Protein AF-0000000080636831 (afdb_homodimer)

Radius of gyration: 26.64 Å; Cα contacts (8 Å, |Δi|>4): 811; chains: 2; bounding box: 65×97×83 Å

Foldseek 3Di:
DPPPPPDPDDPDPDPCDPVVVVVCVVVVVVVVVCVVVVCVVLVVLVVLLQFFDDFPDTDGRNGCVLVVVQVPDPLNVLQVVLLVVLLVLCVVQQLVLLLVLLLVLVPDDPCSVVSLCVQCVLLVDDPVCLLQVLLQQLDFDCPRVVQVVCVVVPHHTDNQCQDLVRVSNSLSVSVSSNCSSVVSVVLNVQCVVDDCVVVVVCVVVVHDSVRCCVPPSCVSCVVVSLVVSLVSSLVSLQDADNCCRNPNCDDVNSNNHLNSVLVCCCPVVSGSSSSSSSVSVSVVVSVVSVVVSCVVVVVVVVVVD/DPPPPDDPDDPDPDPCPPVVVVVCVVVVVVVVVCVVVVCVVLVVLVVLLQFFDDFPHTDGRNGCVLVVVQVPDPLNVLQVVLLVVLLVLCVVQQLVLLLVLLLVLVPDDPCSVVSLCVQCVLQVDDPVCLLQVLLQQLDFDCPRVVQVVCVVVPHHTDNQCQDLVRVSNSLSVSVSSNCSSVSSVVLNVQCVVDDCVVVVVCVVVVHDSVRCCVPPSCVSCVVVSLVVSLVSSLVSLQDADNCCRNPNCDDVNSNNHLNSVLVCCCPVVSGSSSSSSSVSVSVVVSVVSVVVSVVVVVVVVVVVD

Structure (mmCIF, N/CA/C/O backbone):
data_AF-0000000080636831-model_v1
#
loop_
_entity.id
_entity.type
_entity.pdbx_description
1 polymer 'ABC-type transporter, integral membrane subunit'
#
loop_
_atom_site.group_PDB
_atom_site.id
_atom_site.type_symbol
_atom_site.label_atom_id
_atom_site.label_alt_id
_atom_site.label_comp_id
_atom_site.label_asym_id
_atom_site.label_entity_id
_atom_site.label_seq_id
_atom_site.pdbx_PDB_ins_code
_atom_site.Cartn_x
_atom_site.Cartn_y
_atom_site.Cartn_z
_atom_site.occupancy
_atom_site.B_iso_or_equiv
_atom_site.auth_seq_id
_atom_site.auth_comp_id
_atom_site.auth_asym_id
_atom_site.auth_atom_id
_atom_site.pdbx_PDB_model_num
ATOM 1 N N . MET A 1 1 ? -0.06 65.562 3.924 1 26.05 1 MET A N 1
ATOM 2 C CA . MET A 1 1 ? -0.896 64.562 3.242 1 26.05 1 MET A CA 1
ATOM 3 C C . MET A 1 1 ? -0.121 63.906 2.127 1 26.05 1 MET A C 1
ATOM 5 O O . MET A 1 1 ? -0.449 62.781 1.743 1 26.05 1 MET A O 1
ATOM 9 N N . GLY A 1 2 ? 0.697 64.562 1.221 1 28.42 2 GLY A N 1
ATOM 10 C CA . GLY A 1 2 ? 1.354 64.312 -0.049 1 28.42 2 GLY A CA 1
ATOM 11 C C . GLY A 1 2 ? 2.484 63.312 0.065 1 28.42 2 GLY A C 1
ATOM 12 O O . GLY A 1 2 ? 2.861 62.688 -0.924 1 28.42 2 GLY A O 1
ATOM 13 N N . MET A 1 3 ? 3.451 63.344 1.009 1 29.62 3 MET A N 1
ATOM 14 C CA . MET A 1 3 ? 4.836 62.875 0.973 1 29.62 3 MET A CA 1
ATOM 15 C C . MET A 1 3 ? 4.902 61.375 1.133 1 29.62 3 MET A C 1
ATOM 17 O O . MET A 1 3 ? 5.98 60.781 1.044 1 29.62 3 MET A O 1
ATOM 21 N N . LEU A 1 4 ? 3.986 60.75 1.946 1 30.16 4 LEU A N 1
ATOM 22 C CA . LEU A 1 4 ? 4.238 59.375 2.426 1 30.16 4 LEU A CA 1
ATOM 23 C C . LEU A 1 4 ? 4.133 58.375 1.288 1 30.16 4 LEU A C 1
ATOM 25 O O . LEU A 1 4 ? 4.105 57.156 1.525 1 30.16 4 LEU A O 1
ATOM 29 N N . GLN A 1 5 ? 3.727 58.781 0.052 1 30.77 5 GLN A N 1
ATOM 30 C CA . GLN A 1 5 ? 3.402 57.875 -1.061 1 30.77 5 GLN A CA 1
ATOM 31 C C . GLN A 1 5 ? 4.641 57.156 -1.546 1 30.77 5 GLN A C 1
ATOM 33 O O . GLN A 1 5 ? 4.562 56.344 -2.475 1 30.77 5 GLN A O 1
ATOM 38 N N . ARG A 1 6 ? 5.906 57.656 -1.349 1 32.12 6 ARG A N 1
ATOM 39 C CA . ARG A 1 6 ? 6.957 57.375 -2.324 1 32.12 6 ARG A CA 1
ATOM 40 C C . ARG A 1 6 ? 7.355 55.906 -2.287 1 32.12 6 ARG A C 1
ATOM 42 O O . ARG A 1 6 ? 7.566 55.281 -3.334 1 32.12 6 ARG A O 1
ATOM 49 N N . GLY A 1 7 ? 8.062 55.438 -1.193 1 30.59 7 GLY A N 1
ATOM 50 C CA . GLY A 1 7 ? 9.234 54.562 -1.264 1 30.59 7 GLY A CA 1
ATOM 51 C C . GLY A 1 7 ? 8.875 53.094 -1.433 1 30.59 7 GLY A C 1
ATOM 52 O O . GLY A 1 7 ? 9.656 52.219 -1.061 1 30.59 7 GLY A O 1
ATOM 53 N N . ILE A 1 8 ? 7.613 52.688 -1.499 1 34.88 8 ILE A N 1
ATOM 54 C CA . ILE A 1 8 ? 7.332 51.25 -1.516 1 34.88 8 ILE A CA 1
ATOM 55 C C . ILE A 1 8 ? 7.879 50.625 -2.799 1 34.88 8 ILE A C 1
ATOM 57 O O . ILE A 1 8 ? 7.129 50.375 -3.738 1 34.88 8 ILE A O 1
ATOM 61 N N . SER A 1 9 ? 8.875 51.312 -3.533 1 31.25 9 SER A N 1
ATOM 62 C CA . SER A 1 9 ? 9.266 51 -4.898 1 31.25 9 SER A CA 1
ATOM 63 C C . SER A 1 9 ? 9.492 49.5 -5.062 1 31.25 9 SER A C 1
ATOM 65 O O . SER A 1 9 ? 9.461 48.75 -4.082 1 31.25 9 SER A O 1
ATOM 67 N N . GLY A 1 10 ? 10.539 49.094 -6 1 32.16 10 GLY A N 1
ATOM 68 C CA . GLY A 1 10 ? 10.875 48 -6.906 1 32.16 10 GLY A CA 1
ATOM 69 C C . GLY A 1 10 ? 11.367 46.75 -6.191 1 32.16 10 GLY A C 1
ATOM 70 O O . GLY A 1 10 ? 12.539 46.688 -5.82 1 32.16 10 GLY A O 1
ATOM 71 N N . ILE A 1 11 ? 10.758 46.25 -5.23 1 34.91 11 ILE A N 1
ATOM 72 C CA . ILE A 1 11 ? 11.195 44.969 -4.656 1 34.91 11 ILE A CA 1
ATOM 73 C C . ILE A 1 11 ? 11.711 44.062 -5.762 1 34.91 11 ILE A C 1
ATOM 75 O O . ILE A 1 11 ? 10.945 43.625 -6.625 1 34.91 11 ILE A O 1
ATOM 79 N N . GLY A 1 12 ? 12.914 44.375 -6.43 1 34.16 12 GLY A N 1
ATOM 80 C CA . GLY A 1 12 ? 13.656 43.75 -7.512 1 34.16 12 GLY A CA 1
ATOM 81 C C . GLY A 1 12 ? 13.602 42.219 -7.477 1 34.16 12 GLY A C 1
ATOM 82 O O . GLY A 1 12 ? 13.297 41.625 -6.438 1 34.16 12 GLY A O 1
ATOM 83 N N . LYS A 1 13 ? 13.32 41.562 -8.609 1 40.03 13 LYS A N 1
ATOM 84 C CA . LYS A 1 13 ? 13.422 40.156 -9.031 1 40.03 13 LYS A CA 1
ATOM 85 C C . LYS A 1 13 ? 14.664 39.5 -8.445 1 40.03 13 LYS A C 1
ATOM 87 O O . LYS A 1 13 ? 15.781 39.688 -8.93 1 40.03 13 LYS A O 1
ATOM 92 N N . GLY A 1 14 ? 14.945 39.656 -7.215 1 37.97 14 GLY A N 1
ATOM 93 C CA . GLY A 1 14 ? 16.141 39.188 -6.52 1 37.97 14 GLY A CA 1
ATOM 94 C C . GLY A 1 14 ? 16.719 37.906 -7.121 1 37.97 14 GLY A C 1
ATOM 95 O O . GLY A 1 14 ? 16 37.156 -7.777 1 37.97 14 GLY A O 1
ATOM 96 N N . ARG A 1 15 ? 18.031 37.969 -7.469 1 38.22 15 ARG A N 1
ATOM 97 C CA . ARG A 1 15 ? 19.031 37 -7.898 1 38.22 15 ARG A CA 1
ATOM 98 C C . ARG A 1 15 ? 18.781 35.625 -7.27 1 38.22 15 ARG A C 1
ATOM 100 O O . ARG A 1 15 ? 18.656 35.5 -6.047 1 38.22 15 ARG A O 1
ATOM 107 N N . ALA A 1 16 ? 18.109 34.812 -7.93 1 45.19 16 ALA A N 1
ATOM 108 C CA . ALA A 1 16 ? 18.25 33.406 -7.629 1 45.19 16 ALA A CA 1
ATOM 109 C C . ALA A 1 16 ? 19.609 33.094 -7 1 45.19 16 ALA A C 1
ATOM 111 O O . ALA A 1 16 ? 20.641 33.125 -7.684 1 45.19 16 ALA A O 1
ATOM 112 N N . SER A 1 17 ? 20.016 33.594 -5.871 1 45.31 17 SER A N 1
ATOM 113 C CA . SER A 1 17 ? 21.312 33.531 -5.203 1 45.31 17 SER A CA 1
ATOM 114 C C . SER A 1 17 ? 21.969 32.188 -5.391 1 45.31 17 SER A C 1
ATOM 116 O O . SER A 1 17 ? 21.297 31.188 -5.684 1 45.31 17 SER A O 1
ATOM 118 N N . ALA A 1 18 ? 23.344 32 -5.52 1 49.25 18 ALA A N 1
ATOM 119 C CA . ALA A 1 18 ? 24.266 30.875 -5.52 1 49.25 18 ALA A CA 1
ATOM 120 C C . ALA A 1 18 ? 23.734 29.719 -4.668 1 49.25 18 ALA A C 1
ATOM 122 O O . ALA A 1 18 ? 24.016 28.547 -4.945 1 49.25 18 ALA A O 1
ATOM 123 N N . ARG A 1 19 ? 23.125 30.094 -3.641 1 48.22 19 ARG A N 1
ATOM 124 C CA . ARG A 1 19 ? 22.641 29.156 -2.627 1 48.22 19 ARG A CA 1
ATOM 125 C C . ARG A 1 19 ? 21.484 28.328 -3.164 1 48.22 19 ARG A C 1
ATOM 127 O O . ARG A 1 19 ? 21.359 27.141 -2.836 1 48.22 19 ARG A O 1
ATOM 134 N N . ASP A 1 20 ? 20.656 28.938 -3.988 1 51.69 20 ASP A N 1
ATOM 135 C CA . ASP A 1 20 ? 19.562 28.203 -4.605 1 51.69 20 ASP A CA 1
ATOM 136 C C . ASP A 1 20 ? 20.094 27.156 -5.578 1 51.69 20 ASP A C 1
ATOM 138 O O . ASP A 1 20 ? 19.547 26.047 -5.68 1 51.69 20 ASP A O 1
ATOM 142 N N . VAL A 1 21 ? 21.203 27.531 -6.168 1 53.44 21 VAL A N 1
ATOM 143 C CA . VAL A 1 21 ? 21.766 26.641 -7.172 1 53.44 21 VAL A CA 1
ATOM 144 C C . VAL A 1 21 ? 22.312 25.375 -6.496 1 53.44 21 VAL A C 1
ATOM 146 O O . VAL A 1 21 ? 22.188 24.281 -7.039 1 53.44 21 VAL A O 1
ATOM 149 N N . ALA A 1 22 ? 22.969 25.578 -5.355 1 50.41 22 ALA A N 1
ATOM 150 C CA . ALA A 1 22 ? 23.531 24.406 -4.684 1 50.41 22 ALA A CA 1
ATOM 151 C C . ALA A 1 22 ? 22.422 23.438 -4.258 1 50.41 22 ALA A C 1
ATOM 153 O O . ALA A 1 22 ? 22.594 22.219 -4.359 1 50.41 22 ALA A O 1
ATOM 154 N N . GLY A 1 23 ? 21.422 23.984 -3.688 1 51.41 23 GLY A N 1
ATOM 155 C CA . GLY A 1 23 ? 20.312 23.125 -3.346 1 51.41 23 GLY A CA 1
ATOM 156 C C . GLY A 1 23 ? 19.719 22.406 -4.547 1 51.41 23 GLY A C 1
ATOM 157 O O . GLY A 1 23 ? 19.422 21.203 -4.473 1 51.41 23 GLY A O 1
ATOM 158 N N . TRP A 1 24 ? 19.797 23.109 -5.637 1 54.5 24 TRP A N 1
ATOM 159 C CA . TRP A 1 24 ? 19.328 22.531 -6.891 1 54.5 24 TRP A CA 1
ATOM 160 C C . TRP A 1 24 ? 20.281 21.422 -7.363 1 54.5 24 TRP A C 1
ATOM 162 O O . TRP A 1 24 ? 19.828 20.391 -7.867 1 54.5 24 TRP A O 1
ATOM 172 N N . LEU A 1 25 ? 21.531 21.719 -7.289 1 54.53 25 LEU A N 1
ATOM 173 C CA . LEU A 1 25 ? 22.5 20.766 -7.812 1 54.53 25 LEU A CA 1
ATOM 174 C C . LEU A 1 25 ? 22.453 19.453 -7.027 1 54.53 25 LEU A C 1
ATOM 176 O O . LEU A 1 25 ? 22.641 18.375 -7.598 1 54.53 25 LEU A O 1
ATOM 180 N N . LEU A 1 26 ? 22.422 19.594 -5.801 1 51.12 26 LEU A N 1
ATOM 181 C CA . LEU A 1 26 ? 22.406 18.375 -5.012 1 51.12 26 LEU A CA 1
ATOM 182 C C . LEU A 1 26 ? 21.141 17.562 -5.293 1 51.12 26 LEU A C 1
ATOM 184 O O . LEU A 1 26 ? 21.172 16.328 -5.355 1 51.12 26 LEU A O 1
ATOM 188 N N . MET A 1 27 ? 20.094 18.281 -5.441 1 53.47 27 MET A N 1
ATOM 189 C CA . MET A 1 27 ? 18.797 17.578 -5.422 1 53.47 27 MET A CA 1
ATOM 190 C C . MET A 1 27 ? 18.406 17.141 -6.828 1 53.47 27 MET A C 1
ATOM 192 O O . MET A 1 27 ? 17.672 16.172 -6.992 1 53.47 27 MET A O 1
ATOM 196 N N . PHE A 1 28 ? 19 17.844 -7.855 1 56.62 28 PHE A N 1
ATOM 197 C CA . PHE A 1 28 ? 18.578 17.625 -9.234 1 56.62 28 PHE A CA 1
ATOM 198 C C . PHE A 1 28 ? 18.984 16.25 -9.719 1 56.62 28 PHE A C 1
ATOM 200 O O . PHE A 1 28 ? 18.188 15.531 -10.32 1 56.62 28 PHE A O 1
ATOM 207 N N . PRO A 1 29 ? 20.203 15.977 -9.422 1 54.97 29 PRO A N 1
ATOM 208 C CA . PRO A 1 29 ? 20.562 14.664 -9.969 1 54.97 29 PRO A CA 1
ATOM 209 C C . PRO A 1 29 ? 19.703 13.539 -9.398 1 54.97 29 PRO A C 1
ATOM 211 O O . PRO A 1 29 ? 19.344 12.602 -10.125 1 54.97 29 PRO A O 1
ATOM 214 N N . THR A 1 30 ? 19.453 13.695 -8.18 1 54.41 30 THR A N 1
ATOM 215 C CA . THR A 1 30 ? 18.734 12.602 -7.531 1 54.41 30 THR A CA 1
ATOM 216 C C . THR A 1 30 ? 17.312 12.492 -8.078 1 54.41 30 THR A C 1
ATOM 218 O O . THR A 1 30 ? 16.844 11.398 -8.383 1 54.41 30 THR A O 1
ATOM 221 N N . VAL A 1 31 ? 16.844 13.719 -8.227 1 56.16 31 VAL A N 1
ATOM 222 C CA . VAL A 1 31 ? 15.461 13.719 -8.711 1 56.16 31 VAL A CA 1
ATOM 223 C C . VAL A 1 31 ? 15.422 13.312 -10.18 1 56.16 31 VAL A C 1
ATOM 225 O O . VAL A 1 31 ? 14.539 12.562 -10.602 1 56.16 31 VAL A O 1
ATOM 228 N N . LEU A 1 32 ? 16.422 13.805 -10.914 1 54.88 32 LEU A N 1
ATOM 229 C CA . LEU A 1 32 ? 16.469 13.492 -12.344 1 54.88 32 LEU A CA 1
ATOM 230 C C . LEU A 1 32 ? 16.734 12 -12.555 1 54.88 32 LEU A C 1
ATOM 232 O O . LEU A 1 32 ? 16.125 11.383 -13.43 1 54.88 32 LEU A O 1
ATOM 236 N N . LEU A 1 33 ? 17.672 11.594 -11.789 1 54.34 33 LEU A N 1
ATOM 237 C CA . LEU A 1 33 ? 17.984 10.172 -11.945 1 54.34 33 LEU A CA 1
ATOM 238 C C . LEU A 1 33 ? 16.781 9.305 -11.625 1 54.34 33 LEU A C 1
ATOM 240 O O . LEU A 1 33 ? 16.5 8.336 -12.336 1 54.34 33 LEU A O 1
ATOM 244 N N . PHE A 1 34 ? 16.219 9.727 -10.656 1 55.12 34 PHE A N 1
ATOM 245 C CA . PHE A 1 34 ? 15.023 8.969 -10.281 1 55.12 34 PHE A CA 1
ATOM 246 C C . PHE A 1 34 ? 13.953 9.078 -11.367 1 55.12 34 PHE A C 1
ATOM 248 O O . PHE A 1 34 ? 13.328 8.078 -11.734 1 55.12 34 PHE A O 1
ATOM 255 N N . ALA A 1 35 ? 13.859 10.367 -11.82 1 53.47 35 ALA A N 1
ATOM 256 C CA . ALA A 1 35 ? 12.828 10.609 -12.828 1 53.47 35 ALA A CA 1
ATOM 257 C C . ALA A 1 35 ? 13.156 9.891 -14.125 1 53.47 35 ALA A C 1
ATOM 259 O O . ALA A 1 35 ? 12.266 9.328 -14.773 1 53.47 35 ALA A O 1
ATOM 260 N N . PHE A 1 36 ? 14.398 10 -14.578 1 51.59 36 PHE A N 1
ATOM 261 C CA . PHE A 1 36 ? 14.789 9.477 -15.883 1 51.59 36 PHE A CA 1
ATOM 262 C C . PHE A 1 36 ? 14.781 7.953 -15.883 1 51.59 36 PHE A C 1
ATOM 264 O O . PHE A 1 36 ? 14.289 7.328 -16.828 1 51.59 36 PHE A O 1
ATOM 271 N N . PHE A 1 37 ? 15.414 7.375 -14.977 1 54.34 37 PHE A N 1
ATOM 272 C CA . PHE A 1 37 ? 15.477 5.918 -14.953 1 54.34 37 PHE A CA 1
ATOM 273 C C . PHE A 1 37 ? 14.102 5.32 -14.688 1 54.34 37 PHE A C 1
ATOM 275 O O . PHE A 1 37 ? 13.898 4.113 -14.852 1 54.34 37 PHE A O 1
ATOM 282 N N . VAL A 1 38 ? 13.227 6.262 -14.352 1 53.25 38 VAL A N 1
ATOM 283 C CA . VAL A 1 38 ? 11.859 5.945 -13.938 1 53.25 38 VAL A CA 1
ATOM 284 C C . VAL A 1 38 ? 11.047 5.477 -15.141 1 53.25 38 VAL A C 1
ATOM 286 O O . VAL A 1 38 ? 10.203 4.582 -15.016 1 53.25 38 VAL A O 1
ATOM 289 N N . TRP A 1 39 ? 11.484 5.98 -16.344 1 59.12 39 TRP A N 1
ATOM 290 C CA . TRP A 1 39 ? 10.562 5.809 -17.469 1 59.12 39 TRP A CA 1
ATOM 291 C C . TRP A 1 39 ? 10.883 4.543 -18.25 1 59.12 39 TRP A C 1
ATOM 293 O O . TRP A 1 39 ? 10.086 4.094 -19.062 1 59.12 39 TRP A O 1
ATOM 303 N N . GLU A 1 40 ? 11.914 3.996 -17.906 1 63.72 40 GLU A N 1
ATOM 304 C CA . GLU A 1 40 ? 12.352 2.867 -18.734 1 63.72 40 GLU A CA 1
ATOM 305 C C . GLU A 1 40 ? 11.383 1.695 -18.609 1 63.72 40 GLU A C 1
ATOM 307 O O . GLU A 1 40 ? 10.984 1.103 -19.609 1 63.72 40 GLU A O 1
ATOM 312 N N . PRO A 1 41 ? 10.953 1.452 -17.375 1 62.78 41 PRO A N 1
ATOM 313 C CA . PRO A 1 41 ? 10.023 0.324 -17.297 1 62.78 41 PRO A CA 1
ATOM 314 C C . PRO A 1 41 ? 8.727 0.566 -18.062 1 62.78 41 PRO A C 1
ATOM 316 O O . PRO A 1 41 ? 8.195 -0.356 -18.688 1 62.78 41 PRO A O 1
ATOM 319 N N . LEU A 1 42 ? 8.328 1.739 -18 1 69.25 42 LEU A N 1
ATOM 320 C CA . LEU A 1 42 ? 7.117 2.078 -18.734 1 69.25 42 LEU A CA 1
ATOM 321 C C . LEU A 1 42 ? 7.344 1.969 -20.234 1 69.25 42 LEU A C 1
ATOM 323 O O . LEU A 1 42 ? 6.496 1.441 -20.953 1 69.25 42 LEU A O 1
ATOM 327 N N . LEU A 1 43 ? 8.484 2.438 -20.656 1 74.69 43 LEU A N 1
ATOM 328 C CA . LEU A 1 43 ? 8.805 2.4 -22.078 1 74.69 43 LEU A CA 1
ATOM 329 C C . LEU A 1 43 ? 8.945 0.962 -22.562 1 74.69 43 LEU A C 1
ATOM 331 O O . LEU A 1 43 ? 8.547 0.638 -23.688 1 74.69 43 LEU A O 1
ATOM 335 N N . GLU A 1 44 ? 9.461 0.155 -21.766 1 73.62 44 GLU A N 1
ATOM 336 C CA . GLU A 1 44 ? 9.602 -1.253 -22.125 1 73.62 44 GLU A CA 1
ATOM 337 C C . GLU A 1 44 ? 8.234 -1.936 -22.219 1 73.62 44 GLU A C 1
ATOM 339 O O . GLU A 1 44 ? 8.031 -2.812 -23.062 1 73.62 44 GLU A O 1
ATOM 344 N N . SER A 1 45 ? 7.352 -1.604 -21.297 1 76.06 45 SER A N 1
ATOM 345 C CA . SER A 1 45 ? 6 -2.143 -21.391 1 76.06 45 SER A CA 1
ATOM 346 C C . SER A 1 45 ? 5.328 -1.736 -22.703 1 76.06 45 SER A C 1
ATOM 348 O O . SER A 1 45 ? 4.605 -2.529 -23.297 1 76.06 45 SER A O 1
ATOM 350 N N . ILE A 1 46 ? 5.574 -0.53 -23.062 1 83.5 46 ILE A N 1
ATOM 351 C CA . ILE A 1 46 ? 5.027 -0.034 -24.312 1 83.5 46 ILE A CA 1
ATOM 352 C C . ILE A 1 46 ? 5.625 -0.817 -25.484 1 83.5 46 ILE A C 1
ATOM 354 O O . ILE A 1 46 ? 4.902 -1.248 -26.391 1 83.5 46 ILE A O 1
ATOM 358 N N . ARG A 1 47 ? 6.891 -0.992 -25.422 1 83.56 47 ARG A N 1
ATOM 359 C CA . ARG A 1 47 ? 7.562 -1.753 -26.469 1 83.56 47 ARG A CA 1
ATOM 360 C C . ARG A 1 47 ? 7.02 -3.176 -26.547 1 83.56 47 ARG A C 1
ATOM 362 O O . ARG A 1 47 ? 6.688 -3.658 -27.641 1 83.56 47 ARG A O 1
ATOM 369 N N . LEU A 1 48 ? 6.918 -3.852 -25.453 1 83 48 LEU A N 1
ATOM 370 C CA . LEU A 1 48 ? 6.445 -5.23 -25.391 1 83 48 LEU A CA 1
ATOM 371 C C . LEU A 1 48 ? 5.023 -5.336 -25.938 1 83 48 LEU A C 1
ATOM 373 O O . LEU A 1 48 ? 4.668 -6.332 -26.562 1 83 48 LEU A O 1
ATOM 377 N N . SER A 1 49 ? 4.254 -4.367 -25.641 1 89.31 49 SER A N 1
ATOM 378 C CA . SER A 1 49 ? 2.846 -4.391 -26.031 1 89.31 49 SER A CA 1
ATOM 379 C C . SER A 1 49 ? 2.684 -4.316 -27.547 1 89.31 49 SER A C 1
ATOM 381 O O . SER A 1 49 ? 1.613 -4.621 -28.078 1 89.31 49 SER A O 1
ATOM 383 N N . LEU A 1 50 ? 3.738 -3.906 -28.25 1 92.88 50 LEU A N 1
ATOM 384 C CA . LEU A 1 50 ? 3.664 -3.721 -29.703 1 92.88 50 LEU A CA 1
ATOM 385 C C . LEU A 1 50 ? 4.199 -4.945 -30.438 1 92.88 50 LEU A C 1
ATOM 387 O O . LEU A 1 50 ? 4.219 -4.977 -31.656 1 92.88 50 LEU A O 1
ATOM 391 N N . TYR A 1 51 ? 4.598 -5.957 -29.656 1 91.5 51 TYR A N 1
ATOM 392 C CA . TYR A 1 51 ? 5.18 -7.152 -30.25 1 91.5 51 TYR A CA 1
ATOM 393 C C . TYR A 1 51 ? 4.344 -8.383 -29.938 1 91.5 51 TYR A C 1
ATOM 395 O O . TYR A 1 51 ? 3.492 -8.352 -29.047 1 91.5 51 TYR A O 1
ATOM 403 N N . SER A 1 52 ? 4.531 -9.43 -30.781 1 89.56 52 SER A N 1
ATOM 404 C CA . SER A 1 52 ? 4.055 -10.766 -30.422 1 89.56 52 SER A CA 1
ATOM 405 C C . SER A 1 52 ? 5.145 -11.57 -29.734 1 89.56 52 SER A C 1
ATOM 407 O O . SER A 1 52 ? 6.328 -11.266 -29.859 1 89.56 52 SER A O 1
ATOM 409 N N . ALA A 1 53 ? 4.672 -12.391 -28.828 1 84.31 53 ALA A N 1
ATOM 410 C CA . ALA A 1 53 ? 5.676 -13.172 -28.125 1 84.31 53 ALA A CA 1
ATOM 411 C C . ALA A 1 53 ? 5.25 -14.633 -28 1 84.31 53 ALA A C 1
ATOM 413 O O . ALA A 1 53 ? 4.055 -14.945 -28.031 1 84.31 53 ALA A O 1
ATOM 414 N N . LYS A 1 54 ? 6.281 -15.5 -28.094 1 80 54 LYS A N 1
ATOM 415 C CA . LYS A 1 54 ? 6.129 -16.891 -27.688 1 80 54 LYS A CA 1
ATOM 416 C C . LYS A 1 54 ? 6.836 -17.156 -26.359 1 80 54 LYS A C 1
ATOM 418 O O . LYS A 1 54 ? 8.062 -17.281 -26.312 1 80 54 LYS A O 1
ATOM 423 N N . GLY A 1 55 ? 6.07 -17.172 -25.375 1 69.69 55 GLY A N 1
ATOM 424 C CA . GLY A 1 55 ? 6.684 -17.234 -24.047 1 69.69 55 GLY A CA 1
ATOM 425 C C . GLY A 1 55 ? 7.383 -15.938 -23.672 1 69.69 55 GLY A C 1
ATOM 426 O O . GLY A 1 55 ? 6.785 -14.859 -23.719 1 69.69 55 GLY A O 1
ATOM 427 N N . VAL A 1 56 ? 8.719 -16.031 -23.391 1 67.5 56 VAL A N 1
ATOM 428 C CA . VAL A 1 56 ? 9.492 -14.883 -22.938 1 67.5 56 VAL A CA 1
ATOM 429 C C . VAL A 1 56 ? 10.227 -14.266 -24.141 1 67.5 56 VAL A C 1
ATOM 431 O O . VAL A 1 56 ? 10.789 -13.172 -24.031 1 67.5 56 VAL A O 1
ATOM 434 N N . ARG A 1 57 ? 10.047 -14.844 -25.328 1 75.69 57 ARG A N 1
ATOM 435 C CA . ARG A 1 57 ? 10.781 -14.367 -26.484 1 75.69 57 ARG A CA 1
ATOM 436 C C . ARG A 1 57 ? 9.883 -13.523 -27.391 1 75.69 57 ARG A C 1
ATOM 438 O O . ARG A 1 57 ? 8.812 -13.969 -27.797 1 75.69 57 ARG A O 1
ATOM 445 N N . LEU A 1 58 ? 10.43 -12.352 -27.625 1 81.62 58 LEU A N 1
ATOM 446 C CA . LEU A 1 58 ? 9.703 -11.477 -28.531 1 81.62 58 LEU A CA 1
ATOM 447 C C . LEU A 1 58 ? 9.852 -11.938 -29.984 1 81.62 58 LEU A C 1
ATOM 449 O O . LEU A 1 58 ? 10.93 -12.375 -30.391 1 81.62 58 LEU A O 1
ATOM 453 N N . GLN A 1 59 ? 8.789 -11.914 -30.719 1 87.19 59 GLN A N 1
ATOM 454 C CA . GLN A 1 59 ? 8.812 -12.359 -32.125 1 87.19 59 GLN A CA 1
ATOM 455 C C . GLN A 1 59 ? 8.695 -11.18 -33.062 1 87.19 59 GLN A C 1
ATOM 457 O O . GLN A 1 59 ? 9.625 -10.375 -33.188 1 87.19 59 GLN A O 1
ATOM 462 N N . GLU A 1 60 ? 7.375 -10.906 -33.562 1 89.69 60 GLU A N 1
ATOM 463 C CA . GLU A 1 60 ? 7.168 -9.922 -34.625 1 89.69 60 GLU A CA 1
ATOM 464 C C . GLU A 1 60 ? 6.469 -8.672 -34.062 1 89.69 60 GLU A C 1
ATOM 466 O O . GLU A 1 60 ? 5.734 -8.742 -33.094 1 89.69 60 GLU A O 1
ATOM 471 N N . PHE A 1 61 ? 6.84 -7.566 -34.75 1 92.56 61 PHE A N 1
ATOM 472 C CA . PHE A 1 61 ? 6.125 -6.32 -34.5 1 92.56 61 PHE A CA 1
ATOM 473 C C . PHE A 1 61 ? 4.695 -6.395 -35.031 1 92.56 61 PHE A C 1
ATOM 475 O O . PHE A 1 61 ? 4.48 -6.586 -36.219 1 92.56 61 PHE A O 1
ATOM 482 N N . VAL A 1 62 ? 3.711 -6.316 -34.156 1 93.88 62 VAL A N 1
ATOM 483 C CA . VAL A 1 62 ? 2.318 -6.492 -34.531 1 93.88 62 VAL A CA 1
ATOM 484 C C . VAL A 1 62 ? 1.556 -5.184 -34.344 1 93.88 62 VAL A C 1
ATOM 486 O O . VAL A 1 62 ? 0.33 -5.145 -34.469 1 93.88 62 VAL A O 1
ATOM 489 N N . GLY A 1 63 ? 2.283 -4.137 -33.969 1 93.19 63 GLY A N 1
ATOM 490 C CA . GLY A 1 63 ? 1.653 -2.838 -33.812 1 93.19 63 GLY A CA 1
ATOM 491 C C . GLY A 1 63 ? 0.616 -2.832 -32.688 1 93.19 63 GLY A C 1
ATOM 492 O O . GLY A 1 63 ? 0.896 -3.25 -31.562 1 93.19 63 GLY A O 1
ATOM 493 N N . PHE A 1 64 ? -0.629 -2.482 -33.156 1 94.44 64 PHE A N 1
ATOM 494 C CA . PHE A 1 64 ? -1.655 -2.289 -32.156 1 94.44 64 PHE A CA 1
ATOM 495 C C . PHE A 1 64 ? -2.555 -3.516 -32.031 1 94.44 64 PHE A C 1
ATOM 497 O O . PHE A 1 64 ? -3.623 -3.459 -31.438 1 94.44 64 PHE A O 1
ATOM 504 N N . LYS A 1 65 ? -2.17 -4.648 -32.531 1 94.75 65 LYS A N 1
ATOM 505 C CA . LYS A 1 65 ? -2.98 -5.863 -32.562 1 94.75 65 LYS A CA 1
ATOM 506 C C . LYS A 1 65 ? -3.293 -6.324 -31.125 1 94.75 65 LYS A C 1
ATOM 508 O O . LYS A 1 65 ? -4.418 -6.734 -30.828 1 94.75 65 LYS A O 1
ATOM 513 N N . ASN A 1 66 ? -2.271 -6.254 -30.297 1 94.81 66 ASN A N 1
ATOM 514 C CA . ASN A 1 66 ? -2.48 -6.668 -28.906 1 94.81 66 ASN A CA 1
ATOM 515 C C . ASN A 1 66 ? -3.521 -5.797 -28.219 1 94.81 66 ASN A C 1
ATOM 517 O O . ASN A 1 66 ? -4.309 -6.289 -27.406 1 94.81 66 ASN A O 1
ATOM 521 N N . TYR A 1 67 ? -3.502 -4.559 -28.578 1 95.38 67 TYR A N 1
ATOM 522 C CA . TYR A 1 67 ? -4.48 -3.637 -28.016 1 95.38 67 TYR A CA 1
ATOM 523 C C . TYR A 1 67 ? -5.887 -3.969 -28.484 1 95.38 67 TYR A C 1
ATOM 525 O O . TYR A 1 67 ? -6.832 -3.992 -27.688 1 95.38 67 TYR A O 1
ATOM 533 N N . VAL A 1 68 ? -5.992 -4.23 -29.734 1 95.19 68 VAL A N 1
ATOM 534 C CA . VAL A 1 68 ? -7.289 -4.559 -30.312 1 95.19 68 VAL A CA 1
ATOM 535 C C . VAL A 1 68 ? -7.809 -5.867 -29.734 1 95.19 68 VAL A C 1
ATOM 537 O O . VAL A 1 68 ? -8.984 -5.973 -29.391 1 95.19 68 VAL A O 1
ATOM 540 N N . ASP A 1 69 ? -6.949 -6.816 -29.562 1 94.75 69 ASP A N 1
ATOM 541 C CA . ASP A 1 69 ? -7.328 -8.117 -29.016 1 94.75 69 ASP A CA 1
ATOM 542 C C . ASP A 1 69 ? -7.809 -7.988 -27.578 1 94.75 69 ASP A C 1
ATOM 544 O O . ASP A 1 69 ? -8.789 -8.625 -27.172 1 94.75 69 ASP A O 1
ATOM 548 N N . VAL A 1 70 ? -7.133 -7.184 -26.859 1 94.88 70 VAL A N 1
ATOM 549 C CA . VAL A 1 70 ? -7.449 -7.023 -25.438 1 94.88 70 VAL A CA 1
ATOM 550 C C . VAL A 1 70 ? -8.781 -6.293 -25.297 1 94.88 70 VAL A C 1
ATOM 552 O O . VAL A 1 70 ? -9.633 -6.703 -24.5 1 94.88 70 VAL A O 1
ATOM 555 N N . VAL A 1 71 ? -9.031 -5.234 -26.094 1 95 71 VAL A N 1
ATOM 556 C CA . VAL A 1 71 ? -10.219 -4.398 -25.969 1 95 71 VAL A CA 1
ATOM 557 C C . VAL A 1 71 ? -11.445 -5.16 -26.469 1 95 71 VAL A C 1
ATOM 559 O O . VAL A 1 71 ? -12.555 -4.969 -25.953 1 95 71 VAL A O 1
ATOM 562 N N . ARG A 1 72 ? -11.211 -6.039 -27.359 1 94 72 ARG A N 1
ATOM 563 C CA . ARG A 1 72 ? -12.328 -6.777 -27.938 1 94 72 ARG A CA 1
ATOM 564 C C . ARG A 1 72 ? -12.734 -7.949 -27.062 1 94 72 ARG A C 1
ATOM 566 O O . ARG A 1 72 ? -13.82 -8.508 -27.203 1 94 72 ARG A O 1
ATOM 573 N N . HIS A 1 73 ? -11.875 -8.305 -26.141 1 92.44 73 HIS A N 1
ATOM 574 C CA . HIS A 1 73 ? -12.195 -9.406 -25.234 1 92.44 73 HIS A CA 1
ATOM 575 C C . HIS A 1 73 ? -13.172 -8.961 -24.156 1 92.44 73 HIS A C 1
ATOM 577 O O . HIS A 1 73 ? -13.008 -7.895 -23.562 1 92.44 73 HIS A O 1
ATOM 583 N N . PRO A 1 74 ? -14.172 -9.719 -23.891 1 89.81 74 PRO A N 1
ATOM 584 C CA . PRO A 1 74 ? -15.203 -9.352 -22.922 1 89.81 74 PRO A CA 1
ATOM 585 C C . PRO A 1 74 ? -14.648 -9.133 -21.516 1 89.81 74 PRO A C 1
ATOM 587 O O . PRO A 1 74 ? -15.188 -8.328 -20.75 1 89.81 74 PRO A O 1
ATOM 590 N N . ASP A 1 75 ? -13.586 -9.734 -21.234 1 92.44 75 ASP A N 1
ATOM 591 C CA . ASP A 1 75 ? -13 -9.609 -19.906 1 92.44 75 ASP A CA 1
ATOM 592 C C . ASP A 1 75 ? -12.477 -8.195 -19.672 1 92.44 75 ASP A C 1
ATOM 594 O O . ASP A 1 75 ? -12.445 -7.719 -18.531 1 92.44 75 ASP A O 1
ATOM 598 N N . PHE A 1 76 ? -12.148 -7.582 -20.797 1 95.38 76 PHE A N 1
ATOM 599 C CA . PHE A 1 76 ? -11.516 -6.277 -20.656 1 95.38 76 PHE A CA 1
ATOM 600 C C . PHE A 1 76 ? -12.508 -5.238 -20.156 1 95.38 76 PHE A C 1
ATOM 602 O O . PHE A 1 76 ? -12.227 -4.523 -19.188 1 95.38 76 PHE A O 1
ATOM 609 N N . TRP A 1 77 ? -13.641 -5.141 -20.688 1 95.06 77 TRP A N 1
ATOM 610 C CA . TRP A 1 77 ? -14.609 -4.125 -20.312 1 95.06 77 TRP A CA 1
ATOM 611 C C . TRP A 1 77 ? -15.188 -4.418 -18.922 1 95.06 77 TRP A C 1
ATOM 613 O O . TRP A 1 77 ? -15.516 -3.494 -18.172 1 95.06 77 TRP A O 1
ATOM 623 N N . ALA A 1 78 ? -15.336 -5.738 -18.672 1 95.38 78 ALA A N 1
ATOM 624 C CA . ALA A 1 78 ? -15.727 -6.098 -17.312 1 95.38 78 ALA A CA 1
ATOM 625 C C . ALA A 1 78 ? -14.695 -5.621 -16.297 1 95.38 78 ALA A C 1
ATOM 627 O O . ALA A 1 78 ? -15.047 -5.074 -15.25 1 95.38 78 ALA A O 1
ATOM 628 N N . ALA A 1 79 ? -13.422 -5.777 -16.641 1 96.81 79 ALA A N 1
ATOM 629 C CA . ALA A 1 79 ? -12.336 -5.367 -15.766 1 96.81 79 ALA A CA 1
ATOM 630 C C . ALA A 1 79 ? -12.297 -3.852 -15.602 1 96.81 79 ALA A C 1
ATOM 632 O O . ALA A 1 79 ? -12.047 -3.344 -14.508 1 96.81 79 ALA A O 1
ATOM 633 N N . VAL A 1 80 ? -12.602 -3.166 -16.688 1 96.19 80 VAL A N 1
ATOM 634 C CA . VAL A 1 80 ? -12.617 -1.708 -16.641 1 96.19 80 VAL A CA 1
ATOM 635 C C . VAL A 1 80 ? -13.742 -1.231 -15.727 1 96.19 80 VAL A C 1
ATOM 637 O O . VAL A 1 80 ? -13.508 -0.418 -14.828 1 96.19 80 VAL A O 1
ATOM 640 N N . ARG A 1 81 ? -14.852 -1.725 -15.938 1 95.81 81 ARG A N 1
ATOM 641 C CA . ARG A 1 81 ? -16 -1.349 -15.133 1 95.81 81 ARG A CA 1
ATOM 642 C C . ARG A 1 81 ? -15.773 -1.675 -13.656 1 95.81 81 ARG A C 1
ATOM 644 O O . ARG A 1 81 ? -16.016 -0.84 -12.781 1 95.81 81 ARG A O 1
ATOM 651 N N . ASN A 1 82 ? -15.32 -2.891 -13.453 1 97.12 82 ASN A N 1
ATOM 652 C CA . ASN A 1 82 ? -15.07 -3.318 -12.078 1 97.12 82 ASN A CA 1
ATOM 653 C C . ASN A 1 82 ? -14.023 -2.439 -11.398 1 97.12 82 ASN A C 1
ATOM 655 O O . ASN A 1 82 ? -14.156 -2.107 -10.219 1 97.12 82 ASN A O 1
ATOM 659 N N . THR A 1 83 ? -12.961 -2.084 -12.109 1 97 83 THR A N 1
ATOM 660 C CA . THR A 1 83 ? -11.898 -1.268 -11.539 1 97 83 THR A CA 1
ATOM 661 C C . THR A 1 83 ? -12.422 0.11 -11.148 1 97 83 THR A C 1
ATOM 663 O O . THR A 1 83 ? -12.062 0.642 -10.094 1 97 83 THR A O 1
ATOM 666 N N . PHE A 1 84 ? -13.281 0.625 -11.922 1 96.44 84 PHE A N 1
ATOM 667 C CA . PHE A 1 84 ? -13.898 1.896 -11.57 1 96.44 84 PHE A CA 1
ATOM 668 C C . PHE A 1 84 ? -14.844 1.728 -10.391 1 96.44 84 PHE A C 1
ATOM 670 O O . PHE A 1 84 ? -14.969 2.625 -9.555 1 96.44 84 PHE A O 1
ATOM 677 N N . LEU A 1 85 ? -15.516 0.6 -10.352 1 96.62 85 LEU A N 1
ATOM 678 C CA . LEU A 1 85 ? -16.375 0.328 -9.211 1 96.62 85 LEU A CA 1
ATOM 679 C C . LEU A 1 85 ? -15.562 0.176 -7.934 1 96.62 85 LEU A C 1
ATOM 681 O O . LEU A 1 85 ? -15.961 0.661 -6.871 1 96.62 85 LEU A O 1
ATOM 685 N N . TYR A 1 86 ? -14.414 -0.523 -8.047 1 97.25 86 TYR A N 1
ATOM 686 C CA . TYR A 1 86 ? -13.5 -0.6 -6.918 1 97.25 86 TYR A CA 1
ATOM 687 C C . TYR A 1 86 ? -13.117 0.792 -6.426 1 97.25 86 TYR A C 1
ATOM 689 O O . TYR A 1 86 ? -13.141 1.059 -5.223 1 97.25 86 TYR A O 1
ATOM 697 N N . THR A 1 87 ? -12.805 1.58 -7.375 1 95.62 87 THR A N 1
ATOM 698 C CA . THR A 1 87 ? -12.367 2.934 -7.047 1 95.62 87 THR A CA 1
ATOM 699 C C . THR A 1 87 ? -13.508 3.727 -6.41 1 95.62 87 THR A C 1
ATOM 701 O O . THR A 1 87 ? -13.305 4.426 -5.414 1 95.62 87 THR A O 1
ATOM 704 N N . PHE A 1 88 ? -14.672 3.592 -6.961 1 95.56 88 PHE A N 1
ATOM 705 C CA . PHE A 1 88 ? -15.836 4.297 -6.441 1 95.56 88 PHE A CA 1
ATOM 706 C C . PHE A 1 88 ? -16.109 3.893 -4.996 1 95.56 88 PHE A C 1
ATOM 708 O O . PHE A 1 88 ? -16.234 4.75 -4.117 1 95.56 88 PHE A O 1
ATOM 715 N N . TRP A 1 89 ? -16.172 2.613 -4.742 1 94.88 89 TRP A N 1
ATOM 716 C CA . TRP A 1 89 ? -16.484 2.135 -3.396 1 94.88 89 TRP A CA 1
ATOM 717 C C . TRP A 1 89 ? -15.344 2.455 -2.432 1 94.88 89 TRP A C 1
ATOM 719 O O . TRP A 1 89 ? -15.578 2.688 -1.244 1 94.88 89 TRP A O 1
ATOM 729 N N . SER A 1 90 ? -14.148 2.422 -2.957 1 95.75 90 SER A N 1
ATOM 730 C CA . SER A 1 90 ? -13.008 2.783 -2.115 1 95.75 90 SER A CA 1
ATOM 731 C C . SER A 1 90 ? -13.094 4.242 -1.673 1 95.75 90 SER A C 1
ATOM 733 O O . SER A 1 90 ? -12.617 4.594 -0.589 1 95.75 90 SER A O 1
ATOM 735 N N . LEU A 1 91 ? -13.648 5.098 -2.498 1 93.81 91 LEU A N 1
ATOM 736 C CA . LEU A 1 91 ? -13.82 6.5 -2.141 1 93.81 91 LEU A CA 1
ATOM 737 C C . LEU A 1 91 ? -14.953 6.672 -1.135 1 93.81 91 LEU A C 1
ATOM 739 O O . LEU A 1 91 ? -14.836 7.465 -0.195 1 93.81 91 LEU A O 1
ATOM 743 N N . VAL A 1 92 ? -15.938 5.898 -1.31 1 92.38 92 VAL A N 1
ATOM 744 C CA . VAL A 1 92 ? -17.109 6 -0.44 1 92.38 92 VAL A CA 1
ATOM 745 C C . VAL A 1 92 ? -16.781 5.418 0.933 1 92.38 92 VAL A C 1
ATOM 747 O O . VAL A 1 92 ? -17.141 6 1.961 1 92.38 92 VAL A O 1
ATOM 750 N N . ILE A 1 93 ? -16.062 4.348 0.918 1 90.44 93 ILE A N 1
ATOM 751 C CA . ILE A 1 93 ? -15.805 3.654 2.176 1 90.44 93 ILE A CA 1
ATOM 752 C C . ILE A 1 93 ? -14.367 3.92 2.633 1 90.44 93 ILE A C 1
ATOM 754 O O . ILE A 1 93 ? -14.148 4.531 3.682 1 90.44 93 ILE A O 1
ATOM 758 N N . GLY A 1 94 ? -13.445 3.656 1.778 1 90.5 94 GLY A N 1
ATOM 759 C CA . GLY A 1 94 ? -12.031 3.648 2.125 1 90.5 94 GLY A CA 1
ATOM 760 C C . GLY A 1 94 ? -11.484 5.031 2.416 1 90.5 94 GLY A C 1
ATOM 761 O O . GLY A 1 94 ? -10.57 5.184 3.23 1 90.5 94 GLY A O 1
ATOM 762 N N . PHE A 1 95 ? -12.008 5.992 1.749 1 93.25 95 PHE A N 1
ATOM 763 C CA . PHE A 1 95 ? -11.492 7.344 1.903 1 93.25 95 PHE A CA 1
ATOM 764 C C . PHE A 1 95 ? -12.164 8.055 3.072 1 93.25 95 PHE A C 1
ATOM 766 O O . PHE A 1 95 ? -11.516 8.789 3.814 1 93.25 95 PHE A O 1
ATOM 773 N N . MET A 1 96 ? -13.398 7.809 3.328 1 91.31 96 MET A N 1
ATOM 774 C CA . MET A 1 96 ? -14.188 8.531 4.32 1 91.31 96 MET A CA 1
ATOM 775 C C . MET A 1 96 ? -13.961 7.965 5.719 1 91.31 96 MET A C 1
ATOM 777 O O . MET A 1 96 ? -13.906 8.711 6.695 1 91.31 96 MET A O 1
ATOM 781 N N . VAL A 1 97 ? -13.758 6.75 5.805 1 89.44 97 VAL A N 1
ATOM 782 C CA . VAL A 1 97 ? -13.688 6.074 7.098 1 89.44 97 VAL A CA 1
ATOM 783 C C . VAL A 1 97 ? -12.492 6.602 7.887 1 89.44 97 VAL A C 1
ATOM 785 O O . VAL A 1 97 ? -12.633 6.988 9.047 1 89.44 97 VAL A O 1
ATOM 788 N N . PRO A 1 98 ? -11.32 6.688 7.301 1 92.12 98 PRO A N 1
ATOM 789 C CA . PRO A 1 98 ? -10.18 7.184 8.078 1 92.12 98 PRO A CA 1
ATOM 790 C C . PRO A 1 98 ? -10.359 8.633 8.531 1 92.12 98 PRO A C 1
ATOM 792 O O . PRO A 1 98 ? -9.875 9.016 9.602 1 92.12 98 PRO A O 1
ATOM 795 N N . ILE A 1 99 ? -11.047 9.438 7.734 1 90.69 99 ILE A N 1
ATOM 796 C CA . ILE A 1 99 ? -11.297 10.82 8.109 1 90.69 99 ILE A CA 1
ATOM 797 C C . ILE A 1 99 ? -12.219 10.867 9.328 1 90.69 99 ILE A C 1
ATOM 799 O O . ILE A 1 99 ? -11.93 11.57 10.305 1 90.69 99 ILE A O 1
ATOM 803 N N . VAL A 1 100 ? -13.242 10.109 9.242 1 88.31 100 VAL A N 1
ATOM 804 C CA . VAL A 1 100 ? -14.203 10.055 10.344 1 88.31 100 VAL A CA 1
ATOM 805 C C . VAL A 1 100 ? -13.508 9.562 11.609 1 88.31 100 VAL A C 1
ATOM 807 O O . VAL A 1 100 ? -13.711 10.117 12.695 1 88.31 100 VAL A O 1
ATOM 810 N N . MET A 1 101 ? -12.695 8.578 11.469 1 87.06 101 MET A N 1
ATOM 811 C CA . MET A 1 101 ? -11.977 8.031 12.617 1 87.06 101 MET A CA 1
ATOM 812 C C . MET A 1 101 ? -11 9.055 13.188 1 87.06 101 MET A C 1
ATOM 814 O O . MET A 1 101 ? -10.914 9.227 14.406 1 87.06 101 MET A O 1
ATOM 818 N N . ALA A 1 102 ? -10.273 9.703 12.344 1 88.75 102 ALA A N 1
ATOM 819 C CA . ALA A 1 102 ? -9.281 10.68 12.789 1 88.75 102 ALA A CA 1
ATOM 820 C C . ALA A 1 102 ? -9.945 11.844 13.516 1 88.75 102 ALA A C 1
ATOM 822 O O . ALA A 1 102 ? -9.484 12.258 14.586 1 88.75 102 ALA A O 1
ATOM 823 N N . VAL A 1 103 ? -11 12.367 12.953 1 84.81 103 VAL A N 1
ATOM 824 C CA . VAL A 1 103 ? -11.711 13.5 13.539 1 84.81 103 VAL A CA 1
ATOM 825 C C . VAL A 1 103 ? -12.328 13.086 14.867 1 84.81 103 VAL A C 1
ATOM 827 O O . VAL A 1 103 ? -12.312 13.852 15.836 1 84.81 103 VAL A O 1
ATOM 830 N N . SER A 1 104 ? -12.852 11.867 14.914 1 83.56 104 SER A N 1
ATOM 831 C CA . SER A 1 104 ? -13.445 11.359 16.141 1 83.56 104 SER A CA 1
ATOM 832 C C . SER A 1 104 ? -12.398 11.219 17.25 1 83.56 104 SER A C 1
ATOM 834 O O . SER A 1 104 ? -12.641 11.625 18.391 1 83.56 104 SER A O 1
ATOM 836 N N . ILE A 1 105 ? -11.312 10.711 16.922 1 82.25 105 ILE A N 1
ATOM 837 C CA . ILE A 1 105 ? -10.258 10.5 17.906 1 82.25 105 ILE A CA 1
ATOM 838 C C . ILE A 1 105 ? -9.688 11.844 18.344 1 82.25 105 ILE A C 1
ATOM 840 O O . ILE A 1 105 ? -9.352 12.023 19.531 1 82.25 105 ILE A O 1
ATOM 844 N N . ASN A 1 106 ? -9.617 12.727 17.359 1 79.38 106 ASN A N 1
ATOM 845 C CA . ASN A 1 106 ? -9.094 14.055 17.656 1 79.38 106 ASN A CA 1
ATOM 846 C C . ASN A 1 106 ? -9.984 14.797 18.656 1 79.38 106 ASN A C 1
ATOM 848 O O . ASN A 1 106 ? -9.508 15.633 19.422 1 79.38 106 ASN A O 1
ATOM 852 N N . GLU A 1 107 ? -11.234 14.531 18.594 1 75.44 107 GLU A N 1
ATOM 853 C CA . GLU A 1 107 ? -12.195 15.211 19.453 1 75.44 107 GLU A CA 1
ATOM 854 C C . GLU A 1 107 ? -12.32 14.508 20.812 1 75.44 107 GLU A C 1
ATOM 856 O O . GLU A 1 107 ? -12.938 15.031 21.734 1 75.44 107 GLU A O 1
ATOM 861 N N . MET A 1 108 ? -11.656 13.375 20.922 1 73.94 108 MET A N 1
ATOM 862 C CA . MET A 1 108 ? -11.758 12.625 22.156 1 73.94 108 MET A CA 1
ATOM 863 C C . MET A 1 108 ? -10.82 13.195 23.219 1 73.94 108 MET A C 1
ATOM 865 O O . MET A 1 108 ? -9.703 13.609 22.906 1 73.94 108 MET A O 1
ATOM 869 N N . PHE A 1 109 ? -11.398 13.258 24.359 1 65.56 109 PHE A N 1
ATOM 870 C CA . PHE A 1 109 ? -10.633 13.836 25.453 1 65.56 109 PHE A CA 1
ATOM 871 C C . PHE A 1 109 ? -9.867 12.758 26.219 1 65.56 109 PHE A C 1
ATOM 873 O O . PHE A 1 109 ? -8.82 13.023 26.797 1 65.56 109 PHE A O 1
ATOM 880 N N . ALA A 1 110 ? -10.5 11.531 26.234 1 68.31 110 ALA A N 1
ATOM 881 C CA . ALA A 1 110 ? -9.875 10.469 27.016 1 68.31 110 ALA A CA 1
ATOM 882 C C . ALA A 1 110 ? -9.68 9.211 26.172 1 68.31 110 ALA A C 1
ATOM 884 O O . ALA A 1 110 ? -10.336 9.047 25.141 1 68.31 110 ALA A O 1
ATOM 885 N N . LEU A 1 111 ? -8.742 8.359 26.484 1 74.19 111 LEU A N 1
ATOM 886 C CA . LEU A 1 111 ? -8.477 7.043 25.906 1 74.19 111 LEU A CA 1
ATOM 887 C C . LEU A 1 111 ? -8.062 7.16 24.453 1 74.19 111 LEU A C 1
ATOM 889 O O . LEU A 1 111 ? -8.352 6.27 23.641 1 74.19 111 LEU A O 1
ATOM 893 N N . ARG A 1 112 ? -7.492 8.281 24.109 1 76.81 112 ARG A N 1
ATOM 894 C CA . ARG A 1 112 ? -7.07 8.516 22.734 1 76.81 112 ARG A CA 1
ATOM 895 C C . ARG A 1 112 ? -6.066 7.461 22.281 1 76.81 112 ARG A C 1
ATOM 897 O O . ARG A 1 112 ? -6.18 6.922 21.172 1 76.81 112 ARG A O 1
ATOM 904 N N . SER A 1 113 ? -5.215 7.16 23.156 1 76.06 113 SER A N 1
ATOM 905 C CA . SER A 1 113 ? -4.168 6.199 22.828 1 76.06 113 SER A CA 1
ATOM 906 C C . SER A 1 113 ? -4.75 4.812 22.578 1 76.06 113 SER A C 1
ATOM 908 O O . SER A 1 113 ? -4.309 4.102 21.672 1 76.06 113 SER A O 1
ATOM 910 N N . PHE A 1 114 ? -5.711 4.539 23.375 1 75.81 114 PHE A N 1
ATOM 911 C CA . PHE A 1 114 ? -6.363 3.244 23.219 1 75.81 114 PHE A CA 1
ATOM 912 C C . PHE A 1 114 ? -7.059 3.137 21.875 1 75.81 114 PHE A C 1
ATOM 914 O O . PHE A 1 114 ? -6.973 2.104 21.203 1 75.81 114 PHE A O 1
ATOM 921 N N . TYR A 1 115 ? -7.664 4.16 21.484 1 78.19 115 TYR A N 1
ATOM 922 C CA . TYR A 1 115 ? -8.375 4.145 20.203 1 78.19 115 TYR A CA 1
ATOM 923 C C . TYR A 1 115 ? -7.395 4.152 19.031 1 78.19 115 TYR A C 1
ATOM 925 O O . TYR A 1 115 ? -7.641 3.51 18.016 1 78.19 115 TYR A O 1
ATOM 933 N N . LYS A 1 116 ? -6.324 4.828 19.188 1 80.75 116 LYS A N 1
ATOM 934 C CA . LYS A 1 116 ? -5.297 4.84 18.156 1 80.75 116 LYS A CA 1
ATOM 935 C C . LYS A 1 116 ? -4.73 3.441 17.922 1 80.75 116 LYS A C 1
ATOM 937 O O . LYS A 1 116 ? -4.562 3.012 16.781 1 80.75 116 LYS A O 1
ATOM 942 N N . ILE A 1 117 ? -4.617 2.789 19 1 77 117 ILE A N 1
ATOM 943 C CA . ILE A 1 117 ? -4.09 1.432 18.906 1 77 117 ILE A CA 1
ATOM 944 C C . ILE A 1 117 ? -5.137 0.51 18.297 1 77 117 ILE A C 1
ATOM 946 O O . ILE A 1 117 ? -4.816 -0.327 17.438 1 77 117 ILE A O 1
ATOM 950 N N . GLY A 1 118 ? -6.285 0.671 18.734 1 78.38 118 GLY A N 1
ATOM 951 C CA . GLY A 1 118 ? -7.371 -0.151 18.234 1 78.38 118 GLY A CA 1
ATOM 952 C C . GLY A 1 118 ? -7.566 -0.029 16.734 1 78.38 118 GLY A C 1
ATOM 953 O O . GLY A 1 118 ? -7.715 -1.036 16.031 1 78.38 118 GLY A O 1
ATOM 954 N N . VAL A 1 119 ? -7.508 1.179 16.297 1 80.69 119 VAL A N 1
ATOM 955 C CA . VAL A 1 119 ? -7.766 1.4 14.883 1 80.69 119 VAL A CA 1
ATOM 956 C C . VAL A 1 119 ? -6.57 0.931 14.062 1 80.69 119 VAL A C 1
ATOM 958 O O . VAL A 1 119 ? -6.719 0.546 12.898 1 80.69 119 VAL A O 1
ATOM 961 N N . TYR A 1 120 ? -5.461 0.875 14.625 1 82.38 120 TYR A N 1
ATOM 962 C CA . TYR A 1 120 ? -4.238 0.542 13.906 1 82.38 120 TYR A CA 1
ATOM 963 C C . TYR A 1 120 ? -4.008 -0.964 13.891 1 82.38 120 TYR A C 1
ATOM 965 O O . TYR A 1 120 ? -3.256 -1.475 13.055 1 82.38 120 TYR A O 1
ATOM 973 N N . LEU A 1 121 ? -4.609 -1.729 14.68 1 79.44 121 LEU A N 1
ATOM 974 C CA . LEU A 1 121 ? -4.367 -3.154 14.883 1 79.44 121 LEU A CA 1
ATOM 975 C C . LEU A 1 121 ? -4.574 -3.928 13.586 1 79.44 121 LEU A C 1
ATOM 977 O O . LEU A 1 121 ? -3.795 -4.828 13.266 1 79.44 121 LEU A O 1
ATOM 981 N N . PRO A 1 122 ? -5.605 -3.621 12.797 1 82.38 122 PRO A N 1
ATOM 982 C CA . PRO A 1 122 ? -5.781 -4.355 11.539 1 82.38 122 PRO A CA 1
ATOM 983 C C . PRO A 1 122 ? -4.582 -4.227 10.609 1 82.38 122 PRO A C 1
ATOM 985 O O . PRO A 1 122 ? -4.293 -5.145 9.836 1 82.38 122 PRO A O 1
ATOM 988 N N . ASN A 1 123 ? -3.973 -3.135 10.719 1 83.88 123 ASN A N 1
ATOM 989 C CA . ASN A 1 123 ? -2.807 -2.91 9.867 1 83.88 123 ASN A CA 1
ATOM 990 C C . ASN A 1 123 ? -1.671 -3.869 10.211 1 83.88 123 ASN A C 1
ATOM 992 O O . ASN A 1 123 ? -0.805 -4.137 9.375 1 83.88 123 ASN A O 1
ATOM 996 N N . VAL A 1 124 ? -1.734 -4.348 11.375 1 80.31 124 VAL A N 1
ATOM 997 C CA . VAL A 1 124 ? -0.64 -5.184 11.859 1 80.31 124 VAL A CA 1
ATOM 998 C C . VAL A 1 124 ? -0.872 -6.633 11.438 1 80.31 124 VAL A C 1
ATOM 1000 O O . VAL A 1 124 ? 0.058 -7.445 11.438 1 80.31 124 VAL A O 1
ATOM 1003 N N . VAL A 1 125 ? -2.055 -6.969 11.047 1 81.38 125 VAL A N 1
ATOM 1004 C CA . VAL A 1 125 ? -2.377 -8.312 10.578 1 81.38 125 VAL A CA 1
ATOM 1005 C C . VAL A 1 125 ? -1.78 -8.531 9.188 1 81.38 125 VAL A C 1
ATOM 1007 O O . VAL A 1 125 ? -1.937 -7.688 8.297 1 81.38 125 VAL A O 1
ATOM 1010 N N . PRO A 1 126 ? -1.086 -9.625 9.047 1 80.12 126 PRO A N 1
ATOM 1011 C CA . PRO A 1 126 ? -0.504 -9.891 7.727 1 80.12 126 PRO A CA 1
ATOM 1012 C C . PRO A 1 126 ? -1.544 -9.867 6.609 1 80.12 126 PRO A C 1
ATOM 1014 O O . PRO A 1 126 ? -2.66 -10.367 6.789 1 80.12 126 PRO A O 1
ATOM 1017 N N . GLY A 1 127 ? -1.119 -9.242 5.508 1 79 127 GLY A N 1
ATOM 1018 C CA . GLY A 1 127 ? -2.031 -9.047 4.395 1 79 127 GLY A CA 1
ATOM 1019 C C . GLY A 1 127 ? -2.623 -10.344 3.873 1 79 127 GLY A C 1
ATOM 1020 O O . GLY A 1 127 ? -3.834 -10.445 3.66 1 79 127 GLY A O 1
ATOM 1021 N N . MET A 1 128 ? -1.795 -11.258 3.674 1 76.88 128 MET A N 1
ATOM 1022 C CA . MET A 1 128 ? -2.258 -12.531 3.143 1 76.88 128 MET A CA 1
ATOM 1023 C C . MET A 1 128 ? -3.236 -13.203 4.105 1 76.88 128 MET A C 1
ATOM 1025 O O . MET A 1 128 ? -4.262 -13.734 3.68 1 76.88 128 MET A O 1
ATOM 1029 N N . ALA A 1 129 ? -2.869 -13.172 5.355 1 77.38 129 ALA A N 1
ATOM 1030 C CA . ALA A 1 129 ? -3.758 -13.75 6.359 1 77.38 129 ALA A CA 1
ATOM 1031 C C . ALA A 1 129 ? -5.109 -13.047 6.367 1 77.38 129 ALA A C 1
ATOM 1033 O O . ALA A 1 129 ? -6.152 -13.688 6.527 1 77.38 129 ALA A O 1
ATOM 1034 N N . THR A 1 130 ? -5.027 -11.766 6.148 1 81.5 130 THR A N 1
ATOM 1035 C CA . THR A 1 130 ? -6.25 -10.969 6.141 1 81.5 130 THR A CA 1
ATOM 1036 C C . THR A 1 130 ? -7.164 -11.398 4.996 1 81.5 130 THR A C 1
ATOM 1038 O O . THR A 1 130 ? -8.344 -11.664 5.203 1 81.5 130 THR A O 1
ATOM 1041 N N . VAL A 1 131 ? -6.605 -11.492 3.854 1 82.38 131 VAL A N 1
ATOM 1042 C CA . VAL A 1 131 ? -7.41 -11.781 2.672 1 82.38 131 VAL A CA 1
ATOM 1043 C C . VAL A 1 131 ? -7.949 -13.211 2.75 1 82.38 131 VAL A C 1
ATOM 1045 O O . VAL A 1 131 ? -9.094 -13.469 2.381 1 82.38 131 VAL A O 1
ATOM 1048 N N . LEU A 1 132 ? -7.172 -14.125 3.205 1 78 132 LEU A N 1
ATOM 1049 C CA . LEU A 1 132 ? -7.605 -15.508 3.352 1 78 132 LEU A CA 1
ATOM 1050 C C . LEU A 1 132 ? -8.703 -15.625 4.402 1 78 132 LEU A C 1
ATOM 1052 O O . LEU A 1 132 ? -9.688 -16.344 4.199 1 78 132 LEU A O 1
ATOM 1056 N N . LEU A 1 133 ? -8.508 -14.922 5.391 1 76.38 133 LEU A N 1
ATOM 1057 C CA . LEU A 1 133 ? -9.469 -14.984 6.48 1 76.38 133 LEU A CA 1
ATOM 1058 C C . LEU A 1 133 ? -10.82 -14.414 6.051 1 76.38 133 LEU A C 1
ATOM 1060 O O . LEU A 1 133 ? -11.867 -15 6.332 1 76.38 133 LEU A O 1
ATOM 1064 N N . TRP A 1 134 ? -10.742 -13.266 5.484 1 82.31 134 TRP A N 1
ATOM 1065 C CA . TRP A 1 134 ? -11.992 -12.656 5.055 1 82.31 134 TRP A CA 1
ATOM 1066 C C . TRP A 1 134 ? -12.664 -13.484 3.965 1 82.31 134 TRP A C 1
ATOM 1068 O O . TRP A 1 134 ? -13.891 -13.547 3.885 1 82.31 134 TRP A O 1
ATOM 1078 N N . ALA A 1 135 ? -11.875 -14.141 3.148 1 81.69 135 ALA A N 1
ATOM 1079 C CA . ALA A 1 135 ? -12.43 -15.07 2.17 1 81.69 135 ALA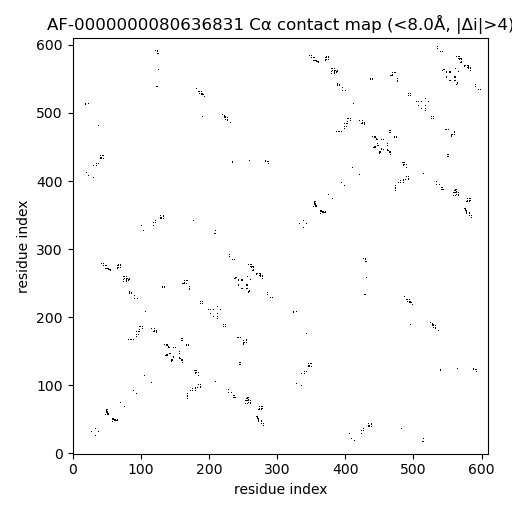 A CA 1
ATOM 1080 C C . ALA A 1 135 ? -13.164 -16.219 2.857 1 81.69 135 ALA A C 1
ATOM 1082 O O . ALA A 1 135 ? -14.219 -16.656 2.385 1 81.69 135 ALA A O 1
ATOM 1083 N N . PHE A 1 136 ? -12.648 -16.625 3.932 1 75.62 136 PHE A N 1
ATOM 1084 C CA . PHE A 1 136 ? -13.266 -17.703 4.703 1 75.62 136 PHE A CA 1
ATOM 1085 C C . PHE A 1 136 ? -14.531 -17.219 5.395 1 75.62 136 PHE A C 1
ATOM 1087 O O . PHE A 1 136 ? -15.531 -17.938 5.441 1 75.62 136 PHE A O 1
ATOM 1094 N N . LEU A 1 137 ? -14.484 -16.031 5.887 1 78.69 137 LEU A N 1
ATOM 1095 C CA . LEU A 1 137 ? -15.625 -15.469 6.594 1 78.69 137 LEU A CA 1
ATOM 1096 C C . LEU A 1 137 ? -16.797 -15.25 5.645 1 78.69 137 LEU A C 1
ATOM 1098 O O . LEU A 1 137 ? -17.953 -15.391 6.039 1 78.69 137 LEU A O 1
ATOM 1102 N N . PHE A 1 138 ? -16.453 -14.977 4.414 1 83.62 138 PHE A N 1
ATOM 1103 C CA . PHE A 1 138 ? -17.484 -14.656 3.436 1 83.62 138 PHE A CA 1
ATOM 1104 C C . PHE A 1 138 ? -17.938 -15.914 2.703 1 83.62 138 PHE A C 1
ATOM 1106 O O . PHE A 1 138 ? -18.625 -15.828 1.683 1 83.62 138 PHE A O 1
ATOM 1113 N N . ARG A 1 139 ? -17.5 -17 3.143 1 80.75 139 ARG A N 1
ATOM 1114 C CA . ARG A 1 139 ? -17.969 -18.234 2.533 1 80.75 139 ARG A CA 1
ATOM 1115 C C . ARG A 1 139 ? -19.484 -18.312 2.557 1 80.75 139 ARG A C 1
ATOM 1117 O O . ARG A 1 139 ? -20.109 -18.016 3.578 1 80.75 139 ARG A O 1
ATOM 1124 N N . PRO A 1 140 ? -19.922 -18.656 1.389 1 80.75 140 PRO A N 1
ATOM 1125 C CA . PRO A 1 140 ? -21.391 -18.766 1.339 1 80.75 140 PRO A CA 1
ATOM 1126 C C . PRO A 1 140 ? -21.922 -19.984 2.074 1 80.75 140 PRO A C 1
ATOM 1128 O O . PRO A 1 140 ? -21.141 -20.891 2.414 1 80.75 140 PRO A O 1
ATOM 1131 N N . GLY A 1 141 ? -23.141 -19.906 2.338 1 76.62 141 GLY A N 1
ATOM 1132 C CA . GLY A 1 141 ? -23.781 -21.062 2.957 1 76.62 141 GLY A CA 1
ATOM 1133 C C . GLY A 1 141 ? -23.875 -20.938 4.469 1 76.62 141 GLY A C 1
ATOM 1134 O O . GLY A 1 141 ? -23.453 -19.953 5.051 1 76.62 141 GLY A O 1
ATOM 1135 N N . GLU A 1 142 ? -24.359 -21.906 5.113 1 75.19 142 GLU A N 1
ATOM 1136 C CA . GLU A 1 142 ? -24.641 -21.891 6.543 1 75.19 142 GLU A CA 1
ATOM 1137 C C . GLU A 1 142 ? -23.391 -22.156 7.367 1 75.19 142 GLU A C 1
ATOM 1139 O O . GLU A 1 142 ? -23.344 -21.859 8.562 1 75.19 142 GLU A O 1
ATOM 1144 N N . THR A 1 143 ? -22.406 -22.531 6.66 1 68.88 143 THR A N 1
ATOM 1145 C CA . THR A 1 143 ? -21.219 -22.906 7.402 1 68.88 143 THR A CA 1
ATOM 1146 C C . THR A 1 143 ? -20.203 -21.766 7.426 1 68.88 143 THR A C 1
ATOM 1148 O O . THR A 1 143 ? -19.172 -21.859 8.109 1 68.88 143 THR A O 1
ATOM 1151 N N . GLY A 1 144 ? -20.594 -20.703 6.734 1 74.81 144 GLY A N 1
ATOM 1152 C CA . GLY A 1 144 ? -19.703 -19.547 6.805 1 74.81 144 GLY A CA 1
ATOM 1153 C C . GLY A 1 144 ? -19.766 -18.844 8.141 1 74.81 144 GLY A C 1
ATOM 1154 O O . GLY A 1 144 ? -20.828 -18.719 8.742 1 74.81 144 GLY A O 1
ATOM 1155 N N . ALA A 1 145 ? -18.641 -18.469 8.664 1 73 145 ALA A N 1
ATOM 1156 C CA . ALA A 1 145 ? -18.547 -17.891 10 1 73 145 ALA A CA 1
ATOM 1157 C C . ALA A 1 145 ? -19.469 -16.688 10.148 1 73 145 ALA A C 1
ATOM 1159 O O . ALA A 1 145 ? -20.156 -16.531 11.164 1 73 145 ALA A O 1
ATOM 1160 N N . LEU A 1 146 ? -19.531 -15.867 9.164 1 76.88 146 LEU A N 1
ATOM 1161 C CA . LEU A 1 146 ? -20.391 -14.688 9.242 1 76.88 146 LEU A CA 1
ATOM 1162 C C . LEU A 1 146 ? -21.859 -15.078 9.172 1 76.88 146 LEU A C 1
ATOM 1164 O O . LEU A 1 146 ? -22.703 -14.438 9.797 1 76.88 146 LEU A O 1
ATOM 1168 N N . ASN A 1 147 ? -22.047 -16.047 8.398 1 81.5 147 ASN A N 1
ATOM 1169 C CA . ASN A 1 147 ? -23.422 -16.516 8.281 1 81.5 147 ASN A CA 1
ATOM 1170 C C . ASN A 1 147 ? -23.891 -17.188 9.57 1 81.5 147 ASN A C 1
ATOM 1172 O O . ASN A 1 147 ? -25.078 -17.125 9.914 1 81.5 147 ASN A O 1
ATOM 1176 N N . ILE A 1 148 ? -22.984 -17.781 10.266 1 77.81 148 ILE A N 1
ATOM 1177 C CA . ILE A 1 148 ? -23.328 -18.359 11.555 1 77.81 148 ILE A CA 1
ATOM 1178 C C . ILE A 1 148 ? -23.75 -17.266 12.531 1 77.81 148 ILE A C 1
ATOM 1180 O O . ILE A 1 148 ? -24.75 -17.391 13.234 1 77.81 148 ILE A O 1
ATOM 1184 N N . LEU A 1 149 ? -23.016 -16.25 12.469 1 75.69 149 LEU A N 1
ATOM 1185 C CA . LEU A 1 149 ? -23.328 -15.117 13.336 1 75.69 149 LEU A CA 1
ATOM 1186 C C . LEU A 1 149 ? -24.672 -14.492 12.953 1 75.69 149 LEU A C 1
ATOM 1188 O O . LEU A 1 149 ? -25.469 -14.125 13.82 1 75.69 149 LEU A O 1
ATOM 1192 N N . LEU A 1 150 ? -24.828 -14.328 11.695 1 80.75 150 LEU A N 1
ATOM 1193 C CA . LEU A 1 150 ? -26.109 -13.797 11.211 1 80.75 150 LEU A CA 1
ATOM 1194 C C . LEU A 1 150 ? -27.266 -14.711 11.609 1 80.75 150 LEU A C 1
ATOM 1196 O O . LEU A 1 150 ? -28.328 -14.227 11.977 1 80.75 150 LEU A O 1
ATOM 1200 N N . GLY A 1 151 ? -26.984 -15.961 11.445 1 81.56 151 GLY A N 1
ATOM 1201 C CA . GLY A 1 151 ? -27.984 -16.922 11.859 1 81.56 151 GLY A CA 1
ATOM 1202 C C . GLY A 1 151 ? -28.375 -16.797 13.32 1 81.56 151 GLY A C 1
ATOM 1203 O O . GLY A 1 151 ? -29.547 -16.875 13.672 1 81.56 151 GLY A O 1
ATOM 1204 N N . LYS A 1 152 ? -27.406 -16.547 14.141 1 84.19 152 LYS A N 1
ATOM 1205 C CA . LYS A 1 152 ? -27.672 -16.375 15.562 1 84.19 152 LYS A CA 1
ATOM 1206 C C . LYS A 1 152 ? -28.5 -15.117 15.828 1 84.19 152 LYS A C 1
ATOM 1208 O O . LYS A 1 152 ? -29.219 -15.055 16.812 1 84.19 152 LYS A O 1
ATOM 1213 N N . LEU A 1 153 ? -28.391 -14.211 14.969 1 85.62 153 LEU A N 1
ATOM 1214 C CA . LEU A 1 153 ? -29.141 -12.969 15.102 1 85.62 153 LEU A CA 1
ATOM 1215 C C . LEU A 1 153 ? -30.484 -13.062 14.383 1 85.62 153 LEU A C 1
ATOM 1217 O O . LEU A 1 153 ? -31.281 -12.125 14.422 1 85.62 153 LEU A O 1
ATOM 1221 N N . GLY A 1 154 ? -30.688 -14.156 13.703 1 85.69 154 GLY A N 1
ATOM 1222 C CA . GLY A 1 154 ? -31.984 -14.398 13.078 1 85.69 154 GLY A CA 1
ATOM 1223 C C . GLY A 1 154 ? -32.031 -14.008 11.617 1 85.69 154 GLY A C 1
ATOM 1224 O O . GLY A 1 154 ? -33.094 -13.883 11.031 1 85.69 154 GLY A O 1
ATOM 1225 N N . TYR A 1 155 ? -30.969 -13.75 11.078 1 87.69 155 TYR A N 1
ATOM 1226 C CA . TYR A 1 155 ? -30.922 -13.352 9.672 1 87.69 155 TYR A CA 1
ATOM 1227 C C . TYR A 1 155 ? -30.547 -14.531 8.789 1 87.69 155 TYR A C 1
ATOM 1229 O O . TYR A 1 155 ? -29.828 -15.438 9.227 1 87.69 155 TYR A O 1
ATOM 1237 N N . PRO A 1 156 ? -31.094 -14.555 7.602 1 87 156 PRO A N 1
ATOM 1238 C CA . PRO A 1 156 ? -30.75 -15.641 6.68 1 87 156 PRO A CA 1
ATOM 1239 C C . PRO A 1 156 ? -29.297 -15.547 6.188 1 87 156 PRO A C 1
ATOM 1241 O O . PRO A 1 156 ? -28.703 -14.469 6.215 1 87 156 PRO A O 1
ATOM 1244 N N . ALA A 1 157 ? -28.875 -16.75 5.789 1 87.19 157 ALA A N 1
ATOM 1245 C CA . ALA A 1 157 ? -27.531 -16.828 5.238 1 87.19 157 ALA A CA 1
ATOM 1246 C C . ALA A 1 157 ? -27.406 -15.984 3.967 1 87.19 157 ALA A C 1
ATOM 1248 O O . ALA A 1 157 ? -28.328 -15.953 3.152 1 87.19 157 ALA A O 1
ATOM 1249 N N . GLN A 1 158 ? -26.344 -15.305 3.904 1 85.88 158 GLN A N 1
ATOM 1250 C CA . GLN A 1 158 ? -26.078 -14.461 2.744 1 85.88 158 GLN A CA 1
ATOM 1251 C C . GLN A 1 158 ? -25.031 -15.094 1.823 1 85.88 158 GLN A C 1
ATOM 1253 O O . GLN A 1 158 ? -24.156 -15.82 2.285 1 85.88 158 GLN A O 1
ATOM 1258 N N . PRO A 1 159 ? -25.141 -14.875 0.56 1 87.94 159 PRO A N 1
ATOM 1259 C CA . PRO A 1 159 ? -24.156 -15.422 -0.383 1 87.94 159 PRO A CA 1
ATOM 1260 C C . PRO A 1 159 ? -22.812 -14.68 -0.335 1 87.94 159 PRO A C 1
ATOM 1262 O O . PRO A 1 159 ? -21.797 -15.203 -0.802 1 87.94 159 PRO A O 1
ATOM 1265 N N . TRP A 1 160 ? -22.75 -13.516 0.131 1 89.25 160 TRP A N 1
ATOM 1266 C CA . TRP A 1 160 ? -21.547 -12.703 0.318 1 89.25 160 TRP A CA 1
ATOM 1267 C C . TRP A 1 160 ? -20.766 -12.578 -0.985 1 89.25 160 TRP A C 1
ATOM 1269 O O . TRP A 1 160 ? -21.25 -11.969 -1.946 1 89.25 160 TRP A O 1
ATOM 1279 N N . LEU A 1 161 ? -19.672 -13.312 -1.14 1 86.88 161 LEU A N 1
ATOM 1280 C CA . LEU A 1 161 ? -18.781 -13.164 -2.287 1 86.88 161 LEU A CA 1
ATOM 1281 C C . LEU A 1 161 ? -19.359 -13.867 -3.512 1 86.88 161 LEU A C 1
ATOM 1283 O O . LEU A 1 161 ? -18.875 -13.672 -4.629 1 86.88 161 LEU A O 1
ATOM 1287 N N . SER A 1 162 ? -20.359 -14.609 -3.273 1 86.75 162 SER A N 1
ATOM 1288 C CA . SER A 1 162 ? -20.984 -15.305 -4.395 1 86.75 162 SER A CA 1
ATOM 1289 C C . SER A 1 162 ? -22 -14.414 -5.098 1 86.75 162 SER A C 1
ATOM 1291 O O . SER A 1 162 ? -22.453 -14.727 -6.203 1 86.75 162 SER A O 1
ATOM 1293 N N . ASN A 1 163 ? -22.328 -13.359 -4.465 1 89.12 163 ASN A N 1
ATOM 1294 C CA . ASN A 1 163 ? -23.203 -12.352 -5.07 1 89.12 163 ASN A CA 1
ATOM 1295 C C . ASN A 1 163 ? -22.391 -11.32 -5.848 1 89.12 163 ASN A C 1
ATOM 1297 O O . ASN A 1 163 ? -21.641 -10.547 -5.262 1 89.12 163 ASN A O 1
ATOM 1301 N N . PRO A 1 164 ? -22.609 -11.266 -7.137 1 90.75 164 PRO A N 1
ATOM 1302 C CA . PRO A 1 164 ? -21.812 -10.375 -7.98 1 90.75 164 PRO A CA 1
ATOM 1303 C C . PRO A 1 164 ? -21.953 -8.906 -7.57 1 90.75 164 PRO A C 1
ATOM 1305 O O . PRO A 1 164 ? -21 -8.133 -7.711 1 90.75 164 PRO A O 1
ATOM 1308 N N . GLN A 1 165 ? -23.031 -8.531 -7.012 1 89.88 165 GLN A N 1
ATOM 1309 C CA . GLN A 1 165 ? -23.266 -7.133 -6.684 1 89.88 165 GLN A CA 1
ATOM 1310 C C . GLN A 1 165 ? -22.531 -6.73 -5.41 1 89.88 165 GLN A C 1
ATOM 1312 O O . GLN A 1 165 ? -22.141 -5.574 -5.254 1 89.88 165 GLN A O 1
ATOM 1317 N N . TRP A 1 166 ? -22.25 -7.703 -4.59 1 91.56 166 TRP A N 1
ATOM 1318 C CA . TRP A 1 166 ? -21.688 -7.363 -3.281 1 91.56 166 TRP A CA 1
ATOM 1319 C C . TRP A 1 166 ? -20.203 -7.699 -3.211 1 91.56 166 TRP A C 1
ATOM 1321 O O . TRP A 1 166 ? -19.516 -7.289 -2.277 1 91.56 166 TRP A O 1
ATOM 1331 N N . THR A 1 167 ? -19.75 -8.383 -4.223 1 94.12 167 THR A N 1
ATOM 1332 C CA . THR A 1 167 ? -18.375 -8.883 -4.184 1 94.12 167 THR A CA 1
ATOM 1333 C C . THR A 1 167 ? -17.391 -7.73 -4.07 1 94.12 167 THR A C 1
ATOM 1335 O O . THR A 1 167 ? -16.547 -7.715 -3.168 1 94.12 167 THR A O 1
ATOM 1338 N N . ILE A 1 168 ? -17.578 -6.684 -4.891 1 95.75 168 ILE A N 1
ATOM 1339 C CA . ILE A 1 168 ? -16.609 -5.586 -4.926 1 95.75 168 ILE A CA 1
ATOM 1340 C C . ILE A 1 168 ? -16.719 -4.766 -3.645 1 95.75 168 ILE A C 1
ATOM 1342 O O . ILE A 1 168 ? -15.711 -4.504 -2.98 1 95.75 168 ILE A O 1
ATOM 1346 N N . PRO A 1 169 ? -17.938 -4.438 -3.172 1 94.31 169 PRO A N 1
ATOM 1347 C CA . PRO A 1 169 ? -18.031 -3.709 -1.906 1 94.31 169 PRO A CA 1
ATOM 1348 C C . PRO A 1 169 ? -17.438 -4.48 -0.731 1 94.31 169 PRO A C 1
ATOM 1350 O O . PRO A 1 169 ? -16.828 -3.881 0.156 1 94.31 169 PRO A O 1
ATOM 1353 N N . LEU A 1 170 ? -17.562 -5.73 -0.76 1 91.81 170 LEU A N 1
ATOM 1354 C CA . LEU A 1 170 ? -17.047 -6.547 0.331 1 91.81 170 LEU A CA 1
ATOM 1355 C C . LEU A 1 170 ? -15.523 -6.594 0.292 1 91.81 170 LEU A C 1
ATOM 1357 O O . LEU A 1 170 ? -14.867 -6.562 1.338 1 91.81 170 LEU A O 1
ATOM 1361 N N . ILE A 1 171 ? -14.969 -6.688 -0.901 1 93.5 171 ILE A N 1
ATOM 1362 C CA . ILE A 1 171 ? -13.523 -6.66 -1.051 1 93.5 171 ILE A CA 1
ATOM 1363 C C . ILE A 1 171 ? -12.984 -5.309 -0.58 1 93.5 171 ILE A C 1
ATOM 1365 O O . ILE A 1 171 ? -11.992 -5.254 0.158 1 93.5 171 ILE A O 1
ATOM 1369 N N . VAL A 1 172 ? -13.695 -4.254 -0.949 1 94.44 172 VAL A N 1
ATOM 1370 C CA . VAL A 1 172 ? -13.273 -2.908 -0.574 1 94.44 172 VAL A CA 1
ATOM 1371 C C . VAL A 1 172 ? -13.375 -2.736 0.939 1 94.44 172 VAL A C 1
ATOM 1373 O O . VAL A 1 172 ? -12.516 -2.109 1.56 1 94.44 172 VAL A O 1
ATOM 1376 N N . ALA A 1 173 ? -14.406 -3.305 1.473 1 89.75 173 ALA A N 1
ATOM 1377 C CA . ALA A 1 173 ? -14.562 -3.24 2.924 1 89.75 173 ALA A CA 1
ATOM 1378 C C . ALA A 1 173 ? -13.406 -3.939 3.631 1 89.75 173 ALA A C 1
ATOM 1380 O O . ALA A 1 173 ? -12.922 -3.467 4.664 1 89.75 173 ALA A O 1
ATOM 1381 N N . THR A 1 174 ? -12.984 -5.062 3.104 1 87.06 174 THR A N 1
ATOM 1382 C CA . THR A 1 174 ? -11.852 -5.805 3.652 1 87.06 174 THR A CA 1
ATOM 1383 C C . THR A 1 174 ? -10.57 -4.977 3.564 1 87.06 174 THR A C 1
ATOM 1385 O O . THR A 1 174 ? -9.812 -4.887 4.535 1 87.06 174 THR A O 1
ATOM 1388 N N . LEU A 1 175 ? -10.383 -4.391 2.436 1 90.56 175 LEU A N 1
ATOM 1389 C CA . LEU A 1 175 ? -9.219 -3.543 2.217 1 90.56 175 LEU A CA 1
ATOM 1390 C C . LEU A 1 175 ? -9.227 -2.352 3.168 1 90.56 175 LEU A C 1
ATOM 1392 O O . LEU A 1 175 ? -8.18 -1.964 3.695 1 90.56 175 LEU A O 1
ATOM 1396 N N . THR A 1 176 ? -10.375 -1.767 3.307 1 90.12 176 THR A N 1
ATOM 1397 C CA . THR A 1 176 ? -10.516 -0.618 4.191 1 90.12 176 THR A CA 1
ATOM 1398 C C . THR A 1 176 ? -10.234 -1.011 5.641 1 90.12 176 THR A C 1
ATOM 1400 O O . THR A 1 176 ? -9.547 -0.287 6.363 1 90.12 176 THR A O 1
ATOM 1403 N N . TRP A 1 177 ? -10.758 -2.088 5.945 1 85.62 177 TRP A N 1
ATOM 1404 C CA . TRP A 1 177 ? -10.508 -2.588 7.297 1 85.62 177 TRP A CA 1
ATOM 1405 C C . TRP A 1 177 ? -9.016 -2.732 7.559 1 85.62 177 TRP A C 1
ATOM 1407 O O . TRP A 1 177 ? -8.523 -2.354 8.625 1 85.62 177 TRP A O 1
ATOM 1417 N N . LYS A 1 178 ? -8.352 -3.195 6.672 1 86.19 178 LYS A N 1
ATOM 1418 C CA . LYS A 1 178 ? -6.922 -3.484 6.797 1 86.19 178 LYS A CA 1
ATOM 1419 C C . LYS A 1 178 ? -6.102 -2.197 6.812 1 86.19 178 LYS A C 1
ATOM 1421 O O . LYS A 1 178 ? -5.09 -2.111 7.508 1 86.19 178 LYS A O 1
ATOM 1426 N N . SER A 1 179 ? -6.555 -1.177 6.168 1 89 179 SER A N 1
ATOM 1427 C CA . SER A 1 179 ? -5.633 -0.082 5.891 1 89 179 SER A CA 1
ATOM 1428 C C . SER A 1 179 ? -6.113 1.22 6.52 1 89 179 SER A C 1
ATOM 1430 O O . SER A 1 179 ? -5.355 2.189 6.609 1 89 179 SER A O 1
ATOM 1432 N N . ALA A 1 180 ? -7.316 1.29 7.004 1 89.19 180 ALA A N 1
ATOM 1433 C CA . ALA A 1 180 ? -7.906 2.545 7.461 1 89.19 180 ALA A CA 1
ATOM 1434 C C . ALA A 1 180 ? -7.141 3.107 8.656 1 89.19 180 ALA A C 1
ATOM 1436 O O . ALA A 1 180 ? -7 4.324 8.789 1 89.19 180 ALA A O 1
ATOM 1437 N N . GLY A 1 181 ? -6.688 2.248 9.453 1 88.75 181 GLY A N 1
ATOM 1438 C CA . GLY A 1 181 ? -5.988 2.695 10.648 1 88.75 181 GLY A CA 1
ATOM 1439 C C . GLY A 1 181 ? -4.73 3.488 10.336 1 88.75 181 GLY A C 1
ATOM 1440 O O . GLY A 1 181 ? -4.469 4.516 10.969 1 88.75 181 GLY A O 1
ATOM 1441 N N . ALA A 1 182 ? -3.984 3.025 9.43 1 89.81 182 ALA A N 1
ATOM 1442 C CA . ALA A 1 182 ? -2.764 3.729 9.039 1 89.81 182 ALA A CA 1
ATOM 1443 C C . ALA A 1 182 ? -3.078 5.129 8.523 1 89.81 182 ALA A C 1
ATOM 1445 O O . ALA A 1 182 ? -2.428 6.102 8.914 1 89.81 182 ALA A O 1
ATOM 1446 N N . THR A 1 183 ? -4.066 5.199 7.68 1 93 183 THR A N 1
ATOM 1447 C CA . THR A 1 183 ? -4.449 6.492 7.125 1 93 183 THR A CA 1
ATOM 1448 C C . THR A 1 183 ? -5 7.41 8.211 1 93 183 THR A C 1
ATOM 1450 O O . THR A 1 183 ? -4.777 8.625 8.188 1 93 183 THR A O 1
ATOM 1453 N N . THR A 1 184 ? -5.676 6.84 9.148 1 91.06 184 THR A N 1
ATOM 1454 C CA . THR A 1 184 ? -6.18 7.59 10.289 1 91.06 184 THR A CA 1
ATOM 1455 C C . THR A 1 184 ? -5.031 8.242 11.055 1 91.06 184 THR A C 1
ATOM 1457 O O . THR A 1 184 ? -5.098 9.422 11.406 1 91.06 184 THR A O 1
ATOM 1460 N N . LEU A 1 185 ? -4.051 7.492 11.234 1 88.81 185 LEU A N 1
ATOM 1461 C CA . LEU A 1 185 ? -2.906 8.008 11.969 1 88.81 185 LEU A CA 1
ATOM 1462 C C . LEU A 1 185 ? -2.232 9.141 11.203 1 88.81 185 LEU A C 1
ATOM 1464 O O . LEU A 1 185 ? -1.713 10.086 11.812 1 88.81 185 LEU A O 1
ATOM 1468 N N . ILE A 1 186 ? -2.24 9.062 9.93 1 90.75 186 ILE A N 1
ATOM 1469 C CA . ILE A 1 186 ? -1.677 10.125 9.109 1 90.75 186 ILE A CA 1
ATOM 1470 C C . ILE A 1 186 ? -2.479 11.414 9.305 1 90.75 186 ILE A C 1
ATOM 1472 O O . ILE A 1 186 ? -1.904 12.484 9.5 1 90.75 186 ILE A O 1
ATOM 1476 N N . TYR A 1 187 ? -3.756 11.258 9.328 1 90.56 187 TYR A N 1
ATOM 1477 C CA . TYR A 1 187 ? -4.609 12.422 9.555 1 90.56 187 TYR A CA 1
ATOM 1478 C C . TYR A 1 187 ? -4.391 13 10.953 1 90.56 187 TYR A C 1
ATOM 1480 O O . TYR A 1 187 ? -4.328 14.219 11.117 1 90.56 187 TYR A O 1
ATOM 1488 N N . ILE A 1 188 ? -4.297 12.148 11.898 1 86.81 188 ILE A N 1
ATOM 1489 C CA . ILE A 1 188 ? -4.102 12.602 13.273 1 86.81 188 ILE A CA 1
ATOM 1490 C C . ILE A 1 188 ? -2.779 13.352 13.383 1 86.81 188 ILE A C 1
ATOM 1492 O O . ILE A 1 188 ? -2.711 14.406 14.023 1 86.81 188 ILE A O 1
ATOM 1496 N N . ALA A 1 189 ? -1.795 12.812 12.766 1 83.31 189 ALA A N 1
ATOM 1497 C CA . ALA A 1 189 ? -0.498 13.484 12.766 1 83.31 189 ALA A CA 1
ATOM 1498 C C . ALA A 1 189 ? -0.593 14.867 12.117 1 83.31 189 ALA A C 1
ATOM 1500 O O . ALA A 1 189 ? 0.065 15.812 12.555 1 83.31 189 ALA A O 1
ATOM 1501 N N . GLY A 1 190 ? -1.37 14.953 11.094 1 80.94 190 GLY A N 1
ATOM 1502 C CA . GLY A 1 190 ? -1.595 16.234 10.438 1 80.94 190 GLY A CA 1
ATOM 1503 C C . GLY A 1 190 ? -2.355 17.219 11.305 1 80.94 190 GLY A C 1
ATOM 1504 O O . GLY A 1 190 ? -2.15 18.422 11.203 1 80.94 190 GLY A O 1
ATOM 1505 N N . LEU A 1 191 ? -3.176 16.719 12.172 1 79.75 191 LEU A N 1
ATOM 1506 C CA . LEU A 1 191 ? -3.992 17.562 13.047 1 79.75 191 LEU A CA 1
ATOM 1507 C C . LEU A 1 191 ? -3.184 18.047 14.234 1 79.75 191 LEU A C 1
ATOM 1509 O O . LEU A 1 191 ? -3.52 19.078 14.836 1 79.75 191 LEU A O 1
ATOM 1513 N N . GLN A 1 192 ? -2.236 17.281 14.562 1 74.81 192 GLN A N 1
ATOM 1514 C CA . GLN A 1 192 ? -1.433 17.641 15.727 1 74.81 192 GLN A CA 1
ATOM 1515 C C . GLN A 1 192 ? -0.629 18.906 15.477 1 74.81 192 GLN A C 1
ATOM 1517 O O . GLN A 1 192 ? -0.173 19.562 16.422 1 74.81 192 GLN A O 1
ATOM 1522 N N . GLY A 1 193 ? -0.584 19.328 14.289 1 65.75 193 GLY A N 1
ATOM 1523 C CA . GLY A 1 193 ? 0.083 20.578 13.977 1 65.75 193 GLY A CA 1
ATOM 1524 C C . GLY A 1 193 ? -0.798 21.797 14.188 1 65.75 193 GLY A C 1
ATOM 1525 O O . GLY A 1 193 ? -0.311 22.922 14.188 1 65.75 193 GLY A O 1
ATOM 1526 N N . ILE A 1 194 ? -2.047 21.516 14.594 1 66.56 194 ILE A N 1
ATOM 1527 C CA . ILE A 1 194 ? -2.996 22.594 14.781 1 66.56 194 ILE A CA 1
ATOM 1528 C C . ILE A 1 194 ? -2.914 23.125 16.219 1 66.56 194 ILE A C 1
ATOM 1530 O O . ILE A 1 194 ? -3.008 22.344 17.172 1 66.56 194 ILE A O 1
ATOM 1534 N N . PRO A 1 195 ? -2.734 24.406 16.266 1 67.75 195 PRO A N 1
ATOM 1535 C CA . PRO A 1 195 ? -2.678 24.969 17.609 1 67.75 195 PRO A CA 1
ATOM 1536 C C . PRO A 1 195 ? -3.945 24.703 18.422 1 67.75 195 PRO A C 1
ATOM 1538 O O . PRO A 1 195 ? -5.055 24.875 17.906 1 67.75 195 PRO A O 1
ATOM 1541 N N . SER A 1 196 ? -3.703 24.234 19.516 1 71.44 196 SER A N 1
ATOM 1542 C CA . SER A 1 196 ? -4.809 23.953 20.422 1 71.44 196 SER A CA 1
ATOM 1543 C C . SER A 1 196 ? -5.645 25.188 20.703 1 71.44 196 SER A C 1
ATOM 1545 O O . SER A 1 196 ? -6.836 25.094 21.016 1 71.44 196 SER A O 1
ATOM 1547 N N . GLU A 1 197 ? -5.039 26.297 20.5 1 74.88 197 GLU A N 1
ATOM 1548 C CA . GLU A 1 197 ? -5.699 27.578 20.75 1 74.88 197 GLU A CA 1
ATOM 1549 C C . GLU A 1 197 ? -6.918 27.75 19.844 1 74.88 197 GLU A C 1
ATOM 1551 O O . GLU A 1 197 ? -7.914 28.359 20.25 1 74.88 197 GLU A O 1
ATOM 1556 N N . LEU A 1 198 ? -6.777 27.219 18.75 1 75.19 198 LEU A N 1
ATOM 1557 C CA . LEU A 1 198 ? -7.898 27.328 17.812 1 75.19 198 LEU A CA 1
ATOM 1558 C C . LEU A 1 198 ? -9.102 26.547 18.328 1 75.19 198 LEU A C 1
ATOM 1560 O O . LEU A 1 198 ? -10.242 27.016 18.219 1 75.19 198 LEU A O 1
ATOM 1564 N N . TYR A 1 199 ? -8.82 25.5 18.906 1 72.12 199 TYR A N 1
ATOM 1565 C CA . TYR A 1 199 ? -9.898 24.672 19.438 1 72.12 199 TYR A CA 1
ATOM 1566 C C . TYR A 1 199 ? -10.477 25.281 20.703 1 72.12 199 TYR A C 1
ATOM 1568 O O . TYR A 1 199 ? -11.695 25.312 20.891 1 72.12 199 TYR A O 1
ATOM 1576 N N . GLU A 1 200 ? -9.625 25.75 21.469 1 75.44 200 GLU A N 1
ATOM 1577 C CA . GLU A 1 200 ? -10.047 26.406 22.703 1 75.44 200 GLU A CA 1
ATOM 1578 C C . GLU A 1 200 ? -10.906 27.641 22.406 1 75.44 200 GLU A C 1
ATOM 1580 O O . GLU A 1 200 ? -11.938 27.844 23.047 1 75.44 200 GLU A O 1
ATOM 1585 N N . ALA A 1 201 ? -10.461 28.375 21.5 1 79.44 201 ALA A N 1
ATOM 1586 C CA . ALA A 1 201 ? -11.195 29.562 21.109 1 79.44 201 ALA A CA 1
ATOM 1587 C C . ALA A 1 201 ? -12.586 29.203 20.578 1 79.44 201 ALA A C 1
ATOM 1589 O O . ALA A 1 201 ? -13.562 29.906 20.859 1 79.44 201 ALA A O 1
ATOM 1590 N N . SER A 1 202 ? -12.609 28.141 19.922 1 78.88 202 SER A N 1
ATOM 1591 C CA . SER A 1 202 ? -13.891 27.719 19.359 1 78.88 202 SER A CA 1
ATOM 1592 C C . SER A 1 202 ? -14.844 27.25 20.453 1 78.88 202 SER A C 1
ATOM 1594 O O . SER A 1 202 ? -16.062 27.453 20.359 1 78.88 202 SER A O 1
ATOM 1596 N N . ILE A 1 203 ? -14.297 26.656 21.438 1 75.38 203 ILE A N 1
ATOM 1597 C CA . ILE A 1 203 ? -15.094 26.188 22.562 1 75.38 203 ILE A CA 1
ATOM 1598 C C . ILE A 1 203 ? -15.625 27.375 23.359 1 75.38 203 ILE A C 1
ATOM 1600 O O . ILE A 1 203 ? -16.781 27.391 23.781 1 75.38 203 ILE A O 1
ATOM 1604 N N . ILE A 1 204 ? -14.836 28.344 23.438 1 80.44 204 ILE A N 1
ATOM 1605 C CA . ILE A 1 204 ? -15.219 29.562 24.141 1 80.44 204 ILE A CA 1
ATOM 1606 C C . ILE A 1 204 ? -16.328 30.266 23.359 1 80.44 204 ILE A C 1
ATOM 1608 O O . ILE A 1 204 ? -17.266 30.812 23.969 1 80.44 204 ILE A O 1
ATOM 1612 N N . ASP A 1 205 ? -16.328 30.156 22.094 1 84.5 205 ASP A N 1
ATOM 1613 C CA . ASP A 1 205 ? -17.328 30.766 21.234 1 84.5 205 ASP A CA 1
ATOM 1614 C C . ASP A 1 205 ? -18.609 29.922 21.188 1 84.5 205 ASP A C 1
ATOM 1616 O O . ASP A 1 205 ? -19.594 30.312 20.562 1 84.5 205 ASP A O 1
ATOM 1620 N N . GLY A 1 206 ? -18.594 28.859 21.891 1 77.75 206 GLY A N 1
ATOM 1621 C CA . GLY A 1 206 ? -19.766 28.016 21.984 1 77.75 206 GLY A CA 1
ATOM 1622 C C . GLY A 1 206 ? -19.953 27.109 20.781 1 77.75 206 GLY A C 1
ATOM 1623 O O . GLY A 1 206 ? -21.062 26.656 20.516 1 77.75 206 GLY A O 1
ATOM 1624 N N . ALA A 1 207 ? -18.938 26.984 20.016 1 80.12 207 ALA A N 1
ATOM 1625 C CA . ALA A 1 207 ? -19.047 26.172 18.812 1 80.12 207 ALA A CA 1
ATOM 1626 C C . ALA A 1 207 ? -19.188 24.688 19.172 1 80.12 207 ALA A C 1
ATOM 1628 O O . ALA A 1 207 ? -18.453 24.172 20.016 1 80.12 207 ALA A O 1
ATOM 1629 N N . GLY A 1 208 ? -20.219 24.031 18.578 1 79.62 208 GLY A N 1
ATOM 1630 C CA . GLY A 1 208 ? -20.406 22.609 18.75 1 79.62 208 GLY A CA 1
ATOM 1631 C C . GLY A 1 208 ? -19.375 21.781 18 1 79.62 208 GLY A C 1
ATOM 1632 O O . GLY A 1 208 ? -18.531 22.328 17.281 1 79.62 208 GLY A O 1
ATOM 1633 N N . ILE A 1 209 ? -19.391 20.547 18.219 1 78.44 209 ILE A N 1
ATOM 1634 C CA . ILE A 1 209 ? -18.422 19.625 17.625 1 78.44 209 ILE A CA 1
ATOM 1635 C C . ILE A 1 209 ? -18.531 19.688 16.109 1 78.44 209 ILE A C 1
ATOM 1637 O O . ILE A 1 209 ? -17.516 19.719 15.406 1 78.44 209 ILE A O 1
ATOM 1641 N N . TRP A 1 210 ? -19.734 19.719 15.633 1 82.25 210 TRP A N 1
ATOM 1642 C CA . TRP A 1 210 ? -19.922 19.703 14.188 1 82.25 210 TRP A CA 1
ATOM 1643 C C . TRP A 1 210 ? -19.422 21 13.562 1 82.25 210 TRP A C 1
ATOM 1645 O O . TRP A 1 210 ? -18.875 20.984 12.453 1 82.25 210 TRP A O 1
ATOM 1655 N N . ALA A 1 211 ? -19.609 22.016 14.305 1 83.25 211 ALA A N 1
ATOM 1656 C CA . ALA A 1 211 ? -19.094 23.312 13.836 1 83.25 211 ALA A CA 1
ATOM 1657 C C . ALA A 1 211 ? -17.562 23.312 13.82 1 83.25 211 ALA A C 1
ATOM 1659 O O . ALA A 1 211 ? -16.953 23.812 12.875 1 83.25 211 ALA A O 1
ATOM 1660 N N . ARG A 1 212 ? -17.016 22.75 14.844 1 83.5 212 ARG A N 1
ATOM 1661 C CA . ARG A 1 212 ? -15.555 22.688 14.922 1 83.5 212 ARG A CA 1
ATOM 1662 C C . ARG A 1 212 ? -14.984 21.797 13.82 1 83.5 212 ARG A C 1
ATOM 1664 O O . ARG A 1 212 ? -13.977 22.141 13.195 1 83.5 212 ARG A O 1
ATOM 1671 N N . VAL A 1 213 ? -15.664 20.656 13.633 1 84.06 213 VAL A N 1
ATOM 1672 C CA . VAL A 1 213 ? -15.219 19.719 12.609 1 84.06 213 VAL A CA 1
ATOM 1673 C C . VAL A 1 213 ? -15.281 20.375 11.234 1 84.06 213 VAL A C 1
ATOM 1675 O O . VAL A 1 213 ? -14.328 20.312 10.461 1 84.06 213 VAL A O 1
ATOM 1678 N N . ARG A 1 214 ? -16.297 21.047 11 1 85.5 214 ARG A N 1
ATOM 1679 C CA . ARG A 1 214 ? -16.547 21.625 9.68 1 85.5 214 ARG A CA 1
ATOM 1680 C C . ARG A 1 214 ? -15.688 22.859 9.445 1 85.5 214 ARG A C 1
ATOM 1682 O O . ARG A 1 214 ? -15.18 23.078 8.344 1 85.5 214 ARG A O 1
ATOM 1689 N N . HIS A 1 215 ? -15.422 23.672 10.508 1 85.62 215 HIS A N 1
ATOM 1690 C CA . HIS A 1 215 ? -14.82 24.969 10.289 1 85.62 215 HIS A CA 1
ATOM 1691 C C . HIS A 1 215 ? -13.359 24.984 10.727 1 85.62 215 HIS A C 1
ATOM 1693 O O . HIS A 1 215 ? -12.602 25.891 10.352 1 85.62 215 HIS A O 1
ATOM 1699 N N . ILE A 1 216 ? -12.992 24.016 11.453 1 82.06 216 ILE A N 1
ATOM 1700 C CA . ILE A 1 216 ? -11.617 24.047 11.953 1 82.06 216 ILE A CA 1
ATOM 1701 C C . ILE A 1 216 ? -10.883 22.797 11.477 1 82.06 216 ILE A C 1
ATOM 1703 O O . ILE A 1 216 ? -9.898 22.891 10.734 1 82.06 216 ILE A O 1
ATOM 1707 N N . THR A 1 217 ? -11.406 21.641 11.789 1 82.25 217 THR A N 1
ATOM 1708 C CA . THR A 1 217 ? -10.688 20.375 11.586 1 82.25 217 THR A CA 1
ATOM 1709 C C . THR A 1 217 ? -10.578 20.062 10.102 1 82.25 217 THR A C 1
ATOM 1711 O O . THR A 1 217 ? -9.477 19.844 9.586 1 82.25 217 THR A O 1
ATOM 1714 N N . ILE A 1 218 ? -11.688 20.172 9.383 1 84.88 218 ILE A N 1
ATOM 1715 C CA . ILE A 1 218 ? -11.727 19.734 7.988 1 84.88 218 ILE A CA 1
ATOM 1716 C C . ILE A 1 218 ? -10.891 20.688 7.129 1 84.88 218 ILE A C 1
ATOM 1718 O O . ILE A 1 218 ? -10.086 20.234 6.309 1 84.88 218 ILE A O 1
ATOM 1722 N N . PRO A 1 219 ? -11.008 21.953 7.375 1 83.44 219 PRO A N 1
ATOM 1723 C CA . PRO A 1 219 ? -10.172 22.875 6.586 1 83.44 219 PRO A CA 1
ATOM 1724 C C . PRO A 1 219 ? -8.68 22.656 6.816 1 83.44 219 PRO A C 1
ATOM 1726 O O . PRO A 1 219 ? -7.875 22.875 5.906 1 83.44 219 PRO A O 1
ATOM 1729 N N . GLN A 1 220 ? -8.367 22.281 7.957 1 79.69 220 GLN A N 1
ATOM 1730 C CA . GLN A 1 220 ? -6.953 22.141 8.289 1 79.69 220 GLN A CA 1
ATOM 1731 C C . GLN A 1 220 ? -6.363 20.891 7.648 1 79.69 220 GLN A C 1
ATOM 1733 O O . GLN A 1 220 ? -5.168 20.844 7.34 1 79.69 220 GLN A O 1
ATOM 1738 N N . ILE A 1 221 ? -7.211 19.891 7.441 1 85.94 221 ILE A N 1
ATOM 1739 C CA . ILE A 1 221 ? -6.664 18.656 6.867 1 85.94 221 ILE A CA 1
ATOM 1740 C C . ILE A 1 221 ? -7.035 18.578 5.387 1 85.94 221 ILE A C 1
ATOM 1742 O O . ILE A 1 221 ? -6.797 17.547 4.742 1 85.94 221 ILE A O 1
ATOM 1746 N N . PHE A 1 222 ? -7.566 19.594 4.867 1 86.62 222 PHE A N 1
ATOM 1747 C CA . PHE A 1 222 ? -8.094 19.578 3.508 1 86.62 222 PHE A CA 1
ATOM 1748 C C . PHE A 1 222 ? -6.992 19.25 2.508 1 86.62 222 PHE A C 1
ATOM 1750 O O . PHE A 1 222 ? -7.18 18.406 1.63 1 86.62 222 PHE A O 1
ATOM 1757 N N . ASN A 1 223 ? -5.84 19.875 2.604 1 83.69 223 ASN A N 1
ATOM 1758 C CA . ASN A 1 223 ? -4.738 19.609 1.679 1 83.69 223 ASN A CA 1
ATOM 1759 C C . ASN A 1 223 ? -4.227 18.188 1.8 1 83.69 223 ASN A C 1
ATOM 1761 O O . ASN A 1 223 ? -3.943 17.531 0.792 1 83.69 223 ASN A O 1
ATOM 1765 N N . LEU A 1 224 ? -4.117 17.797 3.008 1 87.38 224 LEU A N 1
ATOM 1766 C CA . LEU A 1 224 ? -3.707 16.406 3.238 1 87.38 224 LEU A CA 1
ATOM 1767 C C . LEU A 1 224 ? -4.734 15.438 2.678 1 87.38 224 LEU A C 1
ATOM 1769 O O . LEU A 1 224 ? -4.375 14.461 2.018 1 87.38 224 LEU A O 1
ATOM 1773 N N . ALA A 1 225 ? -5.996 15.742 2.941 1 91.38 225 ALA A N 1
ATOM 1774 C CA . ALA A 1 225 ? -7.078 14.883 2.459 1 91.38 225 ALA A CA 1
ATOM 1775 C C . ALA A 1 225 ? -7.102 14.836 0.933 1 91.38 225 ALA A C 1
ATOM 1777 O O . ALA A 1 225 ? -7.332 13.781 0.342 1 91.38 225 ALA A O 1
ATOM 1778 N N . ARG A 1 226 ? -6.875 15.945 0.333 1 89.5 226 ARG A N 1
ATOM 1779 C CA . ARG A 1 226 ? -6.844 16 -1.124 1 89.5 226 ARG A CA 1
ATOM 1780 C C . ARG A 1 226 ? -5.723 15.133 -1.683 1 89.5 226 ARG A C 1
ATOM 1782 O O . ARG A 1 226 ? -5.918 14.414 -2.666 1 89.5 226 ARG A O 1
ATOM 1789 N N . THR A 1 227 ? -4.59 15.297 -1.091 1 88.31 227 THR A N 1
ATOM 1790 C CA . THR A 1 227 ? -3.455 14.484 -1.516 1 88.31 227 THR A CA 1
ATOM 1791 C C . THR A 1 227 ? -3.744 13 -1.312 1 88.31 227 THR A C 1
ATOM 1793 O O . THR A 1 227 ? -3.488 12.188 -2.201 1 88.31 227 THR A O 1
ATOM 1796 N N . LEU A 1 228 ? -4.301 12.625 -0.162 1 92.12 228 LEU A N 1
ATOM 1797 C CA . LEU A 1 228 ? -4.594 11.234 0.141 1 92.12 228 LEU A CA 1
ATOM 1798 C C . LEU A 1 228 ? -5.688 10.695 -0.776 1 92.12 228 LEU A C 1
ATOM 1800 O O . LEU A 1 228 ? -5.758 9.484 -1.023 1 92.12 228 LEU A O 1
ATOM 1804 N N . LEU A 1 229 ? -6.512 11.602 -1.252 1 91.88 229 LEU A N 1
ATOM 1805 C CA . LEU A 1 229 ? -7.566 11.203 -2.182 1 91.88 229 LEU A CA 1
ATOM 1806 C C . LEU A 1 229 ? -6.969 10.664 -3.479 1 91.88 229 LEU A C 1
ATOM 1808 O O . LEU A 1 229 ? -7.352 9.586 -3.943 1 91.88 229 LEU A O 1
ATOM 1812 N N . ILE A 1 230 ? -6.086 11.398 -4.043 1 88.62 230 ILE A N 1
ATOM 1813 C CA . ILE A 1 230 ? -5.496 10.969 -5.305 1 88.62 230 ILE A CA 1
ATOM 1814 C C . ILE A 1 230 ? -4.664 9.711 -5.086 1 88.62 230 ILE A C 1
ATOM 1816 O O . ILE A 1 230 ? -4.609 8.836 -5.953 1 88.62 230 ILE A O 1
ATOM 1820 N N . LEU A 1 231 ? -3.99 9.664 -4.02 1 89.44 231 LEU A N 1
ATOM 1821 C CA . LEU A 1 231 ? -3.209 8.477 -3.709 1 89.44 231 LEU A CA 1
ATOM 1822 C C . LEU A 1 231 ? -4.109 7.254 -3.578 1 89.44 231 LEU A C 1
ATOM 1824 O O . LEU A 1 231 ? -3.748 6.16 -4.016 1 89.44 231 LEU A O 1
ATOM 1828 N N . GLN A 1 232 ? -5.23 7.43 -2.967 1 92.31 232 GLN A N 1
ATOM 1829 C CA . GLN A 1 232 ? -6.203 6.348 -2.832 1 92.31 232 GLN A CA 1
ATOM 1830 C C . GLN A 1 232 ? -6.684 5.867 -4.199 1 92.31 232 GLN A C 1
ATOM 1832 O O . GLN A 1 232 ? -6.816 4.664 -4.426 1 92.31 232 GLN A O 1
ATOM 1837 N N . ILE A 1 233 ? -6.957 6.781 -5.035 1 91.31 233 ILE A N 1
ATOM 1838 C CA . ILE A 1 233 ? -7.426 6.445 -6.375 1 91.31 233 ILE A CA 1
ATOM 1839 C C . ILE A 1 233 ? -6.367 5.621 -7.102 1 91.31 233 ILE A C 1
ATOM 1841 O O . ILE A 1 233 ? -6.672 4.562 -7.66 1 91.31 233 ILE A O 1
ATOM 1845 N N . ILE A 1 234 ? -5.199 6.039 -7.031 1 89.31 234 ILE A N 1
ATOM 1846 C CA . ILE A 1 234 ? -4.117 5.371 -7.746 1 89.31 234 ILE A CA 1
ATOM 1847 C C . ILE A 1 234 ? -3.879 3.988 -7.145 1 89.31 234 ILE A C 1
ATOM 1849 O O . ILE A 1 234 ? -3.699 3.01 -7.875 1 89.31 234 ILE A O 1
ATOM 1853 N N . PHE A 1 235 ? -3.918 3.908 -5.883 1 89 235 PHE A N 1
ATOM 1854 C CA . PHE A 1 235 ? -3.682 2.646 -5.195 1 89 235 PHE A CA 1
ATOM 1855 C C . PHE A 1 235 ? -4.766 1.63 -5.539 1 89 235 PHE A C 1
ATOM 1857 O O . PHE A 1 235 ? -4.461 0.486 -5.883 1 89 235 PHE A O 1
ATOM 1864 N N . VAL A 1 236 ? -5.988 2.02 -5.48 1 93.25 236 VAL A N 1
ATOM 1865 C CA . VAL A 1 236 ? -7.098 1.087 -5.656 1 93.25 236 VAL A CA 1
ATOM 1866 C C . VAL A 1 236 ? -7.238 0.722 -7.133 1 93.25 236 VAL A C 1
ATOM 1868 O O . VAL A 1 236 ? -7.652 -0.391 -7.465 1 93.25 236 VAL A O 1
ATOM 1871 N N . PHE A 1 237 ? -6.879 1.629 -7.984 1 93.12 237 PHE A N 1
ATOM 1872 C CA . PHE A 1 237 ? -6.926 1.34 -9.414 1 93.12 237 PHE A CA 1
ATOM 1873 C C . PHE A 1 237 ? -6 0.181 -9.766 1 93.12 237 PHE A C 1
ATOM 1875 O O . PHE A 1 237 ? -6.148 -0.446 -10.812 1 93.12 237 PHE A O 1
ATOM 1882 N N . GLN A 1 238 ? -5.09 -0.064 -8.898 1 91.12 238 GLN A N 1
ATOM 1883 C CA . GLN A 1 238 ? -4.121 -1.126 -9.148 1 91.12 238 GLN A CA 1
ATOM 1884 C C . GLN A 1 238 ? -4.355 -2.314 -8.219 1 91.12 238 GLN A C 1
ATOM 1886 O O . GLN A 1 238 ? -3.428 -3.068 -7.922 1 91.12 238 GLN A O 1
ATOM 1891 N N . ILE A 1 239 ? -5.551 -2.455 -7.781 1 91.31 239 ILE A N 1
ATOM 1892 C CA . ILE A 1 239 ? -5.887 -3.537 -6.863 1 91.31 239 ILE A CA 1
ATOM 1893 C C . ILE A 1 239 ? -5.684 -4.883 -7.559 1 91.31 239 ILE A C 1
ATOM 1895 O O . ILE A 1 239 ? -6.062 -5.055 -8.719 1 91.31 239 ILE A O 1
ATOM 1899 N N . LEU A 1 240 ? -5.008 -5.812 -6.906 1 88.69 240 LEU A N 1
ATOM 1900 C CA . LEU A 1 240 ? -4.715 -7.113 -7.5 1 88.69 240 LEU A CA 1
ATOM 1901 C C . LEU A 1 240 ? -4.906 -8.227 -6.477 1 88.69 240 LEU A C 1
ATOM 1903 O O . LEU A 1 240 ? -5.684 -9.156 -6.703 1 88.69 240 LEU A O 1
ATOM 1907 N N . TYR A 1 241 ? -4.332 -8.062 -5.316 1 82.88 241 TYR A N 1
ATOM 1908 C CA . TYR A 1 241 ? -4.18 -9.156 -4.359 1 82.88 241 TYR A CA 1
ATOM 1909 C C . TYR A 1 241 ? -5.535 -9.602 -3.822 1 82.88 241 TYR A C 1
ATOM 1911 O O . TYR A 1 241 ? -5.84 -10.797 -3.803 1 82.88 241 TYR A O 1
ATOM 1919 N N . GLU A 1 242 ? -6.309 -8.672 -3.5 1 89.25 242 GLU A N 1
ATOM 1920 C CA . GLU A 1 242 ? -7.574 -8.984 -2.846 1 89.25 242 GLU A CA 1
ATOM 1921 C C . GLU A 1 242 ? -8.523 -9.695 -3.799 1 89.25 242 GLU A C 1
ATOM 1923 O O . GLU A 1 242 ? -9.023 -10.781 -3.49 1 89.25 242 GLU A O 1
ATOM 1928 N N . PRO A 1 243 ? -8.75 -9.156 -4.996 1 92.56 243 PRO A N 1
ATOM 1929 C CA . PRO A 1 243 ? -9.633 -9.883 -5.914 1 92.56 243 PRO A CA 1
ATOM 1930 C C . PRO A 1 243 ? -9.047 -11.219 -6.355 1 92.56 243 PRO A C 1
ATOM 1932 O O . PRO A 1 243 ? -9.789 -12.172 -6.609 1 92.56 243 PRO A O 1
ATOM 1935 N N . LEU A 1 244 ? -7.777 -11.352 -6.438 1 87.44 244 LEU A N 1
ATOM 1936 C CA . LEU A 1 244 ? -7.133 -12.594 -6.844 1 87.44 244 LEU A CA 1
ATOM 1937 C C . LEU A 1 244 ? -7.344 -13.68 -5.797 1 87.44 244 LEU A C 1
ATOM 1939 O O . LEU A 1 244 ? -7.805 -14.781 -6.121 1 87.44 244 LEU A O 1
ATOM 1943 N N . VAL A 1 245 ? -7.113 -13.352 -4.59 1 83.38 245 VAL A N 1
ATOM 1944 C CA . VAL A 1 245 ? -7.086 -14.352 -3.529 1 83.38 245 VAL A CA 1
ATOM 1945 C C . VAL A 1 245 ? -8.508 -14.625 -3.045 1 83.38 245 VAL A C 1
ATOM 1947 O O . VAL A 1 245 ? -8.859 -15.773 -2.766 1 83.38 245 VAL A O 1
ATOM 1950 N N . MET A 1 246 ? -9.32 -13.609 -3.037 1 87.56 246 MET A N 1
ATOM 1951 C CA . MET A 1 246 ? -10.633 -13.766 -2.422 1 87.56 246 MET A CA 1
ATOM 1952 C C . MET A 1 246 ? -11.625 -14.375 -3.404 1 87.56 246 MET A C 1
ATOM 1954 O O . MET A 1 246 ? -12.484 -15.172 -3.014 1 87.56 246 MET A O 1
ATOM 1958 N N . THR A 1 247 ? -11.5 -13.961 -4.688 1 90.19 247 THR A N 1
ATOM 1959 C CA . THR A 1 247 ? -12.555 -14.375 -5.605 1 90.19 247 THR A CA 1
ATOM 1960 C C . THR A 1 247 ? -11.969 -14.859 -6.926 1 90.19 247 THR A C 1
ATOM 1962 O O . THR A 1 247 ? -12.672 -15.461 -7.742 1 90.19 247 THR A O 1
ATOM 1965 N N . ASN A 1 248 ? -10.734 -14.633 -7.094 1 89.19 248 ASN A N 1
ATOM 1966 C CA . ASN A 1 248 ? -10.109 -14.867 -8.391 1 89.19 248 ASN A CA 1
ATOM 1967 C C . ASN A 1 248 ? -10.906 -14.227 -9.523 1 89.19 248 ASN A C 1
ATOM 1969 O O . ASN A 1 248 ? -11.117 -14.844 -10.562 1 89.19 248 ASN A O 1
ATOM 1973 N N . GLY A 1 249 ? -11.461 -13.062 -9.211 1 90.62 249 GLY A N 1
ATOM 1974 C CA . GLY A 1 249 ? -12.188 -12.273 -10.195 1 90.62 249 GLY A CA 1
ATOM 1975 C C . GLY A 1 249 ? -13.656 -12.633 -10.281 1 90.62 249 GLY A C 1
ATOM 1976 O O . GLY A 1 249 ? -14.422 -11.984 -10.992 1 90.62 249 GLY A O 1
ATOM 1977 N N . GLY A 1 250 ? -14.055 -13.625 -9.562 1 90.12 250 GLY A N 1
ATOM 1978 C CA . GLY A 1 250 ? -15.422 -14.102 -9.633 1 90.12 250 GLY A CA 1
ATOM 1979 C C . GLY A 1 250 ? -16.375 -13.32 -8.742 1 90.12 250 GLY A C 1
ATOM 1980 O O . GLY A 1 250 ? -15.977 -12.352 -8.094 1 90.12 250 GLY A O 1
ATOM 1981 N N . PRO A 1 251 ? -17.688 -13.727 -8.766 1 89.31 251 PRO A N 1
ATOM 1982 C CA . PRO A 1 251 ? -18.297 -14.688 -9.68 1 89.31 251 PRO A CA 1
ATOM 1983 C C . PRO A 1 251 ? -18.484 -14.125 -11.086 1 89.31 251 PRO A C 1
ATOM 1985 O O . PRO A 1 251 ? -18.797 -12.945 -11.242 1 89.31 251 PRO A O 1
ATOM 1988 N N . ASN A 1 252 ? -18.312 -14.914 -12.117 1 90.38 252 ASN A N 1
ATOM 1989 C CA . ASN A 1 252 ? -18.516 -14.508 -13.508 1 90.38 252 ASN A CA 1
ATOM 1990 C C . ASN A 1 252 ? -17.812 -13.195 -13.812 1 90.38 252 ASN A C 1
ATOM 1992 O O . ASN A 1 252 ? -18.438 -12.258 -14.328 1 90.38 252 ASN A O 1
ATOM 1996 N N . ASN A 1 253 ? -16.656 -13 -13.367 1 91.31 253 ASN A N 1
ATOM 1997 C CA . ASN A 1 253 ? -15.812 -11.844 -13.625 1 91.31 253 ASN A CA 1
ATOM 1998 C C . ASN A 1 253 ? -16.359 -10.578 -12.977 1 91.31 253 ASN A C 1
ATOM 2000 O O . ASN A 1 253 ? -16.031 -9.469 -13.391 1 91.31 253 ASN A O 1
ATOM 2004 N N . ALA A 1 254 ? -17.156 -10.82 -11.953 1 93.69 254 ALA A N 1
ATOM 2005 C CA . ALA A 1 254 ? -17.828 -9.695 -11.297 1 93.69 254 ALA A CA 1
ATOM 2006 C C . ALA A 1 254 ? -16.844 -8.875 -10.477 1 93.69 254 ALA A C 1
ATOM 2008 O O . ALA A 1 254 ? -17.141 -7.746 -10.078 1 93.69 254 ALA A O 1
ATOM 2009 N N . SER A 1 255 ? -15.633 -9.43 -10.312 1 95.44 255 SER A N 1
ATOM 2010 C CA . SER A 1 255 ? -14.68 -8.711 -9.477 1 95.44 255 SER A CA 1
ATOM 2011 C C . SER A 1 255 ? -13.297 -8.656 -10.125 1 95.44 255 SER A C 1
ATOM 2013 O O . SER A 1 255 ? -12.312 -8.344 -9.461 1 95.44 255 SER A O 1
ATOM 2015 N N . VAL A 1 256 ? -13.305 -8.938 -11.406 1 96.38 256 VAL A N 1
ATOM 2016 C CA . VAL A 1 256 ? -12.023 -8.906 -12.102 1 96.38 256 VAL A CA 1
ATOM 2017 C C . VAL A 1 256 ? -11.547 -7.457 -12.234 1 96.38 256 VAL A C 1
ATOM 2019 O O . VAL A 1 256 ? -12.297 -6.594 -12.703 1 96.38 256 VAL A O 1
ATOM 2022 N N . SER A 1 257 ? -10.359 -7.18 -11.734 1 96.25 257 SER A N 1
ATOM 2023 C CA . SER A 1 257 ? -9.75 -5.863 -11.898 1 96.25 257 SER A CA 1
ATOM 2024 C C . SER A 1 257 ? -8.812 -5.84 -13.102 1 96.25 257 SER A C 1
ATOM 2026 O O . SER A 1 257 ? -8.445 -6.891 -13.633 1 96.25 257 SER A O 1
ATOM 2028 N N . LEU A 1 258 ? -8.484 -4.652 -13.523 1 95.56 258 LEU A N 1
ATOM 2029 C CA . LEU A 1 258 ? -7.547 -4.512 -14.625 1 95.56 258 LEU A CA 1
ATOM 2030 C C . LEU A 1 258 ? -6.203 -5.145 -14.281 1 95.56 258 LEU A C 1
ATOM 2032 O O . LEU A 1 258 ? -5.594 -5.812 -15.125 1 95.56 258 LEU A O 1
ATOM 2036 N N . MET A 1 259 ? -5.777 -4.977 -13.086 1 92.75 259 MET A N 1
ATOM 2037 C CA . MET A 1 259 ? -4.504 -5.555 -12.672 1 92.75 259 MET A CA 1
ATOM 2038 C C . MET A 1 259 ? -4.59 -7.078 -12.617 1 92.75 259 MET A C 1
ATOM 2040 O O . MET A 1 259 ? -3.604 -7.77 -12.883 1 92.75 259 MET A O 1
ATOM 2044 N N . LEU A 1 260 ? -5.715 -7.57 -12.211 1 93.12 260 LEU A N 1
ATOM 2045 C CA . LEU A 1 260 ? -5.906 -9.016 -12.25 1 93.12 260 LEU A CA 1
ATOM 2046 C C . LEU A 1 260 ? -5.836 -9.539 -13.68 1 93.12 260 LEU A C 1
ATOM 2048 O O . LEU A 1 260 ? -5.305 -10.625 -13.922 1 93.12 260 LEU A O 1
ATOM 2052 N N . LEU A 1 261 ? -6.418 -8.781 -14.57 1 93.62 261 LEU A N 1
ATOM 2053 C CA . LEU A 1 261 ? -6.316 -9.148 -15.977 1 93.62 261 LEU A CA 1
ATOM 2054 C C . LEU A 1 261 ? -4.863 -9.18 -16.438 1 93.62 261 LEU A C 1
ATOM 2056 O O . LEU A 1 261 ? -4.457 -10.078 -17.172 1 93.62 261 LEU A O 1
ATOM 2060 N N . VAL A 1 262 ? -4.082 -8.203 -16.031 1 90.12 262 VAL A N 1
ATOM 2061 C CA . VAL A 1 262 ? -2.65 -8.195 -16.328 1 90.12 262 VAL A CA 1
ATOM 2062 C C . VAL A 1 262 ? -2.002 -9.461 -15.781 1 90.12 262 VAL A C 1
ATOM 2064 O O . VAL A 1 262 ? -1.202 -10.102 -16.469 1 90.12 262 VAL A O 1
ATOM 2067 N N . PHE A 1 263 ? -2.373 -9.781 -14.602 1 87.69 263 PHE A N 1
ATOM 2068 C CA . PHE A 1 263 ? -1.832 -10.961 -13.945 1 87.69 263 PHE A CA 1
ATOM 2069 C C . PHE A 1 263 ? -2.174 -12.227 -14.734 1 87.69 263 PHE A C 1
ATOM 2071 O O . PHE A 1 263 ? -1.323 -13.094 -14.922 1 87.69 263 PHE A O 1
ATOM 2078 N N . ARG A 1 264 ? -3.344 -12.383 -15.156 1 90.5 264 ARG A N 1
ATOM 2079 C CA . ARG A 1 264 ? -3.783 -13.555 -15.914 1 90.5 264 ARG A CA 1
ATOM 2080 C C . ARG A 1 264 ? -3.02 -13.672 -17.234 1 90.5 264 ARG A C 1
ATOM 2082 O O . ARG A 1 264 ? -2.547 -14.758 -17.578 1 90.5 264 ARG A O 1
ATOM 2089 N N . TYR A 1 265 ? -2.908 -12.562 -17.906 1 90 265 TYR A N 1
ATOM 2090 C CA . TYR A 1 265 ? -2.162 -12.586 -19.156 1 90 265 TYR A CA 1
ATOM 2091 C C . TYR A 1 265 ? -0.699 -12.938 -18.922 1 90 265 TYR A C 1
ATOM 2093 O O . TYR A 1 265 ? -0.114 -13.734 -19.656 1 90 265 TYR A O 1
ATOM 2101 N N . ALA A 1 266 ? -0.11 -12.406 -17.859 1 83.88 266 ALA A N 1
ATOM 2102 C CA . ALA A 1 266 ? 1.326 -12.539 -17.625 1 83.88 266 ALA A CA 1
ATOM 2103 C C . ALA A 1 266 ? 1.665 -13.906 -17.047 1 83.88 266 ALA A C 1
ATOM 2105 O O . ALA A 1 266 ? 2.666 -14.516 -17.422 1 83.88 266 ALA A O 1
ATOM 2106 N N . PHE A 1 267 ? 0.807 -14.43 -16.125 1 81.19 267 PHE A N 1
ATOM 2107 C CA . PHE A 1 267 ? 1.26 -15.555 -15.32 1 81.19 267 PHE A CA 1
ATOM 2108 C C . PHE A 1 267 ? 0.356 -16.766 -15.523 1 81.19 267 PHE A C 1
ATOM 2110 O O . PHE A 1 267 ? 0.7 -17.875 -15.125 1 81.19 267 PHE A O 1
ATOM 2117 N N . GLU A 1 268 ? -0.756 -16.594 -16.078 1 83.69 268 GLU A N 1
ATOM 2118 C CA . GLU A 1 268 ? -1.603 -17.75 -16.406 1 83.69 268 GLU A CA 1
ATOM 2119 C C . GLU A 1 268 ? -1.507 -18.094 -17.891 1 83.69 268 GLU A C 1
ATOM 2121 O O . GLU A 1 268 ? -1.283 -19.25 -18.234 1 83.69 268 GLU A O 1
ATOM 2126 N N . LYS A 1 269 ? -1.57 -17.062 -18.703 1 88.12 269 LYS A N 1
ATOM 2127 C CA . LYS A 1 269 ? -1.545 -17.281 -20.141 1 88.12 269 LYS A CA 1
ATOM 2128 C C . LYS A 1 269 ? -0.136 -17.109 -20.703 1 88.12 269 LYS A C 1
ATOM 2130 O O . LYS A 1 269 ? 0.14 -17.484 -21.844 1 88.12 269 LYS A O 1
ATOM 2135 N N . TYR A 1 270 ? 0.709 -16.469 -20 1 86.31 270 TYR A N 1
ATOM 2136 C CA . TYR A 1 270 ? 2.086 -16.203 -20.391 1 86.31 270 TYR A CA 1
ATOM 2137 C C . TYR A 1 270 ? 2.131 -15.391 -21.688 1 86.31 270 TYR A C 1
ATOM 2139 O O . TYR A 1 270 ? 2.932 -15.672 -22.578 1 86.31 270 TYR A O 1
ATOM 2147 N N . ASP A 1 271 ? 1.11 -14.641 -21.844 1 89.44 271 ASP A N 1
ATOM 2148 C CA . ASP A 1 271 ? 1.032 -13.695 -22.953 1 89.44 271 ASP A CA 1
ATOM 2149 C C . ASP A 1 271 ? 1.477 -12.297 -22.5 1 89.44 271 ASP A C 1
ATOM 2151 O O . ASP A 1 271 ? 0.649 -11.398 -22.344 1 89.44 271 ASP A O 1
ATOM 2155 N N . TYR A 1 272 ? 2.762 -12.055 -22.547 1 86 272 TYR A N 1
ATOM 2156 C CA . TYR A 1 272 ? 3.363 -10.859 -21.969 1 86 272 TYR A CA 1
ATOM 2157 C C . TYR A 1 272 ? 3.031 -9.633 -22.812 1 86 272 TYR A C 1
ATOM 2159 O O . TYR A 1 272 ? 2.812 -8.539 -22.266 1 86 272 TYR A O 1
ATOM 2167 N N . PRO A 1 273 ? 2.949 -9.812 -24.094 1 90 273 PRO A N 1
ATOM 2168 C CA . PRO A 1 273 ? 2.588 -8.641 -24.891 1 90 273 PRO A CA 1
ATOM 2169 C C . PRO A 1 273 ? 1.194 -8.109 -24.562 1 90 273 PRO A C 1
ATOM 2171 O O . PRO A 1 273 ? 1.003 -6.895 -24.438 1 90 273 PRO A O 1
ATOM 2174 N N . LYS A 1 274 ? 0.288 -9.023 -24.344 1 92 274 LYS A N 1
ATOM 2175 C CA . LYS A 1 274 ? -1.053 -8.57 -23.984 1 92 274 LYS A CA 1
ATOM 2176 C C . LYS A 1 274 ? -1.086 -8.023 -22.562 1 92 274 LYS A C 1
ATOM 2178 O O . LYS A 1 274 ? -1.834 -7.086 -22.281 1 92 274 LYS A O 1
ATOM 2183 N N . ALA A 1 275 ? -0.294 -8.625 -21.688 1 89.94 275 ALA A N 1
ATOM 2184 C CA . ALA A 1 275 ? -0.146 -8.062 -20.344 1 89.94 275 ALA A CA 1
ATOM 2185 C C . ALA A 1 275 ? 0.415 -6.645 -20.406 1 89.94 275 ALA A C 1
ATOM 2187 O O . ALA A 1 275 ? -0.032 -5.762 -19.672 1 89.94 275 ALA A O 1
ATOM 2188 N N . GLY A 1 276 ? 1.378 -6.512 -21.266 1 88.25 276 GLY A N 1
ATOM 2189 C CA . GLY A 1 276 ? 1.942 -5.188 -21.469 1 88.25 276 GLY A CA 1
ATOM 2190 C C . GLY A 1 276 ? 0.935 -4.188 -22.016 1 88.25 276 GLY A C 1
ATOM 2191 O O . GLY A 1 276 ? 0.899 -3.039 -21.578 1 88.25 276 GLY A O 1
ATOM 2192 N N . ALA A 1 277 ? 0.118 -4.641 -22.922 1 91.94 277 ALA A N 1
ATOM 2193 C CA . ALA A 1 277 ? -0.895 -3.768 -23.516 1 91.94 277 ALA A CA 1
ATOM 2194 C C . ALA A 1 277 ? -1.875 -3.271 -22.453 1 91.94 277 ALA A C 1
ATOM 2196 O O . ALA A 1 277 ? -2.184 -2.078 -22.391 1 91.94 277 ALA A O 1
ATOM 2197 N N . VAL A 1 278 ? -2.365 -4.172 -21.625 1 92.75 278 VAL A N 1
ATOM 2198 C CA . VAL A 1 278 ? -3.291 -3.783 -20.562 1 92.75 278 VAL A CA 1
ATOM 2199 C C . VAL A 1 278 ? -2.596 -2.834 -19.594 1 92.75 278 VAL A C 1
ATOM 2201 O O . VAL A 1 278 ? -3.197 -1.869 -19.125 1 92.75 278 VAL A O 1
ATOM 2204 N N . SER A 1 279 ? -1.356 -3.064 -19.297 1 89.69 279 SER A N 1
ATOM 2205 C CA . SER A 1 279 ? -0.586 -2.215 -18.391 1 89.69 279 SER A CA 1
ATOM 2206 C C . SER A 1 279 ? -0.457 -0.799 -18.953 1 89.69 279 SER A C 1
ATOM 2208 O O . SER A 1 279 ? -0.532 0.175 -18.188 1 89.69 279 SER A O 1
ATOM 2210 N N . VAL A 1 280 ? -0.231 -0.729 -20.188 1 88.81 280 VAL A N 1
ATOM 2211 C CA . VAL A 1 280 ? -0.111 0.581 -20.828 1 88.81 280 VAL A CA 1
ATOM 2212 C C . VAL A 1 280 ? -1.44 1.326 -20.719 1 88.81 280 VAL A C 1
ATOM 2214 O O . VAL A 1 280 ? -1.467 2.523 -20.438 1 88.81 280 VAL A O 1
ATOM 2217 N N . ILE A 1 281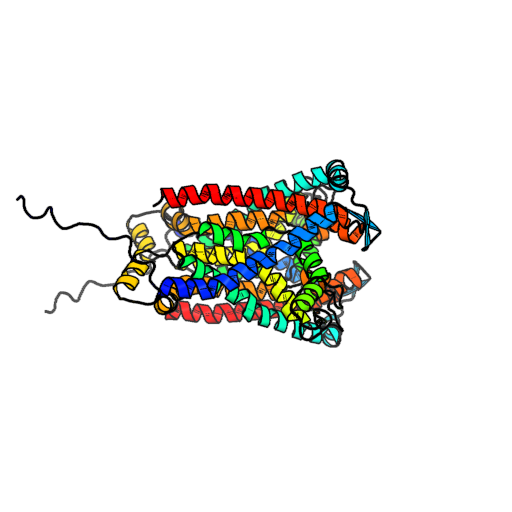 ? -2.482 0.629 -20.969 1 92.38 281 ILE A N 1
ATOM 2218 C CA . ILE A 1 281 ? -3.803 1.24 -20.875 1 92.38 281 ILE A CA 1
ATOM 2219 C C . ILE A 1 281 ? -4.031 1.751 -19.453 1 92.38 281 ILE A C 1
ATOM 2221 O O . ILE A 1 281 ? -4.5 2.875 -19.25 1 92.38 281 ILE A O 1
ATOM 2225 N N . ILE A 1 282 ? -3.719 0.907 -18.453 1 91.06 282 ILE A N 1
ATOM 2226 C CA . ILE A 1 282 ? -3.852 1.293 -17.047 1 91.06 282 ILE A CA 1
ATOM 2227 C C . ILE A 1 282 ? -3.035 2.555 -16.781 1 91.06 282 ILE A C 1
ATOM 2229 O O . ILE A 1 282 ? -3.529 3.506 -16.172 1 91.06 282 ILE A O 1
ATOM 2233 N N . SER A 1 283 ? -1.835 2.562 -17.281 1 86.38 283 SER A N 1
ATOM 2234 C CA . SER A 1 283 ? -0.945 3.699 -17.062 1 86.38 283 SER A CA 1
ATOM 2235 C C . SER A 1 283 ? -1.521 4.973 -17.672 1 86.38 283 SER A C 1
ATOM 2237 O O . SER A 1 283 ? -1.454 6.043 -17.062 1 86.38 283 SER A O 1
ATOM 2239 N N . LEU A 1 284 ? -2.041 4.855 -18.828 1 89.12 284 LEU A N 1
ATOM 2240 C CA . LEU A 1 284 ? -2.621 6.016 -19.5 1 89.12 284 LEU A CA 1
ATOM 2241 C C . LEU A 1 284 ? -3.799 6.57 -18.703 1 89.12 284 LEU A C 1
ATOM 2243 O O . LEU A 1 284 ? -3.943 7.785 -18.562 1 89.12 284 LEU A O 1
ATOM 2247 N N . ILE A 1 285 ? -4.609 5.684 -18.172 1 91.06 285 ILE A N 1
ATOM 2248 C CA . ILE A 1 285 ? -5.754 6.105 -17.375 1 91.06 285 ILE A CA 1
ATOM 2249 C C . ILE A 1 285 ? -5.27 6.797 -16.109 1 91.06 285 ILE A C 1
ATOM 2251 O O . ILE A 1 285 ? -5.77 7.863 -15.742 1 91.06 285 ILE A O 1
ATOM 2255 N N . LEU A 1 286 ? -4.277 6.246 -15.508 1 88 286 LEU A N 1
ATOM 2256 C CA . LEU A 1 286 ? -3.773 6.789 -14.25 1 88 286 LEU A CA 1
ATOM 2257 C C . LEU A 1 286 ? -3.07 8.125 -14.484 1 88 286 LEU A C 1
ATOM 2259 O O . LEU A 1 286 ? -3.17 9.031 -13.656 1 88 286 LEU A O 1
ATOM 2263 N N . VAL A 1 287 ? -2.344 8.234 -15.602 1 84.81 287 VAL A N 1
ATOM 2264 C CA . VAL A 1 287 ? -1.704 9.5 -15.945 1 84.81 287 VAL A CA 1
ATOM 2265 C C . VAL A 1 287 ? -2.768 10.57 -16.172 1 84.81 287 VAL A C 1
ATOM 2267 O O . VAL A 1 287 ? -2.613 11.711 -15.719 1 84.81 287 VAL A O 1
ATOM 2270 N N . PHE A 1 288 ? -3.785 10.18 -16.812 1 88.44 288 PHE A N 1
ATOM 2271 C CA . PHE A 1 288 ? -4.875 11.109 -17.078 1 88.44 288 PHE A CA 1
ATOM 2272 C C . PHE A 1 288 ? -5.535 11.555 -15.773 1 88.44 288 PHE A C 1
ATOM 2274 O O . PHE A 1 288 ? -5.777 12.75 -15.57 1 88.44 288 PHE A O 1
ATOM 2281 N N . LEU A 1 289 ? -5.789 10.609 -14.93 1 85.88 289 LEU A N 1
ATOM 2282 C CA . LEU A 1 289 ? -6.414 10.938 -13.656 1 85.88 289 LEU A CA 1
ATOM 2283 C C . LEU A 1 289 ? -5.496 11.812 -12.805 1 85.88 289 LEU A C 1
ATOM 2285 O O . LEU A 1 289 ? -5.961 12.727 -12.117 1 85.88 289 LEU A O 1
ATOM 2289 N N . THR A 1 290 ? -4.262 11.531 -12.852 1 81.62 290 THR A N 1
ATOM 2290 C CA . THR A 1 290 ? -3.283 12.32 -12.117 1 81.62 290 THR A CA 1
ATOM 2291 C C . THR A 1 290 ? -3.211 13.742 -12.68 1 81.62 290 THR A C 1
ATOM 2293 O O . THR A 1 290 ? -3.154 14.711 -11.914 1 81.62 290 THR A O 1
ATOM 2296 N N . TRP A 1 291 ? -3.199 13.828 -13.969 1 82.62 291 TRP A N 1
ATOM 2297 C CA . TRP A 1 291 ? -3.189 15.125 -14.625 1 82.62 291 TRP A CA 1
ATOM 2298 C C . TRP A 1 291 ? -4.422 15.938 -14.242 1 82.62 291 TRP A C 1
ATOM 2300 O O . TRP A 1 291 ? -4.32 17.141 -13.953 1 82.62 291 TRP A O 1
ATOM 2310 N N . LEU A 1 292 ? -5.516 15.305 -14.258 1 83.38 292 LEU A N 1
ATOM 2311 C CA . LEU A 1 292 ? -6.762 15.961 -13.867 1 83.38 292 LEU A CA 1
ATOM 2312 C C . LEU A 1 292 ? -6.688 16.453 -12.43 1 83.38 292 LEU A C 1
ATOM 2314 O O . LEU A 1 292 ? -7.152 17.547 -12.125 1 83.38 292 LEU A O 1
ATOM 2318 N N . TYR A 1 293 ? -6.121 15.664 -11.609 1 80.81 293 TYR A N 1
ATOM 2319 C CA . TYR A 1 293 ? -5.965 16.016 -10.203 1 80.81 293 TYR A CA 1
ATOM 2320 C C . TYR A 1 293 ? -5.09 17.25 -10.047 1 80.81 293 TYR A C 1
ATOM 2322 O O . TYR A 1 293 ? -5.453 18.188 -9.336 1 80.81 293 TYR A O 1
ATOM 2330 N N . PHE A 1 294 ? -4.008 17.391 -10.688 1 76.56 294 PHE A N 1
ATOM 2331 C CA . PHE A 1 294 ? -3.08 18.5 -10.539 1 76.56 294 PHE A CA 1
ATOM 2332 C C . PHE A 1 294 ? -3.648 19.766 -11.172 1 76.56 294 PHE A C 1
ATOM 2334 O O . PHE A 1 294 ? -3.395 20.875 -10.688 1 76.56 294 PHE A O 1
ATOM 2341 N N . LYS A 1 295 ? -4.363 19.578 -12.172 1 79.81 295 LYS A N 1
ATOM 2342 C CA . LYS A 1 295 ? -5.004 20.734 -12.797 1 79.81 295 LYS A CA 1
ATOM 2343 C C . LYS A 1 295 ? -6.047 21.359 -11.875 1 79.81 295 LYS A C 1
ATOM 2345 O O . LYS A 1 295 ? -6.148 22.578 -11.773 1 79.81 295 LYS A O 1
ATOM 2350 N N . LEU A 1 296 ? -6.691 20.484 -11.18 1 76.62 296 LEU A N 1
ATOM 2351 C CA . LEU A 1 296 ? -7.742 20.953 -10.281 1 76.62 296 LEU A CA 1
ATOM 2352 C C . LEU A 1 296 ? -7.141 21.578 -9.023 1 76.62 296 LEU A C 1
ATOM 2354 O O . LEU A 1 296 ? -7.688 22.547 -8.484 1 76.62 296 LEU A O 1
ATOM 2358 N N . VAL A 1 297 ? -6.074 21.047 -8.57 1 72.56 297 VAL A N 1
ATOM 2359 C CA . VAL A 1 297 ? -5.43 21.531 -7.355 1 72.56 297 VAL A CA 1
ATOM 2360 C C . VAL A 1 297 ? -4.711 22.859 -7.641 1 72.56 297 VAL A C 1
ATOM 2362 O O . VAL A 1 297 ? -4.738 23.781 -6.82 1 72.56 297 VAL A O 1
ATOM 2365 N N . LYS A 1 298 ? -3.854 22.906 -8.688 1 65.31 298 LYS A N 1
ATOM 2366 C CA . LYS A 1 298 ? -3.197 24.156 -9.062 1 65.31 298 LYS A CA 1
ATOM 2367 C C . LYS A 1 298 ? -4.191 25.312 -9.086 1 65.31 298 LYS A C 1
ATOM 2369 O O . LYS A 1 298 ? -3.881 26.422 -8.625 1 65.31 298 LYS A O 1
ATOM 2374 N N . GLU A 1 299 ? -5.203 25.031 -9.5 1 57.09 299 GLU A N 1
ATOM 2375 C CA . GLU A 1 299 ? -6.199 26.094 -9.586 1 57.09 299 GLU A CA 1
ATOM 2376 C C . GLU A 1 299 ? -6.609 26.578 -8.203 1 57.09 299 GLU A C 1
ATOM 2378 O O . GLU A 1 299 ? -6.836 27.781 -8 1 57.09 299 GLU A O 1
ATOM 2383 N N . GLN A 1 300 ? -6.52 25.703 -7.34 1 55.53 300 GLN A N 1
ATOM 2384 C CA . GLN A 1 300 ? -6.93 26.094 -5.996 1 55.53 300 GLN A CA 1
ATOM 2385 C C . GLN A 1 300 ? -5.797 26.781 -5.254 1 55.53 300 GLN A C 1
ATOM 2387 O O . GLN A 1 300 ? -6.035 27.656 -4.418 1 55.53 300 GLN A O 1
ATOM 2392 N N . ASP A 1 301 ? -4.566 26.25 -5.426 1 55.12 301 ASP A N 1
ATOM 2393 C CA . ASP A 1 301 ? -3.422 26.891 -4.797 1 55.12 301 ASP A CA 1
ATOM 2394 C C . ASP A 1 301 ? -3.24 28.312 -5.316 1 55.12 301 ASP A C 1
ATOM 2396 O O . ASP A 1 301 ? -2.781 29.203 -4.586 1 55.12 301 ASP A O 1
ATOM 2400 N N . THR A 1 302 ? -3.566 28.5 -6.598 1 47 302 THR A N 1
ATOM 2401 C CA . THR A 1 302 ? -3.516 29.828 -7.168 1 47 302 THR A CA 1
ATOM 2402 C C . THR A 1 302 ? -4.664 30.688 -6.645 1 47 302 THR A C 1
ATOM 2404 O O . THR A 1 302 ? -4.523 31.906 -6.5 1 47 302 THR A O 1
ATOM 2407 N N . GLN A 1 303 ? -5.762 30 -6.441 1 42.81 303 GLN A N 1
ATOM 2408 C CA . GLN A 1 303 ? -6.871 30.844 -5.984 1 42.81 303 GLN A CA 1
ATOM 2409 C C . GLN A 1 303 ? -6.719 31.188 -4.508 1 42.81 303 GLN A C 1
ATOM 2411 O O . GLN A 1 303 ? -7.184 32.25 -4.062 1 42.81 303 GLN A O 1
ATOM 2416 N N . GLY A 1 304 ? -6.254 30.297 -3.721 1 40.06 304 GLY A N 1
ATOM 2417 C CA . GLY A 1 304 ? -6.113 30.672 -2.324 1 40.06 304 GLY A CA 1
ATOM 2418 C C . GLY A 1 304 ? -4.887 31.531 -2.061 1 40.06 304 GLY A C 1
ATOM 2419 O O . GLY A 1 304 ? -4.625 31.906 -0.919 1 40.06 304 GLY A O 1
ATOM 2420 N N . ALA A 1 305 ? -3.932 31.672 -2.959 1 38.91 305 ALA A N 1
ATOM 2421 C CA . ALA A 1 305 ? -2.996 32.781 -2.885 1 38.91 305 ALA A CA 1
ATOM 2422 C C . ALA A 1 305 ? -3.633 34.094 -3.408 1 38.91 305 ALA A C 1
ATOM 2424 O O . ALA A 1 305 ? -4.434 34.031 -4.344 1 38.91 305 ALA A O 1
ATOM 2425 N N . MET B 1 1 ? -1.443 47.156 47.312 1 26.02 1 MET B N 1
ATOM 2426 C CA . MET B 1 1 ? -0.549 46.156 46.719 1 26.02 1 MET B CA 1
ATOM 2427 C C . MET B 1 1 ? -1.122 44.781 46.875 1 26.02 1 MET B C 1
ATOM 2429 O O . MET B 1 1 ? -0.642 43.812 46.281 1 26.02 1 MET B O 1
ATOM 2433 N N . GLY B 1 2 ? -1.85 44.312 48 1 29 2 GLY B N 1
ATOM 2434 C CA . GLY B 1 2 ? -2.434 43.125 48.594 1 29 2 GLY B CA 1
ATOM 2435 C C . GLY B 1 2 ? -3.51 42.5 47.75 1 29 2 GLY B C 1
ATOM 2436 O O . GLY B 1 2 ? -3.877 41.344 47.969 1 29 2 GLY B O 1
ATOM 2437 N N . MET B 1 3 ? -4.441 43.156 47.062 1 28.8 3 MET B N 1
ATOM 2438 C CA . MET B 1 3 ? -5.797 42.781 46.688 1 28.8 3 MET B CA 1
ATOM 2439 C C . MET B 1 3 ? -5.781 41.844 45.5 1 28.8 3 MET B C 1
ATOM 2441 O O . MET B 1 3 ? -6.812 41.25 45.156 1 28.8 3 MET B O 1
ATOM 2445 N N . LEU B 1 4 ? -4.879 42 44.469 1 29.78 4 LEU B N 1
ATOM 2446 C CA . LEU B 1 4 ? -5.098 41.406 43.156 1 29.78 4 LEU B CA 1
ATOM 2447 C C . LEU B 1 4 ? -4.906 39.906 43.219 1 29.78 4 LEU B C 1
ATOM 2449 O O . LEU B 1 4 ? -4.844 39.25 42.188 1 29.78 4 LEU B O 1
ATOM 2453 N N . GLN B 1 5 ? -4.465 39.25 44.312 1 30.61 5 GLN B N 1
ATOM 2454 C CA . GLN B 1 5 ? -4.07 37.844 44.406 1 30.61 5 GLN B CA 1
ATOM 2455 C C . GLN B 1 5 ? -5.262 36.938 44.188 1 30.61 5 GLN B C 1
ATOM 2457 O O . GLN B 1 5 ? -5.121 35.719 44.219 1 30.61 5 GLN B O 1
ATOM 2462 N N . ARG B 1 6 ? -6.547 37.344 44.406 1 32.06 6 ARG B N 1
ATOM 2463 C CA . ARG B 1 6 ? -7.559 36.406 44.844 1 32.06 6 ARG B CA 1
ATOM 2464 C C . ARG B 1 6 ? -7.891 35.406 43.75 1 32.06 6 ARG B C 1
ATOM 2466 O O . ARG B 1 6 ? -8.039 34.188 44.031 1 32.06 6 ARG B O 1
ATOM 2473 N N . GLY B 1 7 ? -8.633 35.812 42.656 1 30.19 7 GLY B N 1
ATOM 2474 C CA . GLY B 1 7 ? -9.766 35.125 42.062 1 30.19 7 GLY B CA 1
ATOM 2475 C C . GLY B 1 7 ? -9.359 34.031 41.094 1 30.19 7 GLY B C 1
ATOM 2476 O O . GLY B 1 7 ? -10.102 33.719 40.156 1 30.19 7 GLY B O 1
ATOM 2477 N N . ILE B 1 8 ? -8.094 33.688 40.844 1 34.44 8 ILE B N 1
ATOM 2478 C CA . ILE B 1 8 ? -7.75 32.719 39.812 1 34.44 8 ILE B CA 1
ATOM 2479 C C . ILE B 1 8 ? -8.305 31.359 40.188 1 34.44 8 ILE B C 1
ATOM 2481 O O . ILE B 1 8 ? -7.566 30.5 40.688 1 34.44 8 ILE B O 1
ATOM 2485 N N . SER B 1 9 ? -9.359 31.25 41.125 1 31.09 9 SER B N 1
ATOM 2486 C CA . SER B 1 9 ? -9.789 30.016 41.781 1 31.09 9 SER B CA 1
ATOM 2487 C C . SER B 1 9 ? -9.922 28.875 40.781 1 31.09 9 SER B C 1
ATOM 2489 O O . SER B 1 9 ? -9.805 29.094 39.562 1 31.09 9 SER B O 1
ATOM 2491 N N . GLY B 1 10 ? -10.859 27.812 41.094 1 31.81 10 GLY B N 1
ATOM 2492 C CA . GLY B 1 10 ? -11.117 26.391 40.875 1 31.81 10 GLY B CA 1
ATOM 2493 C C . GLY B 1 10 ? -11.594 26.094 39.469 1 31.81 10 GLY B C 1
ATOM 2494 O O . GLY B 1 10 ? -12.758 26.328 39.156 1 31.81 10 GLY B O 1
ATOM 2495 N N . ILE B 1 11 ? -10.977 26.469 38.469 1 34.94 11 ILE B N 1
ATOM 2496 C CA . ILE B 1 11 ? -11.375 26.078 37.094 1 34.94 11 ILE B CA 1
ATOM 2497 C C . ILE B 1 11 ? -11.883 24.641 37.125 1 34.94 11 ILE B C 1
ATOM 2499 O O . ILE B 1 11 ? -11.117 23.703 37.375 1 34.94 11 ILE B O 1
ATOM 2503 N N . GLY B 1 12 ? -13.078 24.328 37.781 1 34.25 12 GLY B N 1
ATOM 2504 C CA . GLY B 1 12 ? -13.812 23.094 38.031 1 34.25 12 GLY B CA 1
ATOM 2505 C C . GLY B 1 12 ? -13.727 22.125 36.875 1 34.25 12 GLY B C 1
ATOM 2506 O O . GLY B 1 12 ? -13.43 22.516 35.75 1 34.25 12 GLY B O 1
ATOM 2507 N N . LYS B 1 13 ? -13.438 20.844 37.094 1 40.31 13 LYS B N 1
ATOM 2508 C CA . LYS B 1 13 ? -13.508 19.609 36.344 1 40.31 13 LYS B CA 1
ATOM 2509 C C . LYS B 1 13 ? -14.719 19.594 35.406 1 40.31 13 LYS B C 1
ATOM 2511 O O . LYS B 1 13 ? -15.844 19.328 35.875 1 40.31 13 LYS B O 1
ATOM 2516 N N . GLY B 1 14 ? -14.992 20.609 34.688 1 37.62 14 GLY B N 1
ATOM 2517 C CA . GLY B 1 14 ? -16.156 20.797 33.844 1 37.62 14 GLY B CA 1
ATOM 2518 C C . GLY B 1 14 ? -16.703 19.5 33.281 1 37.62 14 GLY B C 1
ATOM 2519 O O . GLY B 1 14 ? -15.984 18.5 33.219 1 37.62 14 GLY B O 1
ATOM 2520 N N . ARG B 1 15 ? -18.047 19.266 33.5 1 37.75 15 ARG B N 1
ATOM 2521 C CA . ARG B 1 15 ? -19.016 18.266 33.062 1 37.75 15 ARG B CA 1
ATOM 2522 C C . ARG B 1 15 ? -18.688 17.797 31.641 1 37.75 15 ARG B C 1
ATOM 2524 O O . ARG B 1 15 ? -18.562 18.625 30.719 1 37.75 15 ARG B O 1
ATOM 2531 N N . ALA B 1 16 ? -17.969 16.797 31.516 1 45.16 16 ALA B N 1
ATOM 2532 C CA . ALA B 1 16 ? -18.047 16.047 30.266 1 45.16 16 ALA B CA 1
ATOM 2533 C C . ALA B 1 16 ? -19.391 16.266 29.578 1 45.16 16 ALA B C 1
ATOM 2535 O O . ALA B 1 16 ? -20.422 15.742 30.016 1 45.16 16 ALA B O 1
ATOM 2536 N N . SER B 1 17 ? -19.859 17.438 29.203 1 45 17 SER B N 1
ATOM 2537 C CA . SER B 1 17 ? -21.156 17.859 28.672 1 45 17 SER B CA 1
ATOM 2538 C C . SER B 1 17 ? -21.75 16.797 27.766 1 45 17 SER B C 1
ATOM 2540 O O . SER B 1 17 ? -21.031 15.945 27.25 1 45 17 SER B O 1
ATOM 2542 N N . ALA B 1 18 ? -23.094 16.516 27.703 1 48.94 18 ALA B N 1
ATOM 2543 C CA . ALA B 1 18 ? -23.984 15.734 26.844 1 48.94 18 ALA B CA 1
ATOM 2544 C C . ALA B 1 18 ? -23.438 15.617 25.438 1 48.94 18 ALA B C 1
ATOM 2546 O O . ALA B 1 18 ? -23.672 14.633 24.734 1 48.94 18 ALA B O 1
ATOM 2547 N N . ARG B 1 19 ? -22.859 16.641 25.016 1 47.62 19 ARG B N 1
ATOM 2548 C CA . ARG B 1 19 ? -22.359 16.812 23.656 1 47.62 19 ARG B CA 1
ATOM 2549 C C . ARG B 1 19 ? -21.172 15.891 23.391 1 47.62 19 ARG B C 1
ATOM 2551 O O . ARG B 1 19 ? -21.031 15.352 22.297 1 47.62 19 ARG B O 1
ATOM 2558 N N . ASP B 1 20 ? -20.359 15.719 24.406 1 51.31 20 ASP B N 1
ATOM 2559 C CA . ASP B 1 20 ? -19.234 14.797 24.25 1 51.31 20 ASP B CA 1
ATOM 2560 C C . ASP B 1 20 ? -19.719 13.352 24.109 1 51.31 20 ASP B C 1
ATOM 2562 O O . ASP B 1 20 ? -19.141 12.57 23.359 1 51.31 20 ASP B O 1
ATOM 2566 N N . VAL B 1 21 ? -20.812 13.125 24.797 1 52.97 21 VAL B N 1
ATOM 2567 C CA . VAL B 1 21 ? -21.344 11.766 24.781 1 52.97 21 VAL B CA 1
ATOM 2568 C C . VAL B 1 21 ? -21.875 11.43 23.391 1 52.97 21 VAL B C 1
ATOM 2570 O O . VAL B 1 21 ? -21.719 10.305 22.906 1 52.97 21 VAL B O 1
ATOM 2573 N N . ALA B 1 22 ? -22.547 12.398 22.766 1 49.97 22 ALA B N 1
ATOM 2574 C CA . ALA B 1 22 ? -23.094 12.117 21.453 1 49.97 22 ALA B CA 1
ATOM 2575 C C . ALA B 1 22 ? -21.984 11.82 20.453 1 49.97 22 ALA B C 1
ATOM 2577 O O . ALA B 1 22 ? -22.125 10.93 19.609 1 49.97 22 ALA B O 1
ATOM 2578 N N . GLY B 1 23 ? -21 12.633 20.469 1 51.22 23 GLY B N 1
ATOM 2579 C CA . GLY B 1 23 ? -19.859 12.336 19.609 1 51.22 23 GLY B CA 1
ATOM 2580 C C . GLY B 1 23 ? -19.266 10.969 19.859 1 51.22 23 GLY B C 1
ATOM 2581 O O . GLY B 1 23 ? -18.953 10.242 18.922 1 51.22 23 GLY B O 1
ATOM 2582 N N . TRP B 1 24 ? -19.328 10.617 21.125 1 54.09 24 TRP B N 1
ATOM 2583 C CA . TRP B 1 24 ? -18.844 9.289 21.5 1 54.09 24 TRP B CA 1
ATOM 2584 C C . TRP B 1 24 ? -19.781 8.203 20.984 1 54.09 24 TRP B C 1
ATOM 2586 O O . TRP B 1 24 ? -19.328 7.148 20.547 1 54.09 24 TRP B O 1
ATOM 2596 N N . LEU B 1 25 ? -21.047 8.43 21.156 1 54.25 25 LEU B N 1
ATOM 2597 C CA . LEU B 1 25 ? -22.016 7.402 20.766 1 54.25 25 LEU B CA 1
ATOM 2598 C C . LEU B 1 25 ? -21.953 7.141 19.266 1 54.25 25 LEU B C 1
ATOM 2600 O O . LEU B 1 25 ? -22.125 6.004 18.828 1 54.25 25 LEU B O 1
ATOM 2604 N N . LEU B 1 26 ? -21.906 8.172 18.562 1 51.12 26 LEU B N 1
ATOM 2605 C CA . LEU B 1 26 ? -21.875 7.961 17.109 1 51.12 26 LEU B CA 1
ATOM 2606 C C . LEU B 1 26 ? -20.609 7.23 16.703 1 51.12 26 LEU B C 1
ATOM 2608 O O . LEU B 1 26 ? -20.625 6.379 15.812 1 51.12 26 LEU B O 1
ATOM 2612 N N . MET B 1 27 ? -19.578 7.586 17.359 1 53.25 27 MET B N 1
ATOM 2613 C CA . MET B 1 27 ? -18.281 7.152 16.828 1 53.25 27 MET B CA 1
ATOM 2614 C C . MET B 1 27 ? -17.891 5.805 17.422 1 53.25 27 MET B C 1
ATOM 2616 O O . MET B 1 27 ? -17.156 5.039 16.797 1 53.25 27 MET B O 1
ATOM 2620 N N . PHE B 1 28 ? -18.469 5.5 18.625 1 56.53 28 PHE B N 1
ATOM 2621 C CA . PHE B 1 28 ? -18.031 4.32 19.375 1 56.53 28 PHE B CA 1
ATOM 2622 C C . PHE B 1 28 ? -18.438 3.045 18.641 1 56.53 28 PHE B C 1
ATOM 2624 O O . PHE B 1 28 ? -17.625 2.129 18.484 1 56.53 28 PHE B O 1
ATOM 2631 N N . PRO B 1 29 ? -19.656 3.074 18.25 1 54.84 29 PRO B N 1
ATOM 2632 C CA . PRO B 1 29 ? -20 1.799 17.609 1 54.84 29 PRO B CA 1
ATOM 2633 C C . PRO B 1 29 ? -19.156 1.504 16.375 1 54.84 29 PRO B C 1
ATOM 2635 O O . PRO B 1 29 ? -18.781 0.351 16.141 1 54.84 29 PRO B O 1
ATOM 2638 N N . THR B 1 30 ? -18.938 2.545 15.711 1 54.12 30 THR B N 1
ATOM 2639 C CA . THR B 1 30 ? -18.219 2.328 14.453 1 54.12 30 THR B CA 1
ATOM 2640 C C . THR B 1 30 ? -16.781 1.868 14.711 1 54.12 30 THR B C 1
ATOM 2642 O O . THR B 1 30 ? -16.312 0.929 14.078 1 54.12 30 THR B O 1
ATOM 2645 N N . VAL B 1 31 ? -16.312 2.561 15.727 1 56 31 VAL B N 1
ATOM 2646 C CA . VAL B 1 31 ? -14.922 2.217 16.031 1 56 31 VAL B CA 1
ATOM 2647 C C . VAL B 1 31 ? -14.859 0.836 16.672 1 56 31 VAL B C 1
ATOM 2649 O O . VAL B 1 31 ? -13.969 0.044 16.391 1 56 31 VAL B O 1
ATOM 2652 N N . LEU B 1 32 ? -15.828 0.602 17.562 1 54.62 32 LEU B N 1
ATOM 2653 C CA . LEU B 1 32 ? -15.867 -0.685 18.234 1 54.62 32 LEU B CA 1
ATOM 2654 C C . LEU B 1 32 ? -16.109 -1.821 17.25 1 54.62 32 LEU B C 1
ATOM 2656 O O . LEU B 1 32 ? -15.484 -2.877 17.344 1 54.62 32 LEU B O 1
ATOM 2660 N N . LEU B 1 33 ? -17.062 -1.542 16.453 1 54.31 33 LEU B N 1
ATOM 2661 C CA . LEU B 1 33 ? -17.375 -2.582 15.477 1 54.31 33 LEU B CA 1
ATOM 2662 C C . LEU B 1 33 ? -16.172 -2.885 14.602 1 54.31 33 LEU B C 1
ATOM 2664 O O . LEU B 1 33 ? -15.867 -4.051 14.32 1 54.31 33 LEU B O 1
ATOM 2668 N N . PHE B 1 34 ? -15.625 -1.859 14.273 1 55.19 34 PHE B N 1
ATOM 2669 C CA . PHE B 1 34 ? -14.445 -2.055 13.445 1 55.19 34 PHE B CA 1
ATOM 2670 C C . PHE B 1 34 ? -13.352 -2.787 14.219 1 55.19 34 PHE B C 1
ATOM 2672 O O . PHE B 1 34 ? -12.719 -3.705 13.695 1 55.19 34 PHE B O 1
ATOM 2679 N N . ALA B 1 35 ? -13.25 -2.293 15.492 1 53.12 35 ALA B N 1
ATOM 2680 C CA . ALA B 1 35 ? -12.195 -2.877 16.312 1 53.12 35 ALA B CA 1
ATOM 2681 C C . ALA B 1 35 ? -12.5 -4.336 16.641 1 53.12 35 ALA B C 1
ATOM 2683 O O . ALA B 1 35 ? -11.602 -5.184 16.625 1 53.12 35 ALA B O 1
ATOM 2684 N N . PHE B 1 36 ? -13.727 -4.617 17.062 1 51.25 36 PHE B N 1
ATOM 2685 C CA . PHE B 1 36 ? -14.086 -5.941 17.562 1 51.25 36 PHE B CA 1
ATOM 2686 C C . PHE B 1 36 ? -14.125 -6.953 16.422 1 51.25 36 PHE B C 1
ATOM 2688 O O . PHE B 1 36 ? -13.617 -8.07 16.562 1 51.25 36 PHE B O 1
ATOM 2695 N N . PHE B 1 37 ? -14.82 -6.672 15.422 1 53.84 37 PHE B N 1
ATOM 2696 C CA . PHE B 1 37 ? -14.93 -7.625 14.32 1 53.84 37 PHE B CA 1
ATOM 2697 C C . PHE B 1 37 ? -13.578 -7.824 13.648 1 53.84 37 PHE B C 1
ATOM 2699 O O . PHE B 1 37 ? -13.406 -8.742 12.844 1 53.84 37 PHE B O 1
ATOM 2706 N N . VAL B 1 38 ? -12.68 -6.938 14.086 1 52.47 38 VAL B N 1
ATOM 2707 C CA . VAL B 1 38 ? -11.344 -6.809 13.523 1 52.47 38 VAL B CA 1
ATOM 2708 C C . VAL B 1 38 ? -10.484 -7.992 13.961 1 52.47 38 VAL B C 1
ATOM 2710 O O . VAL B 1 38 ? -9.648 -8.477 13.195 1 52.47 38 VAL B O 1
ATOM 2713 N N . TRP B 1 39 ? -10.875 -8.547 15.156 1 58.66 39 TRP B N 1
ATOM 2714 C CA . TRP B 1 39 ? -9.922 -9.477 15.75 1 58.66 39 TRP B CA 1
ATOM 2715 C C . TRP B 1 39 ? -10.211 -10.914 15.32 1 58.66 39 TRP B C 1
ATOM 2717 O O . TRP B 1 39 ? -9.391 -11.812 15.523 1 58.66 39 TRP B O 1
ATOM 2727 N N . GLU B 1 40 ? -11.242 -11.055 14.703 1 63.5 40 GLU B N 1
ATOM 2728 C CA . GLU B 1 40 ? -11.648 -12.422 14.391 1 63.5 40 GLU B CA 1
ATOM 2729 C C . GLU B 1 40 ? -10.672 -13.086 13.422 1 63.5 40 GLU B C 1
ATOM 2731 O O . GLU B 1 40 ? -10.258 -14.227 13.633 1 63.5 40 GLU B O 1
ATOM 2736 N N . PRO B 1 41 ? -10.258 -12.305 12.43 1 62.5 41 PRO B N 1
ATOM 2737 C CA . PRO B 1 41 ? -9.312 -12.961 11.523 1 62.5 41 PRO B CA 1
ATOM 2738 C C . PRO B 1 41 ? -8.016 -13.375 12.219 1 62.5 41 PRO B C 1
ATOM 2740 O O . PRO B 1 41 ? -7.465 -14.438 11.93 1 62.5 41 PRO B O 1
ATOM 2743 N N . LEU B 1 42 ? -7.633 -12.547 13.07 1 68.81 42 LEU B N 1
ATOM 2744 C CA . LEU B 1 42 ? -6.418 -12.867 13.812 1 68.81 42 LEU B CA 1
ATOM 2745 C C . LEU B 1 42 ? -6.633 -14.078 14.711 1 68.81 42 LEU B C 1
ATOM 2747 O O . LEU B 1 42 ? -5.773 -14.961 14.797 1 68.81 42 LEU B O 1
ATOM 2751 N N . LEU B 1 43 ? -7.773 -14.102 15.336 1 74.75 43 LEU B N 1
ATOM 2752 C CA . LEU B 1 43 ? -8.078 -15.203 16.234 1 74.75 43 LEU B CA 1
ATOM 2753 C C . LEU B 1 43 ? -8.203 -16.516 15.469 1 74.75 43 LEU B C 1
ATOM 2755 O O . LEU B 1 43 ? -7.789 -17.562 15.953 1 74.75 43 LEU B O 1
ATOM 2759 N N . GLU B 1 44 ? -8.703 -16.453 14.328 1 73.5 44 GLU B N 1
ATOM 2760 C CA . GLU B 1 44 ? -8.82 -17.656 13.5 1 73.5 44 GLU B CA 1
ATOM 2761 C C . GLU B 1 44 ? -7.453 -18.156 13.055 1 73.5 44 GLU B C 1
ATOM 2763 O O . GLU B 1 44 ? -7.234 -19.359 12.938 1 73.5 44 GLU B O 1
ATOM 2768 N N . SER B 1 45 ? -6.582 -17.219 12.703 1 76 45 SER B N 1
ATOM 2769 C CA . SER B 1 45 ? -5.223 -17.625 12.359 1 76 45 SER B CA 1
ATOM 2770 C C . SER B 1 45 ? -4.551 -18.344 13.523 1 76 45 SER B C 1
ATOM 2772 O O . SER B 1 45 ? -3.814 -19.312 13.32 1 76 45 SER B O 1
ATOM 2774 N N . ILE B 1 46 ? -4.805 -17.844 14.68 1 83.5 46 ILE B N 1
ATOM 2775 C CA . ILE B 1 46 ? -4.262 -18.469 15.883 1 83.5 46 ILE B CA 1
ATOM 2776 C C . ILE B 1 46 ? -4.844 -19.875 16.047 1 83.5 46 ILE B C 1
ATOM 2778 O O . ILE B 1 46 ? -4.113 -20.828 16.312 1 83.5 46 ILE B O 1
ATOM 2782 N N . ARG B 1 47 ? -6.105 -19.953 15.867 1 83.38 47 ARG B N 1
ATOM 2783 C CA . ARG B 1 47 ? -6.766 -21.25 15.977 1 83.38 47 ARG B CA 1
ATOM 2784 C C . ARG B 1 47 ? -6.203 -22.234 14.953 1 83.38 47 ARG B C 1
ATOM 2786 O O . ARG B 1 47 ? -5.855 -23.375 15.297 1 83.38 47 ARG B O 1
ATOM 2793 N N . LEU B 1 48 ? -6.109 -21.844 13.719 1 82.88 48 LEU B N 1
ATOM 2794 C CA . LEU B 1 48 ? -5.621 -22.703 12.641 1 82.88 48 LEU B CA 1
ATOM 2795 C C . LEU B 1 48 ? -4.195 -23.172 12.922 1 82.88 48 LEU B C 1
ATOM 2797 O O . LEU B 1 48 ? -3.828 -24.297 12.586 1 82.88 48 LEU B O 1
ATOM 2801 N N . SER B 1 49 ? -3.432 -22.312 13.469 1 89.25 49 SER B N 1
ATOM 2802 C CA . SER B 1 49 ? -2.023 -22.594 13.703 1 89.25 49 SER B CA 1
ATOM 2803 C C . SER B 1 49 ? -1.854 -23.703 14.75 1 89.25 49 SER B C 1
ATOM 2805 O O . SER B 1 49 ? -0.778 -24.281 14.867 1 89.25 49 SER B O 1
ATOM 2807 N N . LEU B 1 50 ? -2.912 -23.969 15.516 1 92.88 50 LEU B N 1
ATOM 2808 C CA . LEU B 1 50 ? -2.83 -24.953 16.609 1 92.88 50 LEU B CA 1
ATOM 2809 C C . LEU B 1 50 ? -3.354 -26.312 16.156 1 92.88 50 LEU B C 1
ATOM 2811 O O . LEU B 1 50 ? -3.367 -27.266 16.938 1 92.88 50 LEU B O 1
ATOM 2815 N N . TYR B 1 51 ? -3.75 -26.391 14.883 1 91.38 51 TYR B N 1
ATOM 2816 C CA . TYR B 1 51 ? -4.32 -27.625 14.367 1 91.38 51 TYR B CA 1
ATOM 2817 C C . TYR B 1 51 ? -3.477 -28.172 13.227 1 91.38 51 TYR B C 1
ATOM 2819 O O . TYR B 1 51 ? -2.623 -27.469 12.68 1 91.38 51 TYR B O 1
ATOM 2827 N N . SER B 1 52 ? -3.65 -29.5 12.992 1 89.38 52 SER B N 1
ATOM 2828 C CA . SER B 1 52 ? -3.166 -30.109 11.75 1 89.38 52 SER B CA 1
ATOM 2829 C C . SER B 1 52 ? -4.254 -30.109 10.68 1 89.38 52 SER B C 1
ATOM 2831 O O . SER B 1 52 ? -5.441 -30.031 10.992 1 89.38 52 SER B O 1
ATOM 2833 N N . ALA B 1 53 ? -3.789 -29.969 9.477 1 84.25 53 ALA B N 1
ATOM 2834 C CA . ALA B 1 53 ? -4.789 -29.938 8.414 1 84.25 53 ALA B CA 1
ATOM 2835 C C . ALA B 1 53 ? -4.352 -30.812 7.234 1 84.25 53 ALA B C 1
ATOM 2837 O O . ALA B 1 53 ? -3.156 -31.016 7.023 1 84.25 53 ALA B O 1
ATOM 2838 N N . LYS B 1 54 ? -5.371 -31.453 6.637 1 79.81 54 LYS B N 1
ATOM 2839 C CA . LYS B 1 54 ? -5.211 -32.062 5.316 1 79.81 54 LYS B CA 1
ATOM 2840 C C . LYS B 1 54 ? -5.918 -31.219 4.242 1 79.81 54 LYS B C 1
ATOM 2842 O O . LYS B 1 54 ? -7.145 -31.281 4.113 1 79.81 54 LYS B O 1
ATOM 2847 N N . GLY B 1 55 ? -5.16 -30.484 3.582 1 69.94 55 GLY B N 1
ATOM 2848 C CA . GLY B 1 55 ? -5.773 -29.531 2.68 1 69.94 55 GLY B CA 1
ATOM 2849 C C . GLY B 1 55 ? -6.488 -28.406 3.404 1 69.94 55 GLY B C 1
ATOM 2850 O O . GLY B 1 55 ? -5.902 -27.734 4.258 1 69.94 55 GLY B O 1
ATOM 2851 N N . VAL B 1 56 ? -7.824 -28.266 3.139 1 67.5 56 VAL B N 1
ATOM 2852 C CA . VAL B 1 56 ? -8.609 -27.188 3.725 1 67.5 56 VAL B CA 1
ATOM 2853 C C . VAL B 1 56 ? -9.344 -27.688 4.961 1 67.5 56 VAL B C 1
ATOM 2855 O O . VAL B 1 56 ? -9.922 -26.906 5.715 1 67.5 56 VAL B O 1
ATOM 2858 N N . ARG B 1 57 ? -9.148 -28.953 5.301 1 75.69 57 ARG B N 1
ATOM 2859 C CA . ARG B 1 57 ? -9.875 -29.547 6.422 1 75.69 57 ARG B CA 1
ATOM 2860 C C . ARG B 1 57 ? -8.984 -29.656 7.652 1 75.69 57 ARG B C 1
ATOM 2862 O O . ARG B 1 57 ? -7.902 -30.25 7.59 1 75.69 57 ARG B O 1
ATOM 2869 N N . LEU B 1 58 ? -9.547 -29.078 8.695 1 81.5 58 LEU B N 1
ATOM 2870 C CA . LEU B 1 58 ? -8.82 -29.172 9.953 1 81.5 58 LEU B CA 1
ATOM 2871 C C . LEU B 1 58 ? -8.961 -30.562 10.555 1 81.5 58 LEU B C 1
ATOM 2873 O O . LEU B 1 58 ? -10.039 -31.172 10.492 1 81.5 58 LEU B O 1
ATOM 2877 N N . GLN B 1 59 ? -7.891 -31.094 11.07 1 87 59 GLN B N 1
ATOM 2878 C CA . GLN B 1 59 ? -7.91 -32.438 11.641 1 87 59 GLN B CA 1
ATOM 2879 C C . GLN B 1 59 ? -7.789 -32.375 13.164 1 87 59 GLN B C 1
ATOM 2881 O O . GLN B 1 59 ? -8.711 -31.938 13.852 1 87 59 GLN B O 1
ATOM 2886 N N . GLU B 1 60 ? -6.465 -32.594 13.688 1 89.62 60 GLU B N 1
ATOM 2887 C CA . GLU B 1 60 ? -6.258 -32.75 15.125 1 89.62 60 GLU B CA 1
ATOM 2888 C C . GLU B 1 60 ? -5.574 -31.516 15.719 1 89.62 60 GLU B C 1
ATOM 2890 O O . GLU B 1 60 ? -4.844 -30.812 15.023 1 89.62 60 GLU B O 1
ATOM 2895 N N . PHE B 1 61 ? -5.949 -31.312 17 1 92.56 61 PHE B N 1
ATOM 2896 C CA . PHE B 1 61 ? -5.246 -30.297 17.781 1 92.56 61 PHE B CA 1
ATOM 2897 C C . PHE B 1 61 ? -3.812 -30.734 18.062 1 92.56 61 PHE B C 1
ATOM 2899 O O . PHE B 1 61 ? -3.588 -31.766 18.703 1 92.56 61 PHE B O 1
ATOM 2906 N N . VAL B 1 62 ? -2.834 -30.016 17.547 1 93.75 62 VAL B N 1
ATOM 2907 C CA . VAL B 1 62 ? -1.438 -30.422 17.672 1 93.75 62 VAL B CA 1
ATOM 2908 C C . VAL B 1 62 ? -0.685 -29.406 18.531 1 93.75 62 VAL B C 1
ATOM 2910 O O . VAL B 1 62 ? 0.541 -29.469 18.656 1 93.75 62 VAL B O 1
ATOM 2913 N N . GLY B 1 63 ? -1.424 -28.453 19.094 1 93.19 63 GLY B N 1
ATOM 2914 C CA . GLY B 1 63 ? -0.805 -27.453 19.953 1 93.19 63 GLY B CA 1
ATOM 2915 C C . GLY B 1 63 ? 0.226 -26.609 19.234 1 93.19 63 GLY B C 1
ATOM 2916 O O . GLY B 1 63 ? -0.06 -26.031 18.188 1 93.19 63 GLY B O 1
ATOM 2917 N N . PHE B 1 64 ? 1.468 -26.734 19.812 1 94.5 64 PHE B N 1
ATOM 2918 C CA . PHE B 1 64 ? 2.488 -25.828 19.297 1 94.5 64 PHE B CA 1
ATOM 2919 C C . PHE B 1 64 ? 3.398 -26.531 18.312 1 94.5 64 PHE B C 1
ATOM 2921 O O . PHE B 1 64 ? 4.465 -26.031 17.953 1 94.5 64 PHE B O 1
ATOM 2928 N N . LYS B 1 65 ? 3.025 -27.656 17.781 1 94.69 65 LYS B N 1
ATOM 2929 C CA . LYS B 1 65 ? 3.846 -28.438 16.875 1 94.69 65 LYS B CA 1
ATOM 2930 C C . LYS B 1 65 ? 4.156 -27.656 15.594 1 94.69 65 LYS B C 1
ATOM 2932 O O . LYS B 1 65 ? 5.285 -27.688 15.102 1 94.69 65 LYS B O 1
ATOM 2937 N N . ASN B 1 66 ? 3.135 -27.016 15.102 1 94.75 66 ASN B N 1
ATOM 2938 C CA . ASN B 1 66 ? 3.34 -26.234 13.883 1 94.75 66 ASN B CA 1
ATOM 2939 C C . ASN B 1 66 ? 4.367 -25.125 14.094 1 94.75 66 ASN B C 1
ATOM 2941 O O . ASN B 1 66 ? 5.156 -24.812 13.195 1 94.75 66 ASN B O 1
ATOM 2945 N N . TYR B 1 67 ? 4.336 -24.578 15.266 1 95.38 67 TYR B N 1
ATOM 2946 C CA . TYR B 1 67 ? 5.301 -23.531 15.594 1 95.38 67 TYR B CA 1
ATOM 2947 C C . TYR B 1 67 ? 6.715 -24.094 15.656 1 95.38 67 TYR B C 1
ATOM 2949 O O . TYR B 1 67 ? 7.652 -23.5 15.125 1 95.38 67 TYR B O 1
ATOM 2957 N N . VAL B 1 68 ? 6.832 -25.203 16.281 1 95.19 68 VAL B N 1
ATOM 2958 C CA . VAL B 1 68 ? 8.133 -25.844 16.422 1 95.19 68 VAL B CA 1
ATOM 2959 C C . VAL B 1 68 ? 8.664 -26.25 15.047 1 95.19 68 VAL B C 1
ATOM 2961 O O . VAL B 1 68 ? 9.844 -26.047 14.742 1 95.19 68 VAL B O 1
ATOM 2964 N N . ASP B 1 69 ? 7.812 -26.75 14.211 1 94.75 69 ASP B N 1
ATOM 2965 C CA . ASP B 1 69 ? 8.203 -27.188 12.867 1 94.75 69 ASP B CA 1
ATOM 2966 C C . ASP B 1 69 ? 8.672 -26.016 12.023 1 94.75 69 ASP B C 1
ATOM 2968 O O . ASP B 1 69 ? 9.656 -26.109 11.289 1 94.75 69 ASP B O 1
ATOM 2972 N N . VAL B 1 70 ? 7.984 -24.953 12.172 1 94.81 70 VAL B N 1
ATOM 2973 C CA . VAL B 1 70 ? 8.289 -23.766 11.367 1 94.81 70 VAL B CA 1
ATOM 2974 C C . VAL B 1 70 ? 9.617 -23.172 11.828 1 94.81 70 VAL B C 1
ATOM 2976 O O . VAL B 1 70 ? 10.469 -22.812 11 1 94.81 70 VAL B O 1
ATOM 2979 N N . VAL B 1 71 ? 9.859 -23.094 13.156 1 95.06 71 VAL B N 1
ATOM 2980 C CA . VAL B 1 71 ? 11.031 -22.438 13.703 1 95.06 71 VAL B CA 1
ATOM 2981 C C . VAL B 1 71 ? 12.273 -23.297 13.469 1 95.06 71 VAL B C 1
ATOM 2983 O O . VAL B 1 71 ? 13.375 -22.781 13.281 1 95.06 71 VAL B O 1
ATOM 2986 N N . ARG B 1 72 ? 12.055 -24.531 13.391 1 94 72 ARG B N 1
ATOM 2987 C CA . ARG B 1 72 ? 13.18 -25.453 13.219 1 94 72 ARG B CA 1
ATOM 2988 C C . ARG B 1 72 ? 13.594 -25.547 11.758 1 94 72 ARG B C 1
ATOM 2990 O O . ARG B 1 72 ? 14.695 -26.016 11.445 1 94 72 ARG B O 1
ATOM 2997 N N . HIS B 1 73 ? 12.734 -25.094 10.891 1 92.44 73 HIS B N 1
ATOM 2998 C CA . HIS B 1 73 ? 13.062 -25.141 9.469 1 92.44 73 HIS B CA 1
ATOM 2999 C C . HIS B 1 73 ? 14.031 -24.016 9.094 1 92.44 73 HIS B C 1
ATOM 3001 O O . HIS B 1 73 ? 13.852 -22.875 9.508 1 92.44 73 HIS B O 1
ATOM 3007 N N . PRO B 1 74 ? 15.039 -24.297 8.344 1 89.75 74 PRO B N 1
ATOM 3008 C CA . PRO B 1 74 ? 16.062 -23.312 7.992 1 89.75 74 PRO B CA 1
ATOM 3009 C C . PRO B 1 74 ? 15.5 -22.109 7.234 1 89.75 74 PRO B C 1
ATOM 3011 O O . PRO B 1 74 ? 16.031 -21 7.344 1 89.75 74 PRO B O 1
ATOM 3014 N N . ASP B 1 75 ? 14.453 -22.312 6.594 1 92.44 75 ASP B N 1
ATOM 3015 C CA . ASP B 1 75 ? 13.859 -21.219 5.816 1 92.44 75 ASP B CA 1
ATOM 3016 C C . ASP B 1 75 ? 13.312 -20.125 6.73 1 92.44 75 ASP B C 1
ATOM 3018 O O . ASP B 1 75 ? 13.273 -18.953 6.348 1 92.44 75 ASP B O 1
ATOM 3022 N N . PHE B 1 76 ? 12.984 -20.578 7.926 1 95.44 76 PHE B N 1
ATOM 3023 C CA . PHE B 1 76 ? 12.344 -19.641 8.828 1 95.44 76 PHE B CA 1
ATOM 3024 C C . PHE B 1 76 ? 13.328 -18.562 9.281 1 95.44 76 PHE B C 1
ATOM 3026 O O . PHE B 1 76 ? 13.031 -17.375 9.195 1 95.44 76 PHE B O 1
ATOM 3033 N N . TRP B 1 77 ? 14.445 -18.891 9.727 1 95.06 77 TRP B N 1
ATOM 3034 C CA . TRP B 1 77 ? 15.414 -17.938 10.25 1 95.06 77 TRP B CA 1
ATOM 3035 C C . TRP B 1 77 ? 15.992 -17.078 9.125 1 95.06 77 TRP B C 1
ATOM 3037 O O . TRP B 1 77 ? 16.297 -15.898 9.336 1 95.06 77 TRP B O 1
ATOM 3047 N N . ALA B 1 78 ? 16.141 -17.734 7.961 1 95.38 78 ALA B N 1
ATOM 3048 C CA . ALA B 1 78 ? 16.531 -16.953 6.801 1 95.38 78 ALA B CA 1
ATOM 3049 C C . ALA B 1 78 ? 15.492 -15.875 6.488 1 95.38 78 ALA B C 1
ATOM 3051 O O . ALA B 1 78 ? 15.844 -14.719 6.219 1 95.38 78 ALA B O 1
ATOM 3052 N N . ALA B 1 79 ? 14.234 -16.25 6.598 1 96.81 79 ALA B N 1
ATOM 3053 C CA . ALA B 1 79 ? 13.133 -15.328 6.324 1 96.81 79 ALA B CA 1
ATOM 3054 C C . ALA B 1 79 ? 13.086 -14.211 7.363 1 96.81 79 ALA B C 1
ATOM 3056 O O . ALA B 1 79 ? 12.828 -13.055 7.027 1 96.81 79 ALA B O 1
ATOM 3057 N N . VAL B 1 80 ? 13.383 -14.578 8.586 1 96.19 80 VAL B N 1
ATOM 3058 C CA . VAL B 1 80 ? 13.391 -13.594 9.664 1 96.19 80 VAL B CA 1
ATOM 3059 C C . VAL B 1 80 ? 14.5 -12.57 9.43 1 96.19 80 VAL B C 1
ATOM 3061 O O . VAL B 1 80 ? 14.266 -11.359 9.453 1 96.19 80 VAL B O 1
ATOM 3064 N N . ARG B 1 81 ? 15.617 -13.039 9.203 1 95.81 81 ARG B N 1
ATOM 3065 C CA . ARG B 1 81 ? 16.766 -12.172 8.961 1 95.81 81 ARG B CA 1
ATOM 3066 C C . ARG B 1 81 ? 16.531 -11.273 7.75 1 95.81 81 ARG B C 1
ATOM 3068 O O . ARG B 1 81 ? 16.766 -10.07 7.812 1 95.81 81 ARG B O 1
ATOM 3075 N N . ASN B 1 82 ? 16.094 -11.922 6.695 1 97.06 82 ASN B N 1
ATOM 3076 C CA . ASN B 1 82 ? 15.844 -11.164 5.473 1 97.06 82 ASN B CA 1
ATOM 3077 C C . ASN B 1 82 ? 14.781 -10.086 5.688 1 97.06 82 ASN B C 1
ATOM 3079 O O . ASN B 1 82 ? 14.898 -8.977 5.164 1 97.06 82 ASN B O 1
ATOM 3083 N N . THR B 1 83 ? 13.711 -10.398 6.418 1 96.94 83 THR B N 1
ATOM 3084 C CA . THR B 1 83 ? 12.641 -9.438 6.656 1 96.94 83 THR B CA 1
ATOM 3085 C C . THR B 1 83 ? 13.156 -8.234 7.441 1 96.94 83 THR B C 1
ATOM 3087 O O . THR B 1 83 ? 12.789 -7.098 7.152 1 96.94 83 THR B O 1
ATOM 3090 N N . PHE B 1 84 ? 14.008 -8.477 8.352 1 96.44 84 PHE B N 1
ATOM 3091 C CA . PHE B 1 84 ? 14.617 -7.371 9.086 1 96.44 84 PHE B CA 1
ATOM 3092 C C . PHE B 1 84 ? 15.555 -6.578 8.18 1 96.44 84 PHE B C 1
ATOM 3094 O O . PHE B 1 84 ? 15.664 -5.355 8.32 1 96.44 84 PHE B O 1
ATOM 3101 N N . LEU B 1 85 ? 16.234 -7.285 7.309 1 96.56 85 LEU B N 1
ATOM 3102 C CA . LEU B 1 85 ? 17.094 -6.59 6.355 1 96.56 85 LEU B CA 1
ATOM 3103 C C . LEU B 1 85 ? 16.281 -5.734 5.402 1 96.56 85 LEU B C 1
ATOM 3105 O O . LEU B 1 85 ? 16.672 -4.609 5.078 1 96.56 85 LEU B O 1
ATOM 3109 N N . TYR B 1 86 ? 15.133 -6.293 4.949 1 97.19 86 TYR B N 1
ATOM 3110 C CA . TYR B 1 86 ? 14.203 -5.496 4.148 1 97.19 86 TYR B CA 1
ATOM 3111 C C . TYR B 1 86 ? 13.812 -4.219 4.879 1 97.19 86 TYR B C 1
ATOM 3113 O O . TYR B 1 86 ? 13.82 -3.133 4.293 1 97.19 86 TYR B O 1
ATOM 3121 N N . THR B 1 87 ? 13.5 -4.426 6.09 1 95.62 87 THR B N 1
ATOM 3122 C CA . THR B 1 87 ? 13.055 -3.297 6.898 1 95.62 87 THR B CA 1
ATOM 3123 C C . THR B 1 87 ? 14.18 -2.285 7.09 1 95.62 87 THR B C 1
ATOM 3125 O O . THR B 1 87 ? 13.961 -1.078 6.965 1 95.62 87 THR B O 1
ATOM 3128 N N . PHE B 1 88 ? 15.344 -2.766 7.344 1 95.5 88 PHE B N 1
ATOM 3129 C CA . PHE B 1 88 ? 16.5 -1.899 7.539 1 95.5 88 PHE B CA 1
ATOM 3130 C C . PHE B 1 88 ? 16.781 -1.07 6.293 1 95.5 88 PHE B C 1
ATOM 3132 O O . PHE B 1 88 ? 16.875 0.157 6.363 1 95.5 88 PHE B O 1
ATOM 3139 N N . TRP B 1 89 ? 16.844 -1.715 5.16 1 94.88 89 TRP B N 1
ATOM 3140 C CA . TRP B 1 89 ? 17.141 -1.008 3.92 1 94.88 89 TRP B CA 1
ATOM 3141 C C . TRP B 1 89 ? 16 -0.08 3.525 1 94.88 89 TRP B C 1
ATOM 3143 O O . TRP B 1 89 ? 16.234 0.973 2.924 1 94.88 89 TRP B O 1
ATOM 3153 N N . SER B 1 90 ? 14.805 -0.514 3.842 1 95.69 90 SER B N 1
ATOM 3154 C CA . SER B 1 90 ? 13.664 0.35 3.559 1 95.69 90 SER B CA 1
ATOM 3155 C C . SER B 1 90 ? 13.727 1.638 4.371 1 95.69 90 SER B C 1
ATOM 3157 O O . SER B 1 90 ? 13.25 2.684 3.928 1 95.69 90 SER B O 1
ATOM 3159 N N . LEU B 1 91 ? 14.289 1.581 5.559 1 93.75 91 LEU B N 1
ATOM 3160 C CA . LEU B 1 91 ? 14.438 2.771 6.391 1 93.75 91 LEU B CA 1
ATOM 3161 C C . LEU B 1 91 ? 15.562 3.658 5.867 1 93.75 91 LEU B C 1
ATOM 3163 O O . LEU B 1 91 ? 15.438 4.887 5.852 1 93.75 91 LEU B O 1
ATOM 3167 N N . VAL B 1 92 ? 16.562 3.029 5.398 1 92.31 92 VAL B N 1
ATOM 3168 C CA . VAL B 1 92 ? 17.719 3.766 4.91 1 92.31 92 VAL B CA 1
ATOM 3169 C C . VAL B 1 92 ? 17.391 4.418 3.57 1 92.31 92 VAL B C 1
ATOM 3171 O O . VAL B 1 92 ? 17.734 5.582 3.338 1 92.31 92 VAL B O 1
ATOM 3174 N N . ILE B 1 93 ? 16.672 3.703 2.77 1 90.31 93 ILE B N 1
ATOM 3175 C CA . ILE B 1 93 ? 16.422 4.195 1.42 1 90.31 93 ILE B CA 1
ATOM 3176 C C . ILE B 1 93 ? 14.984 4.703 1.315 1 90.31 93 ILE B C 1
ATOM 3178 O O . ILE B 1 93 ? 14.758 5.895 1.086 1 90.31 93 ILE B O 1
ATOM 3182 N N . GLY B 1 94 ? 14.07 3.871 1.672 1 90.44 94 GLY B N 1
ATOM 3183 C CA . GLY B 1 94 ? 12.656 4.117 1.431 1 90.44 94 GLY B CA 1
ATOM 3184 C C . GLY B 1 94 ? 12.094 5.234 2.289 1 90.44 94 GLY B C 1
ATOM 3185 O O . GLY B 1 94 ? 11.172 5.941 1.872 1 90.44 94 GLY B O 1
ATOM 3186 N N . PHE B 1 95 ? 12.609 5.371 3.445 1 93.19 95 PHE B N 1
ATOM 3187 C CA . PHE B 1 95 ? 12.086 6.367 4.371 1 93.19 95 PHE B CA 1
ATOM 3188 C C . PHE B 1 95 ? 12.742 7.723 4.141 1 93.19 95 PHE B C 1
ATOM 3190 O O . PHE B 1 95 ? 12.078 8.758 4.215 1 93.19 95 PHE B O 1
ATOM 3197 N N . MET B 1 96 ? 13.977 7.77 3.803 1 91.19 96 MET B N 1
ATOM 3198 C CA . MET B 1 96 ? 14.75 9 3.703 1 91.19 96 MET B CA 1
ATOM 3199 C C . MET B 1 96 ? 14.523 9.68 2.357 1 91.19 96 MET B C 1
ATOM 3201 O O . MET B 1 96 ? 14.453 10.906 2.279 1 91.19 96 MET B O 1
ATOM 3205 N N . VAL B 1 97 ? 14.336 8.945 1.385 1 89.31 97 VAL B N 1
ATOM 3206 C CA . VAL B 1 97 ? 14.258 9.477 0.027 1 89.31 97 VAL B CA 1
ATOM 3207 C C . VAL B 1 97 ? 13.055 10.406 -0.098 1 89.31 97 VAL B C 1
ATOM 3209 O O . VAL B 1 97 ? 13.18 11.539 -0.567 1 89.31 97 VAL B O 1
ATOM 3212 N N . PRO B 1 98 ? 11.883 10.008 0.346 1 92.06 98 PRO B N 1
ATOM 3213 C CA . PRO B 1 98 ? 10.734 10.906 0.211 1 92.06 98 PRO B CA 1
ATOM 3214 C C . PRO B 1 98 ? 10.898 12.195 1.006 1 92.06 98 PRO B C 1
ATOM 3216 O O . PRO B 1 98 ? 10.398 13.25 0.597 1 92.06 98 PRO B O 1
ATOM 3219 N N . ILE B 1 99 ? 11.578 12.125 2.137 1 90.56 99 ILE B N 1
ATOM 3220 C CA . ILE B 1 99 ? 11.812 13.32 2.941 1 90.56 99 ILE B CA 1
ATOM 3221 C C . ILE B 1 99 ? 12.727 14.281 2.182 1 90.56 99 ILE B C 1
ATOM 3223 O O . ILE B 1 99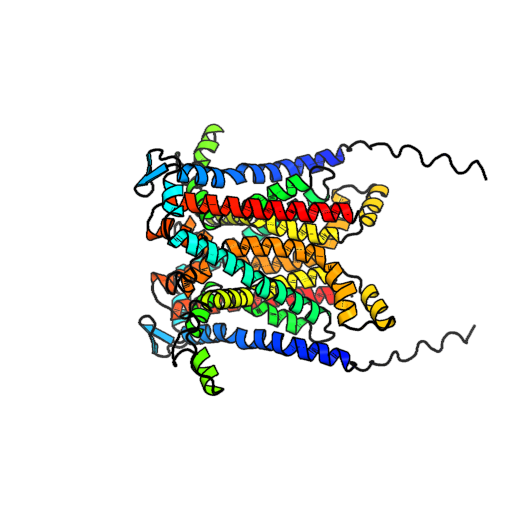 ? 12.43 15.477 2.076 1 90.56 99 ILE B O 1
ATOM 3227 N N . VAL B 1 100 ? 13.766 13.734 1.672 1 88.06 100 VAL B N 1
ATOM 3228 C CA . VAL B 1 100 ? 14.719 14.547 0.917 1 88.06 100 VAL B CA 1
ATOM 3229 C C . VAL B 1 100 ? 14.023 15.172 -0.289 1 88.06 100 VAL B C 1
ATOM 3231 O O . VAL B 1 100 ? 14.211 16.359 -0.572 1 88.06 100 VAL B O 1
ATOM 3234 N N . MET B 1 101 ? 13.219 14.414 -0.942 1 86.88 101 MET B N 1
ATOM 3235 C CA . MET B 1 101 ? 12.508 14.914 -2.113 1 86.88 101 MET B CA 1
ATOM 3236 C C . MET B 1 101 ? 11.516 16 -1.719 1 86.88 101 MET B C 1
ATOM 3238 O O . MET B 1 101 ? 11.422 17.031 -2.385 1 86.88 101 MET B O 1
ATOM 3242 N N . ALA B 1 102 ? 10.781 15.789 -0.678 1 88.69 102 ALA B N 1
ATOM 3243 C CA . ALA B 1 102 ? 9.781 16.75 -0.231 1 88.69 102 ALA B CA 1
ATOM 3244 C C . ALA B 1 102 ? 10.43 18.078 0.172 1 88.69 102 ALA B C 1
ATOM 3246 O O . ALA B 1 102 ? 9.961 19.141 -0.209 1 88.69 102 ALA B O 1
ATOM 3247 N N . VAL B 1 103 ? 11.477 17.984 0.945 1 84.81 103 VAL B N 1
ATOM 3248 C CA . VAL B 1 103 ? 12.172 19.188 1.422 1 84.81 103 VAL B CA 1
ATOM 3249 C C . VAL B 1 103 ? 12.797 19.922 0.241 1 84.81 103 VAL B C 1
ATOM 3251 O O . VAL B 1 103 ? 12.773 21.156 0.192 1 84.81 103 VAL B O 1
ATOM 3254 N N . SER B 1 104 ? 13.328 19.172 -0.703 1 83.31 104 SER B N 1
ATOM 3255 C CA . SER B 1 104 ? 13.93 19.781 -1.888 1 83.31 104 SER B CA 1
ATOM 3256 C C . SER B 1 104 ? 12.883 20.516 -2.719 1 83.31 104 SER B C 1
ATOM 3258 O O . SER B 1 104 ? 13.109 21.641 -3.154 1 83.31 104 SER B O 1
ATOM 3260 N N . ILE B 1 105 ? 11.789 19.922 -2.902 1 82.12 105 ILE B N 1
ATOM 3261 C CA . ILE B 1 105 ? 10.734 20.516 -3.711 1 82.12 105 ILE B CA 1
ATOM 3262 C C . ILE B 1 105 ? 10.148 21.719 -2.984 1 82.12 105 ILE B C 1
ATOM 3264 O O . ILE B 1 105 ? 9.805 22.734 -3.613 1 82.12 105 ILE B O 1
ATOM 3268 N N . ASN B 1 106 ? 10.07 21.547 -1.671 1 79.38 106 ASN B N 1
ATOM 3269 C CA . ASN B 1 106 ? 9.531 22.641 -0.868 1 79.38 106 ASN B CA 1
ATOM 3270 C C . ASN B 1 106 ? 10.414 23.891 -0.952 1 79.38 106 ASN B C 1
ATOM 3272 O O . ASN B 1 106 ? 9.922 25.016 -0.825 1 79.38 106 ASN B O 1
ATOM 3276 N N . GLU B 1 107 ? 11.664 23.688 -1.105 1 75.38 107 GLU B N 1
ATOM 3277 C CA . GLU B 1 107 ? 12.617 24.781 -1.154 1 75.38 107 GLU B CA 1
ATOM 3278 C C . GLU B 1 107 ? 12.734 25.344 -2.568 1 75.38 107 GLU B C 1
ATOM 3280 O O . GLU B 1 107 ? 13.344 26.406 -2.773 1 75.38 107 GLU B O 1
ATOM 3285 N N . MET B 1 108 ? 12.109 24.672 -3.492 1 73.75 108 MET B N 1
ATOM 3286 C CA . MET B 1 108 ? 12.211 25.125 -4.875 1 73.75 108 MET B CA 1
ATOM 3287 C C . MET B 1 108 ? 11.258 26.281 -5.141 1 73.75 108 MET B C 1
ATOM 3289 O O . MET B 1 108 ? 10.141 26.312 -4.625 1 73.75 108 MET B O 1
ATOM 3293 N N . PHE B 1 109 ? 11.82 27.203 -5.836 1 65.25 109 PHE B N 1
ATOM 3294 C CA . PHE B 1 109 ? 11.031 28.391 -6.117 1 65.25 109 PHE B CA 1
ATOM 3295 C C . PHE B 1 109 ? 10.281 28.25 -7.434 1 65.25 109 PHE B C 1
ATOM 3297 O O . PHE B 1 109 ? 9.219 28.844 -7.617 1 65.25 109 PHE B O 1
ATOM 3304 N N . ALA B 1 110 ? 10.93 27.484 -8.367 1 68.19 110 ALA B N 1
ATOM 3305 C CA . ALA B 1 110 ? 10.312 27.375 -9.688 1 68.19 110 ALA B CA 1
ATOM 3306 C C . ALA B 1 110 ? 10.141 25.906 -10.086 1 68.19 110 ALA B C 1
ATOM 3308 O O . ALA B 1 110 ? 10.805 25.031 -9.539 1 68.19 110 ALA B O 1
ATOM 3309 N N . LEU B 1 111 ? 9.219 25.578 -10.945 1 74.06 111 LEU B N 1
ATOM 3310 C CA . LEU B 1 111 ? 8.969 24.281 -11.562 1 74.06 111 LEU B CA 1
ATOM 3311 C C . LEU B 1 111 ? 8.555 23.25 -10.523 1 74.06 111 LEU B C 1
ATOM 3313 O O . LEU B 1 111 ? 8.867 22.062 -10.664 1 74.06 111 LEU B O 1
ATOM 3317 N N . ARG B 1 112 ? 7.973 23.719 -9.461 1 76.75 112 ARG B N 1
ATOM 3318 C CA . ARG B 1 112 ? 7.551 22.828 -8.383 1 76.75 112 ARG B CA 1
ATOM 3319 C C . ARG B 1 112 ? 6.559 21.781 -8.898 1 76.75 112 ARG B C 1
ATOM 3321 O O . ARG B 1 112 ? 6.684 20.594 -8.586 1 76.75 112 ARG B O 1
ATOM 3328 N N . SER B 1 113 ? 5.715 22.25 -9.703 1 76.06 113 SER B N 1
ATOM 3329 C CA . SER B 1 113 ? 4.676 21.359 -10.227 1 76.06 113 SER B CA 1
ATOM 3330 C C . SER B 1 113 ? 5.27 20.266 -11.109 1 76.06 113 SER B C 1
ATOM 3332 O O . SER B 1 113 ? 4.836 19.125 -11.055 1 76.06 113 SER B O 1
ATOM 3334 N N . PHE B 1 114 ? 6.23 20.703 -11.828 1 75.81 114 PHE B N 1
ATOM 3335 C CA . PHE B 1 114 ? 6.891 19.734 -12.711 1 75.81 114 PHE B CA 1
ATOM 3336 C C . PHE B 1 114 ? 7.594 18.656 -11.906 1 75.81 114 PHE B C 1
ATOM 3338 O O . PHE B 1 114 ? 7.523 17.469 -12.25 1 75.81 114 PHE B O 1
ATOM 3345 N N . TYR B 1 115 ? 8.188 19.031 -10.867 1 78.06 115 TYR B N 1
ATOM 3346 C CA . TYR B 1 115 ? 8.906 18.078 -10.039 1 78.06 115 TYR B CA 1
ATOM 3347 C C . TYR B 1 115 ? 7.934 17.172 -9.281 1 78.06 115 TYR B C 1
ATOM 3349 O O . TYR B 1 115 ? 8.188 15.984 -9.094 1 78.06 115 TYR B O 1
ATOM 3357 N N . LYS B 1 116 ? 6.848 17.719 -8.875 1 80.69 116 LYS B N 1
ATOM 3358 C CA . LYS B 1 116 ? 5.824 16.938 -8.195 1 80.69 116 LYS B CA 1
ATOM 3359 C C . LYS B 1 116 ? 5.273 15.844 -9.109 1 80.69 116 LYS B C 1
ATOM 3361 O O . LYS B 1 116 ? 5.109 14.695 -8.688 1 80.69 116 LYS B O 1
ATOM 3366 N N . ILE B 1 117 ? 5.164 16.234 -10.305 1 77 117 ILE B N 1
ATOM 3367 C CA . ILE B 1 117 ? 4.652 15.273 -11.281 1 77 117 ILE B CA 1
ATOM 3368 C C . ILE B 1 117 ? 5.715 14.211 -11.562 1 77 117 ILE B C 1
ATOM 3370 O O . ILE B 1 117 ? 5.402 13.016 -11.641 1 77 117 ILE B O 1
ATOM 3374 N N . GLY B 1 118 ? 6.859 14.664 -11.719 1 78.38 118 GLY B N 1
ATOM 3375 C CA . GLY B 1 118 ? 7.957 13.758 -12.008 1 78.38 118 GLY B CA 1
ATOM 3376 C C . GLY B 1 118 ? 8.156 12.703 -10.93 1 78.38 118 GLY B C 1
ATOM 3377 O O . GLY B 1 118 ? 8.32 11.523 -11.234 1 78.38 118 GLY B O 1
ATOM 3378 N N . VAL B 1 119 ? 8.086 13.18 -9.742 1 80.44 119 VAL B N 1
ATOM 3379 C CA . VAL B 1 119 ? 8.352 12.258 -8.641 1 80.44 119 VAL B CA 1
ATOM 3380 C C . VAL B 1 119 ? 7.164 11.312 -8.461 1 80.44 119 VAL B C 1
ATOM 3382 O O . VAL B 1 119 ? 7.324 10.188 -7.992 1 80.44 119 VAL B O 1
ATOM 3385 N N . TYR B 1 120 ? 6.059 11.688 -8.891 1 82.25 120 TYR B N 1
ATOM 3386 C CA . TYR B 1 120 ? 4.84 10.906 -8.672 1 82.25 120 TYR B CA 1
ATOM 3387 C C . TYR B 1 120 ? 4.625 9.914 -9.805 1 82.25 120 TYR B C 1
ATOM 3389 O O . TYR B 1 120 ? 3.881 8.938 -9.648 1 82.25 120 TYR B O 1
ATOM 3397 N N . LEU B 1 121 ? 5.238 10.008 -10.891 1 79.5 121 LEU B N 1
ATOM 3398 C CA . LEU B 1 121 ? 5.008 9.227 -12.102 1 79.5 121 LEU B CA 1
ATOM 3399 C C . LEU B 1 121 ? 5.23 7.738 -11.836 1 79.5 121 LEU B C 1
ATOM 3401 O O . LEU B 1 121 ? 4.465 6.898 -12.312 1 79.5 121 LEU B O 1
ATOM 3405 N N . PRO B 1 122 ? 6.266 7.359 -11.07 1 82.38 122 PRO B N 1
ATOM 3406 C CA . PRO B 1 122 ? 6.453 5.934 -10.805 1 82.38 122 PRO B CA 1
ATOM 3407 C C . PRO B 1 122 ? 5.25 5.301 -10.109 1 82.38 122 PRO B C 1
ATOM 3409 O O . PRO B 1 122 ? 4.973 4.113 -10.297 1 82.38 122 PRO B O 1
ATOM 3412 N N . ASN B 1 123 ? 4.629 6.09 -9.359 1 84 123 ASN B N 1
ATOM 3413 C CA . ASN B 1 123 ? 3.459 5.582 -8.648 1 84 123 ASN B CA 1
ATOM 3414 C C . ASN B 1 123 ? 2.336 5.207 -9.609 1 84 123 ASN B C 1
ATOM 3416 O O . ASN B 1 123 ? 1.475 4.391 -9.273 1 84 123 ASN B O 1
ATOM 3420 N N . VAL B 1 124 ? 2.406 5.773 -10.727 1 80.62 124 VAL B N 1
ATOM 3421 C CA . VAL B 1 124 ? 1.324 5.582 -11.688 1 80.62 124 VAL B CA 1
ATOM 3422 C C . VAL B 1 124 ? 1.575 4.316 -12.5 1 80.62 124 VAL B C 1
ATOM 3424 O O . VAL B 1 124 ? 0.655 3.777 -13.125 1 80.62 124 VAL B O 1
ATOM 3427 N N . VAL B 1 125 ? 2.758 3.811 -12.5 1 81.62 125 VAL B N 1
ATOM 3428 C CA . VAL B 1 125 ? 3.1 2.576 -13.203 1 81.62 125 VAL B CA 1
ATOM 3429 C C . VAL B 1 125 ? 2.506 1.381 -12.461 1 81.62 125 VAL B C 1
ATOM 3431 O O . VAL B 1 125 ? 2.652 1.263 -11.242 1 81.62 125 VAL B O 1
ATOM 3434 N N . PRO B 1 126 ? 1.823 0.55 -13.203 1 80.56 126 PRO B N 1
ATOM 3435 C CA . PRO B 1 126 ? 1.247 -0.624 -12.539 1 80.56 126 PRO B CA 1
ATOM 3436 C C . PRO B 1 126 ? 2.289 -1.445 -11.789 1 80.56 126 PRO B C 1
ATOM 3438 O O . PRO B 1 126 ? 3.41 -1.622 -12.266 1 80.56 126 PRO B O 1
ATOM 3441 N N . GLY B 1 127 ? 1.859 -1.87 -10.594 1 79.06 127 GLY B N 1
ATOM 3442 C CA . GLY B 1 127 ? 2.771 -2.578 -9.711 1 79.06 127 GLY B CA 1
ATOM 3443 C C . GLY B 1 127 ? 3.379 -3.814 -10.344 1 79.06 127 GLY B C 1
ATOM 3444 O O . GLY B 1 127 ? 4.59 -4.027 -10.266 1 79.06 127 GLY B O 1
ATOM 3445 N N . MET B 1 128 ? 2.562 -4.559 -10.906 1 76.88 128 MET B N 1
ATOM 3446 C CA . MET B 1 128 ? 3.043 -5.793 -11.516 1 76.88 128 MET B CA 1
ATOM 3447 C C . MET B 1 128 ? 4.023 -5.496 -12.648 1 76.88 128 MET B C 1
ATOM 3449 O O . MET B 1 128 ? 5.059 -6.156 -12.766 1 76.88 128 MET B O 1
ATOM 3453 N N . ALA B 1 129 ? 3.652 -4.539 -13.445 1 77.5 129 ALA B N 1
ATOM 3454 C CA . ALA B 1 129 ? 4.543 -4.152 -14.539 1 77.5 129 ALA B CA 1
ATOM 3455 C C . ALA B 1 129 ? 5.891 -3.672 -14 1 77.5 129 ALA B C 1
ATOM 3457 O O . ALA B 1 129 ? 6.938 -3.961 -14.594 1 77.5 129 ALA B O 1
ATOM 3458 N N . THR B 1 130 ? 5.797 -2.998 -12.891 1 81.62 130 THR B N 1
ATOM 3459 C CA . THR B 1 130 ? 7.016 -2.475 -12.281 1 81.62 130 THR B CA 1
ATOM 3460 C C . THR B 1 130 ? 7.934 -3.611 -11.852 1 81.62 130 THR B C 1
ATOM 3462 O O . THR B 1 130 ? 9.125 -3.619 -12.18 1 81.62 130 THR B O 1
ATOM 3465 N N . VAL B 1 131 ? 7.383 -4.543 -11.188 1 82.56 131 VAL B N 1
ATOM 3466 C CA . VAL B 1 131 ? 8.195 -5.617 -10.625 1 82.56 131 VAL B CA 1
ATOM 3467 C C . VAL B 1 131 ? 8.742 -6.488 -11.75 1 82.56 131 VAL B C 1
ATOM 3469 O O . VAL B 1 131 ? 9.891 -6.93 -11.695 1 82.56 131 VAL B O 1
ATOM 3472 N N . LEU B 1 132 ? 7.977 -6.75 -12.734 1 78.06 132 LEU B N 1
ATOM 3473 C CA . LEU B 1 132 ? 8.422 -7.547 -13.875 1 78.06 132 LEU B CA 1
ATOM 3474 C C . LEU B 1 132 ? 9.516 -6.824 -14.648 1 78.06 132 LEU B C 1
ATOM 3476 O O . LEU B 1 132 ? 10.508 -7.438 -15.055 1 78.06 132 LEU B O 1
ATOM 3480 N N . LEU B 1 133 ? 9.32 -5.617 -14.766 1 76.62 133 LEU B N 1
ATOM 3481 C CA . LEU B 1 133 ? 10.289 -4.828 -15.531 1 76.62 133 LEU B CA 1
ATOM 3482 C C . LEU B 1 133 ? 11.625 -4.762 -14.805 1 76.62 133 LEU B C 1
ATOM 3484 O O . LEU B 1 133 ? 12.68 -4.922 -15.422 1 76.62 133 LEU B O 1
ATOM 3488 N N . TRP B 1 134 ? 11.539 -4.426 -13.562 1 82.38 134 TRP B N 1
ATOM 3489 C CA . TRP B 1 134 ? 12.781 -4.34 -12.812 1 82.38 134 TRP B CA 1
ATOM 3490 C C . TRP B 1 134 ? 13.461 -5.699 -12.719 1 82.38 134 TRP B C 1
ATOM 3492 O O . TRP B 1 134 ? 14.695 -5.789 -12.703 1 82.38 134 TRP B O 1
ATOM 3502 N N . ALA B 1 135 ? 12.688 -6.754 -12.688 1 81.75 135 ALA B N 1
ATOM 3503 C CA . ALA B 1 135 ? 13.25 -8.102 -12.75 1 81.75 135 ALA B CA 1
ATOM 3504 C C . ALA B 1 135 ? 14 -8.32 -14.062 1 81.75 135 ALA B C 1
ATOM 3506 O O . ALA B 1 135 ? 15.055 -8.961 -14.078 1 81.75 135 ALA B O 1
ATOM 3507 N N . PHE B 1 136 ? 13.477 -7.789 -15.078 1 75.69 136 PHE B N 1
ATOM 3508 C CA . PHE B 1 136 ? 14.102 -7.906 -16.391 1 75.69 136 PHE B CA 1
ATOM 3509 C C . PHE B 1 136 ? 15.359 -7.051 -16.469 1 75.69 136 PHE B C 1
ATOM 3511 O O . PHE B 1 136 ? 16.359 -7.473 -17.031 1 75.69 136 PHE B O 1
ATOM 3518 N N . LEU B 1 137 ? 15.297 -5.902 -15.898 1 78.69 137 LEU B N 1
ATOM 3519 C CA . LEU B 1 137 ? 16.422 -4.984 -15.93 1 78.69 137 LEU B CA 1
ATOM 3520 C C . LEU B 1 137 ? 17.609 -5.551 -15.133 1 78.69 137 LEU B C 1
ATOM 3522 O O . LEU B 1 137 ? 18.766 -5.328 -15.492 1 78.69 137 LEU B O 1
ATOM 3526 N N . PHE B 1 138 ? 17.266 -6.312 -14.125 1 83.75 138 PHE B N 1
ATOM 3527 C CA . PHE B 1 138 ? 18.297 -6.832 -13.234 1 83.75 138 PHE B CA 1
ATOM 3528 C C . PHE B 1 138 ? 18.766 -8.203 -13.703 1 83.75 138 PHE B C 1
ATOM 3530 O O . PHE B 1 138 ? 19.453 -8.914 -12.961 1 83.75 138 PHE B O 1
ATOM 3537 N N . ARG B 1 139 ? 18.328 -8.586 -14.812 1 80.88 139 ARG B N 1
ATOM 3538 C CA . ARG B 1 139 ? 18.812 -9.852 -15.344 1 80.88 139 ARG B CA 1
ATOM 3539 C C . ARG B 1 139 ? 20.344 -9.867 -15.406 1 80.88 139 ARG B C 1
ATOM 3541 O O . ARG B 1 139 ? 20.953 -8.898 -15.859 1 80.88 139 ARG B O 1
ATOM 3548 N N . PRO B 1 140 ? 20.781 -10.984 -14.906 1 80.75 140 PRO B N 1
ATOM 3549 C CA . PRO B 1 140 ? 22.234 -11.07 -14.938 1 80.75 140 PRO B CA 1
ATOM 3550 C C . PRO B 1 140 ? 22.781 -11.312 -16.344 1 80.75 140 PRO B C 1
ATOM 3552 O O . PRO B 1 140 ? 22.031 -11.656 -17.25 1 80.75 140 PRO B O 1
ATOM 3555 N N . GLY B 1 141 ? 24.016 -11.039 -16.453 1 76.62 141 GLY B N 1
ATOM 3556 C CA . GLY B 1 141 ? 24.672 -11.32 -17.719 1 76.62 141 GLY B CA 1
ATOM 3557 C C . GLY B 1 141 ? 24.75 -10.109 -18.625 1 76.62 141 GLY B C 1
ATOM 3558 O O . GLY B 1 141 ? 24.266 -9.031 -18.281 1 76.62 141 GLY B O 1
ATOM 3559 N N . GLU B 1 142 ? 25.25 -10.25 -19.766 1 75.12 142 GLU B N 1
ATOM 3560 C CA . GLU B 1 142 ? 25.531 -9.156 -20.703 1 75.12 142 GLU B CA 1
ATOM 3561 C C . GLU B 1 142 ? 24.266 -8.727 -21.438 1 75.12 142 GLU B C 1
ATOM 3563 O O . GLU B 1 142 ? 24.219 -7.625 -22 1 75.12 142 GLU B O 1
ATOM 3568 N N . THR B 1 143 ? 23.297 -9.523 -21.266 1 68.81 143 THR B N 1
ATOM 3569 C CA . THR B 1 143 ? 22.109 -9.227 -22.047 1 68.81 143 THR B CA 1
ATOM 3570 C C . THR B 1 143 ? 21.078 -8.469 -21.219 1 68.81 143 THR B C 1
ATOM 3572 O O . THR B 1 143 ? 20.062 -8.023 -21.734 1 68.81 143 THR B O 1
ATOM 3575 N N . GLY B 1 144 ? 21.453 -8.297 -19.953 1 74.88 144 GLY B N 1
ATOM 3576 C CA . GLY B 1 144 ? 20.547 -7.496 -19.141 1 74.88 144 GLY B CA 1
ATOM 3577 C C . GLY B 1 144 ? 20.594 -6.02 -19.484 1 74.88 144 GLY B C 1
ATOM 3578 O O . GLY B 1 144 ? 21.656 -5.473 -19.781 1 74.88 144 GLY B O 1
ATOM 3579 N N . ALA B 1 145 ? 19.469 -5.391 -19.547 1 73.06 145 ALA B N 1
ATOM 3580 C CA . ALA B 1 145 ? 19.344 -4.004 -19.984 1 73.06 145 ALA B CA 1
ATOM 3581 C C . ALA B 1 145 ? 20.25 -3.088 -19.172 1 73.06 145 ALA B C 1
ATOM 3583 O O . ALA B 1 145 ? 20.922 -2.219 -19.734 1 73.06 145 ALA B O 1
ATOM 3584 N N . LEU B 1 146 ? 20.328 -3.299 -17.906 1 76.81 146 LEU B N 1
ATOM 3585 C CA . LEU B 1 146 ? 21.172 -2.449 -17.062 1 76.81 146 LEU B CA 1
ATOM 3586 C C . LEU B 1 146 ? 22.641 -2.74 -17.312 1 76.81 146 LEU B C 1
ATOM 3588 O O . LEU B 1 146 ? 23.469 -1.833 -17.234 1 76.81 146 LEU B O 1
ATOM 3592 N N . ASN B 1 147 ? 22.844 -3.949 -17.531 1 81.25 147 ASN B N 1
ATOM 3593 C CA . ASN B 1 147 ? 24.219 -4.32 -17.797 1 81.25 147 ASN B CA 1
ATOM 3594 C C . ASN B 1 147 ? 24.688 -3.805 -19.156 1 81.25 147 ASN B C 1
ATOM 3596 O O . ASN B 1 147 ? 25.875 -3.486 -19.344 1 81.25 147 ASN B O 1
ATOM 3600 N N . ILE B 1 148 ? 23.797 -3.684 -20.062 1 77.62 148 ILE B N 1
ATOM 3601 C CA . ILE B 1 148 ? 24.125 -3.09 -21.359 1 77.62 148 ILE B CA 1
ATOM 3602 C C . ILE B 1 148 ? 24.531 -1.631 -21.172 1 77.62 148 ILE B C 1
ATOM 3604 O O . ILE B 1 148 ? 25.531 -1.179 -21.734 1 77.62 148 ILE B O 1
ATOM 3608 N N . LEU B 1 149 ? 23.781 -1.01 -20.359 1 75.62 149 LEU B N 1
ATOM 3609 C CA . LEU B 1 149 ? 24.094 0.39 -20.078 1 75.62 149 LEU B CA 1
ATOM 3610 C C . LEU B 1 149 ? 25.422 0.521 -19.359 1 75.62 149 LEU B C 1
ATOM 3612 O O . LEU B 1 149 ? 26.203 1.425 -19.641 1 75.62 149 LEU B O 1
ATOM 3616 N N . LEU B 1 150 ? 25.594 -0.308 -18.406 1 80.69 150 LEU B N 1
ATOM 3617 C CA . LEU B 1 150 ? 26.859 -0.315 -17.672 1 80.69 150 LEU B CA 1
ATOM 3618 C C . LEU B 1 150 ? 28.031 -0.598 -18.625 1 80.69 150 LEU B C 1
ATOM 3620 O O . LEU B 1 150 ? 29.094 0.007 -18.5 1 80.69 150 LEU B O 1
ATOM 3624 N N . GLY B 1 151 ? 27.75 -1.55 -19.453 1 81.5 151 GLY B N 1
ATOM 3625 C CA . GLY B 1 151 ? 28.766 -1.864 -20.453 1 81.5 151 GLY B CA 1
ATOM 3626 C C . GLY B 1 151 ? 29.141 -0.678 -21.312 1 81.5 151 GLY B C 1
ATOM 3627 O O . GLY B 1 151 ? 30.328 -0.448 -21.594 1 81.5 151 GLY B O 1
ATOM 3628 N N . LYS B 1 152 ? 28.188 0.087 -21.672 1 84.25 152 LYS B N 1
ATOM 3629 C CA . LYS B 1 152 ? 28.438 1.277 -22.484 1 84.25 152 LYS B CA 1
ATOM 3630 C C . LYS B 1 152 ? 29.25 2.311 -21.703 1 84.25 152 LYS B C 1
ATOM 3632 O O . LYS B 1 152 ? 29.984 3.104 -22.297 1 84.25 152 LYS B O 1
ATOM 3637 N N . LEU B 1 153 ? 29.141 2.252 -20.453 1 85.56 153 LEU B N 1
ATOM 3638 C CA . LEU B 1 153 ? 29.875 3.178 -19.609 1 85.56 153 LEU B CA 1
ATOM 3639 C C . LEU B 1 153 ? 31.219 2.588 -19.203 1 85.56 153 LEU B C 1
ATOM 3641 O O . LEU B 1 153 ? 32 3.244 -18.516 1 85.56 153 LEU B O 1
ATOM 3645 N N . GLY B 1 154 ? 31.438 1.364 -19.562 1 85.62 154 GLY B N 1
ATOM 3646 C CA . GLY B 1 154 ? 32.719 0.748 -19.328 1 85.62 154 GLY B CA 1
ATOM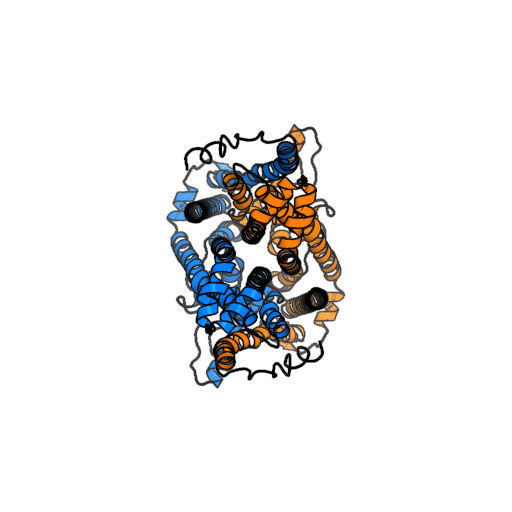 3647 C C . GLY B 1 154 ? 32.781 -0.094 -18.062 1 85.62 154 GLY B C 1
ATOM 3648 O O . GLY B 1 154 ? 33.844 -0.442 -17.594 1 85.62 154 GLY B O 1
ATOM 3649 N N . TYR B 1 155 ? 31.734 -0.344 -17.516 1 87.69 155 TYR B N 1
ATOM 3650 C CA . TYR B 1 155 ? 31.688 -1.142 -16.297 1 87.69 155 TYR B CA 1
ATOM 3651 C C . TYR B 1 155 ? 31.328 -2.59 -16.609 1 87.69 155 TYR B C 1
ATOM 3653 O O . TYR B 1 155 ? 30.625 -2.867 -17.578 1 87.69 155 TYR B O 1
ATOM 3661 N N . PRO B 1 156 ? 31.891 -3.492 -15.836 1 86.94 156 PRO B N 1
ATOM 3662 C CA . PRO B 1 156 ? 31.547 -4.902 -16.047 1 86.94 156 PRO B CA 1
ATOM 3663 C C . PRO B 1 156 ? 30.109 -5.23 -15.664 1 86.94 156 PRO B C 1
ATOM 3665 O O . PRO B 1 156 ? 29.5 -4.508 -14.875 1 86.94 156 PRO B O 1
ATOM 3668 N N . ALA B 1 157 ? 29.703 -6.32 -16.312 1 86.94 157 ALA B N 1
ATOM 3669 C CA . ALA B 1 157 ? 28.344 -6.793 -16.016 1 86.94 157 ALA B CA 1
ATOM 3670 C C . ALA B 1 157 ? 28.234 -7.211 -14.555 1 86.94 157 ALA B C 1
ATOM 3672 O O . ALA B 1 157 ? 29.156 -7.793 -13.992 1 86.94 157 ALA B O 1
ATOM 3673 N N . GLN B 1 158 ? 27.156 -6.816 -14 1 85.62 158 GLN B N 1
ATOM 3674 C CA . GLN B 1 158 ? 26.891 -7.145 -12.602 1 85.62 158 GLN B CA 1
ATOM 3675 C C . GLN B 1 158 ? 25.859 -8.266 -12.484 1 85.62 158 GLN B C 1
ATOM 3677 O O . GLN B 1 158 ? 24.984 -8.398 -13.336 1 85.62 158 GLN B O 1
ATOM 3682 N N . PRO B 1 159 ? 25.953 -9.078 -11.484 1 87.69 159 PRO B N 1
ATOM 3683 C CA . PRO B 1 159 ? 24.984 -10.148 -11.281 1 87.69 159 PRO B CA 1
ATOM 3684 C C . PRO B 1 159 ? 23.641 -9.633 -10.758 1 87.69 159 PRO B C 1
ATOM 3686 O O . PRO B 1 159 ? 22.625 -10.336 -10.852 1 87.69 159 PRO B O 1
ATOM 3689 N N . TRP B 1 160 ? 23.562 -8.516 -10.188 1 88.94 160 TRP B N 1
ATOM 3690 C CA . TRP B 1 160 ? 22.359 -7.848 -9.695 1 88.94 160 TRP B CA 1
ATOM 3691 C C . TRP B 1 160 ? 21.578 -8.758 -8.75 1 88.94 160 TRP B C 1
ATOM 3693 O O . TRP B 1 160 ? 22.062 -9.086 -7.66 1 88.94 160 TRP B O 1
ATOM 3703 N N . LEU B 1 161 ? 20.5 -9.367 -9.203 1 86.81 161 LEU B N 1
ATOM 3704 C CA . LEU B 1 161 ? 19.609 -10.148 -8.352 1 86.81 161 LEU B CA 1
ATOM 3705 C C . LEU B 1 161 ? 20.188 -11.523 -8.078 1 86.81 161 LEU B C 1
ATOM 3707 O O . LEU B 1 161 ? 19.719 -12.242 -7.191 1 86.81 161 LEU B O 1
ATOM 3711 N N . SER B 1 162 ? 21.203 -11.828 -8.797 1 86.5 162 SER B N 1
ATOM 3712 C CA . SER B 1 162 ? 21.828 -13.125 -8.586 1 86.5 162 SER B CA 1
ATOM 3713 C C . SER B 1 162 ? 22.844 -13.062 -7.445 1 86.5 162 SER B C 1
ATOM 3715 O O . SER B 1 162 ? 23.312 -14.102 -6.961 1 86.5 162 SER B O 1
ATOM 3717 N N . ASN B 1 163 ? 23.172 -11.883 -7.07 1 88.88 163 ASN B N 1
ATOM 3718 C CA . ASN B 1 163 ? 24.031 -11.68 -5.906 1 88.88 163 ASN B CA 1
ATOM 3719 C C . ASN B 1 163 ? 23.219 -11.594 -4.621 1 88.88 163 ASN B C 1
ATOM 3721 O O . ASN B 1 163 ? 22.453 -10.648 -4.422 1 88.88 163 ASN B O 1
ATOM 3725 N N . PRO B 1 164 ? 23.438 -12.539 -3.734 1 90.44 164 PRO B N 1
ATOM 3726 C CA . PRO B 1 164 ? 22.641 -12.602 -2.51 1 90.44 164 PRO B CA 1
ATOM 3727 C C . PRO B 1 164 ? 22.766 -11.336 -1.665 1 90.44 164 PRO B C 1
ATOM 3729 O O . PRO B 1 164 ? 21.812 -10.945 -0.986 1 90.44 164 PRO B O 1
ATOM 3732 N N . GLN B 1 165 ? 23.828 -10.656 -1.75 1 89.69 165 GLN B N 1
ATOM 3733 C CA . GLN B 1 165 ? 24.047 -9.484 -0.904 1 89.69 165 GLN B CA 1
ATOM 3734 C C . GLN B 1 165 ? 23.297 -8.266 -1.435 1 89.69 165 GLN B C 1
ATOM 3736 O O . GLN B 1 165 ? 22.906 -7.387 -0.665 1 89.69 165 GLN B O 1
ATOM 3741 N N . TRP B 1 166 ? 23.016 -8.297 -2.711 1 91.44 166 TRP B N 1
ATOM 3742 C CA . TRP B 1 166 ? 22.453 -7.09 -3.309 1 91.44 166 TRP B CA 1
ATOM 3743 C C . TRP B 1 166 ? 20.984 -7.273 -3.615 1 91.44 166 TRP B C 1
ATOM 3745 O O . TRP B 1 166 ? 20.281 -6.305 -3.922 1 91.44 166 TRP B O 1
ATOM 3755 N N . THR B 1 167 ? 20.547 -8.484 -3.475 1 94.06 167 THR B N 1
ATOM 3756 C CA . THR B 1 167 ? 19.188 -8.797 -3.883 1 94.06 167 THR B CA 1
ATOM 3757 C C . THR B 1 167 ? 18.172 -7.969 -3.092 1 94.06 167 THR B C 1
ATOM 3759 O O . THR B 1 167 ? 17.328 -7.285 -3.676 1 94.06 167 THR B O 1
ATOM 3762 N N . ILE B 1 168 ? 18.344 -7.902 -1.759 1 95.69 168 ILE B N 1
ATOM 3763 C CA . ILE B 1 168 ? 17.375 -7.223 -0.906 1 95.69 168 ILE B CA 1
ATOM 3764 C C . ILE B 1 168 ? 17.469 -5.715 -1.123 1 95.69 168 ILE B C 1
ATOM 3766 O O . ILE B 1 168 ? 16.453 -5.055 -1.362 1 95.69 168 ILE B O 1
ATOM 3770 N N . PRO B 1 169 ? 18.672 -5.133 -1.184 1 94.25 169 PRO B N 1
ATOM 3771 C CA . PRO B 1 169 ? 18.75 -3.697 -1.458 1 94.25 169 PRO B CA 1
ATOM 3772 C C . PRO B 1 169 ? 18.156 -3.318 -2.811 1 94.25 169 PRO B C 1
ATOM 3774 O O . PRO B 1 169 ? 17.531 -2.264 -2.939 1 94.25 169 PRO B O 1
ATOM 3777 N N . LEU B 1 170 ? 18.297 -4.156 -3.746 1 91.75 170 LEU B N 1
ATOM 3778 C CA . LEU B 1 170 ? 17.781 -3.871 -5.078 1 91.75 170 LEU B CA 1
ATOM 3779 C C . LEU B 1 170 ? 16.266 -3.945 -5.094 1 91.75 170 LEU B C 1
ATOM 3781 O O . LEU B 1 170 ? 15.602 -3.143 -5.758 1 91.75 170 LEU B O 1
ATOM 3785 N N . ILE B 1 171 ? 15.711 -4.914 -4.387 1 93.56 171 ILE B N 1
ATOM 3786 C CA . ILE B 1 171 ? 14.258 -5.023 -4.273 1 93.56 171 ILE B CA 1
ATOM 3787 C C . ILE B 1 171 ? 13.703 -3.791 -3.562 1 93.56 171 ILE B C 1
ATOM 3789 O O . ILE B 1 171 ? 12.719 -3.205 -4.004 1 93.56 171 ILE B O 1
ATOM 3793 N N . VAL B 1 172 ? 14.414 -3.371 -2.521 1 94.38 172 VAL B N 1
ATOM 3794 C CA . VAL B 1 172 ? 13.977 -2.211 -1.751 1 94.38 172 VAL B CA 1
ATOM 3795 C C . VAL B 1 172 ? 14.07 -0.954 -2.613 1 94.38 172 VAL B C 1
ATOM 3797 O O . VAL B 1 172 ? 13.203 -0.082 -2.547 1 94.38 172 VAL B O 1
ATOM 3800 N N . ALA B 1 173 ? 15.109 -0.915 -3.385 1 89.69 173 ALA B N 1
ATOM 3801 C CA . ALA B 1 173 ? 15.258 0.226 -4.285 1 89.69 173 ALA B CA 1
ATOM 3802 C C . ALA B 1 173 ? 14.102 0.292 -5.281 1 89.69 173 ALA B C 1
ATOM 3804 O O . ALA B 1 173 ? 13.609 1.378 -5.598 1 89.69 173 ALA B O 1
ATOM 3805 N N . THR B 1 174 ? 13.688 -0.848 -5.789 1 87.06 174 THR B N 1
ATOM 3806 C CA . THR B 1 174 ? 12.562 -0.927 -6.715 1 87.06 174 THR B CA 1
ATOM 3807 C C . THR B 1 174 ? 11.273 -0.469 -6.039 1 87.06 174 THR B C 1
ATOM 3809 O O . THR B 1 174 ? 10.508 0.312 -6.609 1 87.06 174 THR B O 1
ATOM 3812 N N . LEU B 1 175 ? 11.094 -0.934 -4.852 1 90.5 175 LEU B N 1
ATOM 3813 C CA . LEU B 1 175 ? 9.914 -0.557 -4.074 1 90.5 175 LEU B CA 1
ATOM 3814 C C . LEU B 1 175 ? 9.906 0.943 -3.797 1 90.5 175 LEU B C 1
ATOM 3816 O O . LEU B 1 175 ? 8.852 1.583 -3.855 1 90.5 175 LEU B O 1
ATOM 3820 N N . THR B 1 176 ? 11.047 1.439 -3.439 1 90 176 THR B N 1
ATOM 3821 C CA . THR B 1 176 ? 11.172 2.863 -3.15 1 90 176 THR B CA 1
ATOM 3822 C C . THR B 1 176 ? 10.891 3.697 -4.395 1 90 176 THR B C 1
ATOM 3824 O O . THR B 1 176 ? 10.188 4.711 -4.324 1 90 176 THR B O 1
ATOM 3827 N N . TRP B 1 177 ? 11.43 3.223 -5.41 1 85.62 177 TRP B N 1
ATOM 3828 C CA . TRP B 1 177 ? 11.18 3.914 -6.672 1 85.62 177 TRP B CA 1
ATOM 3829 C C . TRP B 1 177 ? 9.688 4.004 -6.961 1 85.62 177 TRP B C 1
ATOM 3831 O O . TRP B 1 177 ? 9.195 5.055 -7.375 1 85.62 177 TRP B O 1
ATOM 3841 N N . LYS B 1 178 ? 9.023 3.025 -6.738 1 86.06 178 LYS B N 1
ATOM 3842 C CA . LYS B 1 178 ? 7.598 2.922 -7.047 1 86.06 178 LYS B CA 1
ATOM 3843 C C . LYS B 1 178 ? 6.766 3.766 -6.086 1 86.06 178 LYS B C 1
ATOM 3845 O O . LYS B 1 178 ? 5.754 4.352 -6.484 1 86.06 178 LYS B O 1
ATOM 3850 N N . SER B 1 179 ? 7.203 3.945 -4.887 1 89 179 SER B N 1
ATOM 3851 C CA . SER B 1 179 ? 6.273 4.441 -3.879 1 89 179 SER B CA 1
ATOM 3852 C C . SER B 1 179 ? 6.734 5.777 -3.309 1 89 179 SER B C 1
ATOM 3854 O O . SER B 1 179 ? 5.965 6.473 -2.643 1 89 179 SER B O 1
ATOM 3856 N N . ALA B 1 180 ? 7.938 6.199 -3.561 1 89.12 180 ALA B N 1
ATOM 3857 C CA . ALA B 1 180 ? 8.516 7.375 -2.908 1 89.12 180 ALA B CA 1
ATOM 3858 C C . ALA B 1 180 ? 7.734 8.633 -3.27 1 89.12 180 ALA B C 1
ATOM 3860 O O . ALA B 1 180 ? 7.578 9.539 -2.439 1 89.12 180 ALA B O 1
ATOM 3861 N N . GLY B 1 181 ? 7.285 8.672 -4.445 1 88.69 181 GLY B N 1
ATOM 3862 C CA . GLY B 1 181 ? 6.57 9.859 -4.891 1 88.69 181 GLY B CA 1
ATOM 3863 C C . GLY B 1 181 ? 5.312 10.133 -4.094 1 88.69 181 GLY B C 1
ATOM 3864 O O . GLY B 1 181 ? 5.039 11.281 -3.729 1 88.69 181 GLY B O 1
ATOM 3865 N N . ALA B 1 182 ? 4.574 9.141 -3.848 1 89.88 182 ALA B N 1
ATOM 3866 C CA . ALA B 1 182 ? 3.348 9.297 -3.066 1 89.88 182 ALA B CA 1
ATOM 3867 C C . ALA B 1 182 ? 3.65 9.828 -1.669 1 89.88 182 ALA B C 1
ATOM 3869 O O . ALA B 1 182 ? 2.988 10.758 -1.194 1 89.88 182 ALA B O 1
ATOM 3870 N N . THR B 1 183 ? 4.637 9.25 -1.061 1 93 183 THR B N 1
ATOM 3871 C CA . THR B 1 183 ? 5.012 9.68 0.282 1 93 183 THR B CA 1
ATOM 3872 C C . THR B 1 183 ? 5.547 11.109 0.261 1 93 183 THR B C 1
ATOM 3874 O O . THR B 1 183 ? 5.316 11.883 1.196 1 93 183 THR B O 1
ATOM 3877 N N . THR B 1 184 ? 6.23 11.438 -0.78 1 91 184 THR B N 1
ATOM 3878 C CA . THR B 1 184 ? 6.719 12.805 -0.96 1 91 184 THR B CA 1
ATOM 3879 C C . THR B 1 184 ? 5.559 13.797 -0.976 1 91 184 THR B C 1
ATOM 3881 O O . THR B 1 184 ? 5.617 14.836 -0.314 1 91 184 THR B O 1
ATOM 3884 N N . LEU B 1 185 ? 4.586 13.43 -1.655 1 88.88 185 LEU B N 1
ATOM 3885 C CA . LEU B 1 185 ? 3.432 14.32 -1.755 1 88.88 185 LEU B CA 1
ATOM 3886 C C . LEU B 1 185 ? 2.748 14.477 -0.401 1 88.88 185 LEU B C 1
ATOM 3888 O O . LEU B 1 185 ? 2.219 15.547 -0.088 1 88.88 185 LEU B O 1
ATOM 3892 N N . ILE B 1 186 ? 2.766 13.453 0.375 1 90.75 186 ILE B N 1
ATOM 3893 C CA . ILE B 1 186 ? 2.195 13.531 1.715 1 90.75 186 ILE B CA 1
ATOM 3894 C C . ILE B 1 186 ? 2.982 14.531 2.559 1 90.75 186 ILE B C 1
ATOM 3896 O O . ILE B 1 186 ? 2.396 15.375 3.238 1 90.75 186 ILE B O 1
ATOM 3900 N N . TYR B 1 187 ? 4.258 14.461 2.436 1 90.5 187 TYR B N 1
ATOM 3901 C CA . TYR B 1 187 ? 5.102 15.398 3.168 1 90.5 187 TYR B CA 1
ATOM 3902 C C . TYR B 1 187 ? 4.871 16.828 2.691 1 90.5 187 TYR B C 1
ATOM 3904 O O . TYR B 1 187 ? 4.793 17.75 3.5 1 90.5 187 TYR B O 1
ATOM 3912 N N . ILE B 1 188 ? 4.789 16.984 1.42 1 86.81 188 ILE B N 1
ATOM 3913 C CA . ILE B 1 188 ? 4.578 18.312 0.861 1 86.81 188 ILE B CA 1
ATOM 3914 C C . ILE B 1 188 ? 3.248 18.875 1.358 1 86.81 188 ILE B C 1
ATOM 3916 O O . ILE B 1 188 ? 3.164 20.062 1.728 1 86.81 188 ILE B O 1
ATOM 3920 N N . ALA B 1 189 ? 2.266 18.062 1.353 1 83.25 189 ALA B N 1
ATOM 3921 C CA . ALA B 1 189 ? 0.962 18.484 1.857 1 83.25 189 ALA B CA 1
ATOM 3922 C C . ALA B 1 189 ? 1.05 18.891 3.324 1 83.25 189 ALA B C 1
ATOM 3924 O O . ALA B 1 189 ? 0.381 19.844 3.752 1 83.25 189 ALA B O 1
ATOM 3925 N N . GLY B 1 190 ? 1.837 18.188 4.059 1 81 190 GLY B N 1
ATOM 3926 C CA . GLY B 1 190 ? 2.057 18.531 5.457 1 81 190 GLY B CA 1
ATOM 3927 C C . GLY B 1 190 ? 2.807 19.844 5.637 1 81 190 GLY B C 1
ATOM 3928 O O . GLY B 1 190 ? 2.59 20.547 6.617 1 81 190 GLY B O 1
ATOM 3929 N N . LEU B 1 191 ? 3.627 20.172 4.695 1 79.62 191 LEU B N 1
ATOM 3930 C CA . LEU B 1 191 ? 4.434 21.375 4.762 1 79.62 191 LEU B CA 1
ATOM 3931 C C . LEU B 1 191 ? 3.615 22.594 4.355 1 79.62 191 LEU B C 1
ATOM 3933 O O . LEU B 1 191 ? 3.936 23.719 4.746 1 79.62 191 LEU B O 1
ATOM 3937 N N . GLN B 1 192 ? 2.67 22.328 3.553 1 74.81 192 GL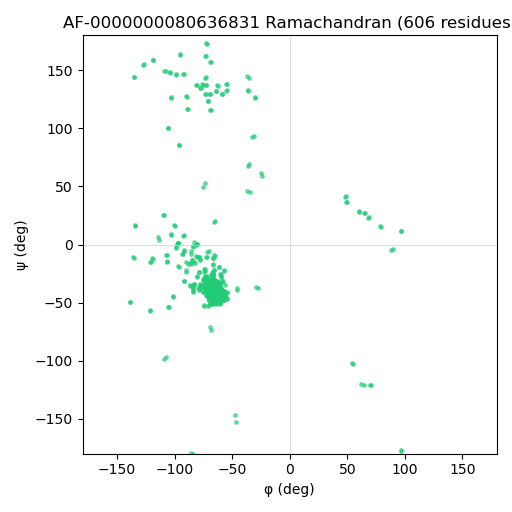N B N 1
ATOM 3938 C CA . GLN B 1 192 ? 1.856 23.438 3.062 1 74.81 192 GLN B CA 1
ATOM 3939 C C . GLN B 1 192 ? 1.047 24.078 4.191 1 74.81 192 GLN B C 1
ATOM 3941 O O . GLN B 1 192 ? 0.588 25.219 4.074 1 74.81 192 GLN B O 1
ATOM 3946 N N . GLY B 1 193 ? 1.004 23.453 5.277 1 65.94 193 GLY B N 1
ATOM 3947 C CA . GLY B 1 193 ? 0.325 24.016 6.43 1 65.94 193 GLY B CA 1
ATOM 3948 C C . GLY B 1 193 ? 1.194 24.984 7.219 1 65.94 193 GLY B C 1
ATOM 3949 O O . GLY B 1 193 ? 0.696 25.719 8.07 1 65.94 193 GLY B O 1
ATOM 3950 N N . ILE B 1 194 ? 2.443 25.125 6.75 1 66.75 194 ILE B N 1
ATOM 3951 C CA . ILE B 1 194 ? 3.381 25.984 7.461 1 66.75 194 ILE B CA 1
ATOM 3952 C C . ILE B 1 194 ? 3.285 27.406 6.922 1 66.75 194 ILE B C 1
ATOM 3954 O O . ILE B 1 194 ? 3.385 27.625 5.711 1 66.75 194 ILE B O 1
ATOM 3958 N N . PRO B 1 195 ? 3.098 28.281 7.871 1 68 195 PRO B N 1
ATOM 3959 C CA . PRO B 1 195 ? 3.025 29.672 7.426 1 68 195 PRO B CA 1
ATOM 3960 C C . PRO B 1 195 ? 4.289 30.125 6.703 1 68 195 PRO B C 1
ATOM 3962 O O . PRO B 1 195 ? 5.402 29.859 7.172 1 68 195 PRO B O 1
ATOM 3965 N N . SER B 1 196 ? 4.047 30.656 5.625 1 71.69 196 SER B N 1
ATOM 3966 C CA . SER B 1 196 ? 5.148 31.172 4.816 1 71.69 196 SER B CA 1
ATOM 3967 C C . SER B 1 196 ? 5.973 32.188 5.586 1 71.69 196 SER B C 1
ATOM 3969 O O . SER B 1 196 ? 7.16 32.375 5.312 1 71.69 196 SER B O 1
ATOM 3971 N N . GLU B 1 197 ? 5.367 32.75 6.547 1 75.12 197 GLU B N 1
ATOM 3972 C CA . GLU B 1 197 ? 6.012 33.781 7.355 1 75.12 197 GLU B CA 1
ATOM 3973 C C . GLU B 1 197 ? 7.234 33.219 8.086 1 75.12 197 GLU B C 1
ATOM 3975 O O . GLU B 1 197 ? 8.219 33.938 8.281 1 75.12 197 GLU B O 1
ATOM 3980 N N . LEU B 1 198 ? 7.102 32.062 8.406 1 75.44 198 LEU B N 1
ATOM 3981 C CA . LEU B 1 198 ? 8.219 31.438 9.102 1 75.44 198 LEU B CA 1
ATOM 3982 C C . LEU B 1 198 ? 9.438 31.312 8.188 1 75.44 198 LEU B C 1
ATOM 3984 O O . LEU B 1 198 ? 10.57 31.547 8.617 1 75.44 198 LEU B O 1
ATOM 3988 N N . TYR B 1 199 ? 9.156 31.062 7.012 1 72 199 TYR B N 1
ATOM 3989 C CA . TYR B 1 199 ? 10.242 30.938 6.047 1 72 199 TYR B CA 1
ATOM 3990 C C . TYR B 1 199 ? 10.812 32.312 5.68 1 72 199 TYR B C 1
ATOM 3992 O O . TYR B 1 199 ? 12.023 32.469 5.586 1 72 199 TYR B O 1
ATOM 4000 N N . GLU B 1 200 ? 9.945 33.188 5.539 1 75.44 200 GLU B N 1
ATOM 4001 C CA . GLU B 1 200 ? 10.359 34.531 5.23 1 75.44 200 GLU B CA 1
ATOM 4002 C C . GLU B 1 200 ? 11.203 35.125 6.355 1 75.44 200 GLU B C 1
ATOM 4004 O O . GLU B 1 200 ? 12.234 35.75 6.105 1 75.44 200 GLU B O 1
ATOM 4009 N N . ALA B 1 201 ? 10.758 34.906 7.5 1 79.62 201 ALA B N 1
ATOM 4010 C CA . ALA B 1 201 ? 11.484 35.406 8.664 1 79.62 201 ALA B CA 1
ATOM 4011 C C . ALA B 1 201 ? 12.875 34.781 8.75 1 79.62 201 ALA B C 1
ATOM 4013 O O . ALA B 1 201 ? 13.844 35.469 9.109 1 79.62 201 ALA B O 1
ATOM 4014 N N . SER B 1 202 ? 12.93 33.594 8.367 1 78.94 202 SER B N 1
ATOM 4015 C CA . SER B 1 202 ? 14.211 32.906 8.422 1 78.94 202 SER B CA 1
ATOM 4016 C C . SER B 1 202 ? 15.172 33.438 7.355 1 78.94 202 SER B C 1
ATOM 4018 O O . SER B 1 202 ? 16.375 33.531 7.586 1 78.94 202 SER B O 1
ATOM 4020 N N . ILE B 1 203 ? 14.625 33.781 6.262 1 75.44 203 ILE B N 1
ATOM 4021 C CA . ILE B 1 203 ? 15.43 34.344 5.176 1 75.44 203 ILE B CA 1
ATOM 4022 C C . ILE B 1 203 ? 15.953 35.719 5.566 1 75.44 203 ILE B C 1
ATOM 4024 O O . ILE B 1 203 ? 17.109 36.031 5.301 1 75.44 203 ILE B O 1
ATOM 4028 N N . ILE B 1 204 ? 15.141 36.406 6.23 1 80.5 204 ILE B N 1
ATOM 4029 C CA . ILE B 1 204 ? 15.516 37.719 6.703 1 80.5 204 ILE B CA 1
ATOM 4030 C C . ILE B 1 204 ? 16.625 37.625 7.75 1 80.5 204 ILE B C 1
ATOM 4032 O O . ILE B 1 204 ? 17.547 38.438 7.777 1 80.5 204 ILE B O 1
ATOM 4036 N N . ASP B 1 205 ? 16.625 36.562 8.508 1 84.56 205 ASP B N 1
ATOM 4037 C CA . ASP B 1 205 ? 17.625 36.312 9.539 1 84.56 205 ASP B CA 1
ATOM 4038 C C . ASP B 1 205 ? 18.906 35.75 8.938 1 84.56 205 ASP B C 1
ATOM 4040 O O . ASP B 1 205 ? 19.891 35.531 9.641 1 84.56 205 ASP B O 1
ATOM 4044 N N . GLY B 1 206 ? 18.906 35.594 7.656 1 77.94 206 GLY B N 1
ATOM 4045 C CA . GLY B 1 206 ? 20.078 35.125 6.957 1 77.94 206 GLY B CA 1
ATOM 4046 C C . GLY B 1 206 ? 20.281 33.625 7.066 1 77.94 206 GLY B C 1
ATOM 4047 O O . GLY B 1 206 ? 21.406 33.125 6.895 1 77.94 206 GLY B O 1
ATOM 4048 N N . ALA B 1 207 ? 19.266 32.969 7.453 1 80.12 207 ALA B N 1
ATOM 4049 C CA . ALA B 1 207 ? 19.391 31.516 7.613 1 80.12 207 ALA B CA 1
ATOM 4050 C C . ALA B 1 207 ? 19.547 30.828 6.258 1 80.12 207 ALA B C 1
ATOM 4052 O O . ALA B 1 207 ? 18.812 31.141 5.312 1 80.12 207 ALA B O 1
ATOM 4053 N N . GLY B 1 208 ? 20.578 29.969 6.156 1 79.56 208 GLY B N 1
ATOM 4054 C CA . GLY B 1 208 ? 20.766 29.172 4.961 1 79.56 208 GLY B CA 1
ATOM 4055 C C . GLY B 1 208 ? 19.75 28.047 4.82 1 79.56 208 GLY B C 1
ATOM 4056 O O . GLY B 1 208 ? 18.906 27.859 5.695 1 79.56 208 GLY B O 1
ATOM 4057 N N . ILE B 1 209 ? 19.766 27.406 3.756 1 78.25 209 ILE B N 1
ATOM 4058 C CA . ILE B 1 209 ? 18.828 26.344 3.439 1 78.25 209 ILE B CA 1
ATOM 4059 C C . ILE B 1 209 ? 18.938 25.234 4.473 1 78.25 209 ILE B C 1
ATOM 4061 O O . ILE B 1 209 ? 17.922 24.719 4.961 1 78.25 209 ILE B O 1
ATOM 4065 N N . TRP B 1 210 ? 20.125 24.906 4.805 1 82.19 210 TRP B N 1
ATOM 4066 C CA . TRP B 1 210 ? 20.328 23.812 5.746 1 82.19 210 TRP B CA 1
ATOM 4067 C C . TRP B 1 210 ? 19.812 24.172 7.133 1 82.19 210 TRP B C 1
ATOM 4069 O O . TRP B 1 210 ? 19.281 23.328 7.848 1 82.19 210 TRP B O 1
ATOM 4079 N N . ALA B 1 211 ? 19.984 25.406 7.418 1 83 211 ALA B N 1
ATOM 4080 C CA . ALA B 1 211 ? 19.469 25.891 8.695 1 83 211 ALA B CA 1
ATOM 4081 C C . ALA B 1 211 ? 17.938 25.859 8.703 1 83 211 ALA B C 1
ATOM 4083 O O . ALA B 1 211 ? 17.328 25.469 9.695 1 83 211 ALA B O 1
ATOM 4084 N N . ARG B 1 212 ? 17.391 26.281 7.609 1 83.5 212 ARG B N 1
ATOM 4085 C CA . ARG B 1 212 ? 15.93 26.281 7.5 1 83.5 212 ARG B CA 1
ATOM 4086 C C . ARG B 1 212 ? 15.375 24.859 7.547 1 83.5 212 ARG B C 1
ATOM 4088 O O . ARG B 1 212 ? 14.367 24.609 8.211 1 83.5 212 ARG B O 1
ATOM 4095 N N . VAL B 1 213 ? 16.062 23.969 6.816 1 84.06 213 VAL B N 1
ATOM 4096 C CA . VAL B 1 213 ? 15.625 22.578 6.77 1 84.06 213 VAL B CA 1
ATOM 4097 C C . VAL B 1 213 ? 15.688 21.969 8.164 1 84.06 213 VAL B C 1
ATOM 4099 O O . VAL B 1 213 ? 14.734 21.328 8.617 1 84.06 213 VAL B O 1
ATOM 4102 N N . ARG B 1 214 ? 16.703 22.25 8.844 1 85.5 214 ARG B N 1
ATOM 4103 C CA . ARG B 1 214 ? 16.938 21.625 10.133 1 85.5 214 ARG B CA 1
ATOM 4104 C C . ARG B 1 214 ? 16.078 22.25 11.219 1 85.5 214 ARG B C 1
ATOM 4106 O O . ARG B 1 214 ? 15.578 21.562 12.102 1 85.5 214 ARG B O 1
ATOM 4113 N N . HIS B 1 215 ? 15.812 23.578 11.141 1 85.5 215 HIS B N 1
ATOM 4114 C CA . HIS B 1 215 ? 15.195 24.266 12.266 1 85.5 215 HIS B CA 1
ATOM 4115 C C . HIS B 1 215 ? 13.734 24.594 11.977 1 85.5 215 HIS B C 1
ATOM 4117 O O . HIS B 1 215 ? 12.969 24.875 12.898 1 85.5 215 HIS B O 1
ATOM 4123 N N . ILE B 1 216 ? 13.359 24.5 10.773 1 82 216 ILE B N 1
ATOM 4124 C CA . ILE B 1 216 ? 11.984 24.875 10.453 1 82 216 ILE B CA 1
ATOM 4125 C C . ILE B 1 216 ? 11.266 23.688 9.82 1 82 216 ILE B C 1
ATOM 4127 O O . ILE B 1 216 ? 10.289 23.188 10.367 1 82 216 ILE B O 1
ATOM 4131 N N . THR B 1 217 ? 11.805 23.188 8.742 1 82.19 217 THR B N 1
ATOM 4132 C CA . THR B 1 217 ? 11.102 22.203 7.922 1 82.19 217 THR B CA 1
ATOM 4133 C C . THR B 1 217 ? 11 20.859 8.648 1 82.19 217 THR B C 1
ATOM 4135 O O . THR B 1 217 ? 9.898 20.328 8.812 1 82.19 217 THR B O 1
ATOM 4138 N N . ILE B 1 218 ? 12.109 20.391 9.203 1 84.81 218 ILE B N 1
ATOM 4139 C CA . ILE B 1 218 ? 12.156 19.062 9.789 1 84.81 218 ILE B CA 1
ATOM 4140 C C . ILE B 1 218 ? 11.32 19.016 11.062 1 84.81 218 ILE B C 1
ATOM 4142 O O . ILE B 1 218 ? 10.523 18.094 11.258 1 84.81 218 ILE B O 1
ATOM 4146 N N . PRO B 1 219 ? 11.422 20.047 11.859 1 83.38 219 PRO B N 1
ATOM 4147 C CA . PRO B 1 219 ? 10.586 20.047 13.062 1 83.38 219 PRO B CA 1
ATOM 4148 C C . PRO B 1 219 ? 9.094 20.062 12.75 1 83.38 219 PRO B C 1
ATOM 4150 O O . PRO B 1 219 ? 8.289 19.5 13.5 1 83.38 219 PRO B O 1
ATOM 4153 N N . GLN B 1 220 ? 8.773 20.688 11.719 1 79.56 220 GLN B N 1
ATOM 4154 C CA . GLN B 1 220 ? 7.363 20.828 11.383 1 79.56 220 GLN B CA 1
ATOM 4155 C C . GLN B 1 220 ? 6.785 19.516 10.844 1 79.56 220 GLN B C 1
ATOM 4157 O O . GLN B 1 220 ? 5.594 19.25 11.008 1 79.56 220 GLN B O 1
ATOM 4162 N N . ILE B 1 221 ? 7.645 18.703 10.219 1 85.81 221 ILE B N 1
ATOM 4163 C CA . ILE B 1 221 ? 7.113 17.469 9.664 1 85.81 221 ILE B CA 1
ATOM 4164 C C . ILE B 1 221 ? 7.488 16.297 10.562 1 85.81 221 ILE B C 1
ATOM 4166 O O . ILE B 1 221 ? 7.262 15.141 10.203 1 85.81 221 ILE B O 1
ATOM 4170 N N . PHE B 1 222 ? 8.016 16.562 11.68 1 86.56 222 PHE B N 1
ATOM 4171 C CA . PHE B 1 222 ? 8.547 15.531 12.555 1 86.56 222 PHE B CA 1
ATOM 4172 C C . PHE B 1 222 ? 7.453 14.547 12.953 1 86.56 222 PHE B C 1
ATOM 4174 O O . PHE B 1 222 ? 7.652 13.328 12.891 1 86.56 222 PHE B O 1
ATOM 4181 N N . ASN B 1 223 ? 6.305 15.023 13.359 1 83.62 223 ASN B N 1
ATOM 4182 C CA . ASN B 1 223 ? 5.211 14.148 13.766 1 83.62 223 ASN B CA 1
ATOM 4183 C C . ASN B 1 223 ? 4.711 13.297 12.602 1 83.62 223 ASN B C 1
ATOM 4185 O O . ASN B 1 223 ? 4.441 12.102 12.766 1 83.62 223 ASN B O 1
ATOM 4189 N N . LEU B 1 224 ? 4.59 13.945 11.508 1 87.31 224 LEU B N 1
ATOM 4190 C CA . LEU B 1 224 ? 4.191 13.211 10.312 1 87.31 224 LEU B CA 1
ATOM 4191 C C . LEU B 1 224 ? 5.23 12.164 9.945 1 87.31 224 LEU B C 1
ATOM 4193 O O . LEU B 1 224 ? 4.883 11.016 9.633 1 87.31 224 LEU B O 1
ATOM 4197 N N . ALA B 1 225 ? 6.492 12.578 10.008 1 91.19 225 ALA B N 1
ATOM 4198 C CA . ALA B 1 225 ? 7.582 11.664 9.68 1 91.19 225 ALA B CA 1
ATOM 4199 C C . ALA B 1 225 ? 7.613 10.477 10.641 1 91.19 225 ALA B C 1
ATOM 4201 O O . ALA B 1 225 ? 7.863 9.344 10.227 1 91.19 225 ALA B O 1
ATOM 4202 N N . ARG B 1 226 ? 7.387 10.742 11.875 1 89.38 226 ARG B N 1
ATOM 4203 C CA . ARG B 1 226 ? 7.359 9.68 12.875 1 89.38 226 ARG B CA 1
ATOM 4204 C C . ARG B 1 226 ? 6.25 8.68 12.578 1 89.38 226 ARG B C 1
ATOM 4206 O O . ARG B 1 226 ? 6.457 7.469 12.672 1 89.38 226 ARG B O 1
ATOM 4213 N N . THR B 1 227 ? 5.121 9.219 12.305 1 88.12 227 THR B N 1
ATOM 4214 C CA . THR B 1 227 ? 3.992 8.359 11.969 1 88.12 227 THR B CA 1
ATOM 4215 C C . THR B 1 227 ? 4.297 7.543 10.711 1 88.12 227 THR B C 1
ATOM 4217 O O . THR B 1 227 ? 4.051 6.336 10.672 1 88.12 227 THR B O 1
ATOM 4220 N N . LEU B 1 228 ? 4.844 8.18 9.688 1 92.12 228 LEU B N 1
ATOM 4221 C CA . LEU B 1 228 ? 5.148 7.496 8.43 1 92.12 228 LEU B CA 1
ATOM 4222 C C . LEU B 1 228 ? 6.25 6.457 8.625 1 92.12 228 LEU B C 1
ATOM 4224 O O . LEU B 1 228 ? 6.328 5.484 7.875 1 92.12 228 LEU B O 1
ATOM 4228 N N . LEU B 1 229 ? 7.074 6.703 9.625 1 91.81 229 LEU B N 1
ATOM 4229 C CA . LEU B 1 229 ? 8.133 5.75 9.938 1 91.81 229 LEU B CA 1
ATOM 4230 C C . LEU B 1 229 ? 7.551 4.41 10.375 1 91.81 229 LEU B C 1
ATOM 4232 O O . LEU B 1 229 ? 7.945 3.359 9.867 1 91.81 229 LEU B O 1
ATOM 4236 N N . ILE B 1 230 ? 6.664 4.449 11.297 1 88.56 230 ILE B N 1
ATOM 4237 C CA . ILE B 1 230 ? 6.082 3.211 11.797 1 88.56 230 ILE B CA 1
ATOM 4238 C C . ILE B 1 230 ? 5.258 2.545 10.695 1 88.56 230 ILE B C 1
ATOM 4240 O O . ILE B 1 230 ? 5.215 1.315 10.602 1 88.56 230 ILE B O 1
ATOM 4244 N N . LEU B 1 231 ? 4.586 3.316 9.961 1 89.31 231 LEU B N 1
ATOM 4245 C CA . LEU B 1 231 ? 3.814 2.766 8.852 1 89.31 231 LEU B CA 1
ATOM 4246 C C . LEU B 1 231 ? 4.73 2.074 7.844 1 89.31 231 LEU B C 1
ATOM 4248 O O . LEU B 1 231 ? 4.379 1.021 7.301 1 89.31 231 LEU B O 1
ATOM 4252 N N . GLN B 1 232 ? 5.832 2.656 7.582 1 92.19 232 GLN B N 1
ATOM 4253 C CA . GLN B 1 232 ? 6.816 2.061 6.688 1 92.19 232 GLN B CA 1
ATOM 4254 C C . GLN B 1 232 ? 7.305 0.718 7.219 1 92.19 232 GLN B C 1
ATOM 4256 O O . GLN B 1 232 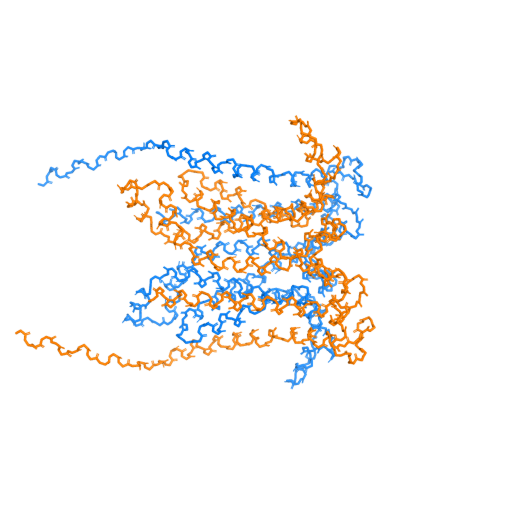? 7.453 -0.241 6.461 1 92.19 232 GLN B O 1
ATOM 4261 N N . ILE B 1 233 ? 7.582 0.693 8.461 1 91.25 233 ILE B N 1
ATOM 4262 C CA . ILE B 1 233 ? 8.062 -0.534 9.086 1 91.25 233 ILE B CA 1
ATOM 4263 C C . ILE B 1 233 ? 7.016 -1.634 8.938 1 91.25 233 ILE B C 1
ATOM 4265 O O . ILE B 1 233 ? 7.328 -2.746 8.508 1 91.25 233 ILE B O 1
ATOM 4269 N N . ILE B 1 234 ? 5.844 -1.314 9.203 1 89.31 234 ILE B N 1
ATOM 4270 C CA . ILE B 1 234 ? 4.773 -2.305 9.164 1 89.31 234 ILE B CA 1
ATOM 4271 C C . ILE B 1 234 ? 4.543 -2.758 7.723 1 89.31 234 ILE B C 1
ATOM 4273 O O . ILE B 1 234 ? 4.375 -3.951 7.457 1 89.31 234 ILE B O 1
ATOM 4277 N N . PHE B 1 235 ? 4.578 -1.858 6.832 1 88.88 235 PHE B N 1
ATOM 4278 C CA . PHE B 1 235 ? 4.352 -2.166 5.426 1 88.88 235 PHE B CA 1
ATOM 4279 C C . PHE B 1 235 ? 5.445 -3.08 4.887 1 88.88 235 PHE B C 1
ATOM 4281 O O . PHE B 1 235 ? 5.156 -4.09 4.242 1 88.88 235 PHE B O 1
ATOM 4288 N N . VAL B 1 236 ? 6.676 -2.773 5.145 1 93.19 236 VAL B N 1
ATOM 4289 C CA . VAL B 1 236 ? 7.797 -3.504 4.559 1 93.19 236 VAL B CA 1
ATOM 4290 C C . VAL B 1 236 ? 7.945 -4.859 5.25 1 93.19 236 VAL B C 1
ATOM 4292 O O . VAL B 1 236 ? 8.367 -5.836 4.629 1 93.19 236 VAL B O 1
ATOM 4295 N N . PHE B 1 237 ? 7.578 -4.91 6.496 1 93.06 237 PHE B N 1
ATOM 4296 C CA . PHE B 1 237 ? 7.637 -6.18 7.215 1 93.06 237 PHE B CA 1
ATOM 4297 C C . PHE B 1 237 ? 6.719 -7.211 6.566 1 93.06 237 PHE B C 1
ATOM 4299 O O . PHE B 1 237 ? 6.879 -8.414 6.781 1 93.06 237 PHE B O 1
ATOM 4306 N N . GLN B 1 238 ? 5.809 -6.727 5.816 1 91 238 GLN B N 1
ATOM 4307 C CA . GLN B 1 238 ? 4.848 -7.617 5.172 1 91 238 GLN B CA 1
ATOM 4308 C C . GLN B 1 238 ? 5.094 -7.695 3.668 1 91 238 GLN B C 1
ATOM 4310 O O . GLN B 1 238 ? 4.172 -7.969 2.898 1 91 238 GLN B O 1
ATOM 4315 N N . ILE B 1 239 ? 6.285 -7.445 3.279 1 91.19 239 ILE B N 1
ATOM 4316 C CA . ILE B 1 239 ? 6.629 -7.457 1.862 1 91.19 239 ILE B CA 1
ATOM 4317 C C . ILE B 1 239 ? 6.438 -8.859 1.297 1 91.19 239 ILE B C 1
ATOM 4319 O O . ILE B 1 239 ? 6.824 -9.852 1.927 1 91.19 239 ILE B O 1
ATOM 4323 N N . LEU B 1 240 ? 5.777 -8.984 0.163 1 88.56 240 LEU B N 1
ATOM 4324 C CA . LEU B 1 240 ? 5.496 -10.281 -0.438 1 88.56 240 LEU B CA 1
ATOM 4325 C C . LEU B 1 240 ? 5.691 -10.234 -1.95 1 88.56 240 LEU B C 1
ATOM 4327 O O . LEU B 1 240 ? 6.477 -11.008 -2.504 1 88.56 240 LEU B O 1
ATOM 4331 N N . TYR B 1 241 ? 5.113 -9.258 -2.588 1 82.75 241 TYR B N 1
ATOM 4332 C CA . TYR B 1 241 ? 4.969 -9.242 -4.039 1 82.75 241 TYR B CA 1
ATOM 4333 C C . TYR B 1 241 ? 6.324 -9.117 -4.723 1 82.75 241 TYR B C 1
ATOM 4335 O O . TYR B 1 241 ? 6.637 -9.875 -5.645 1 82.75 241 TYR B O 1
ATOM 4343 N N . GLU B 1 242 ? 7.09 -8.266 -4.23 1 89.25 242 GLU B N 1
ATOM 4344 C CA . GLU B 1 242 ? 8.359 -7.965 -4.887 1 89.25 242 GLU B CA 1
ATOM 4345 C C . GLU B 1 242 ? 9.32 -9.141 -4.801 1 89.25 242 GLU B C 1
ATOM 4347 O O . GLU B 1 242 ? 9.828 -9.617 -5.82 1 89.25 242 GLU B O 1
ATOM 4352 N N . PRO B 1 243 ? 9.547 -9.68 -3.609 1 92.44 243 PRO B N 1
ATOM 4353 C CA . PRO B 1 243 ? 10.438 -10.844 -3.555 1 92.44 243 PRO B CA 1
ATOM 4354 C C . PRO B 1 243 ? 9.867 -12.062 -4.277 1 92.44 243 PRO B C 1
ATOM 4356 O O . PRO B 1 243 ? 10.625 -12.867 -4.828 1 92.44 243 PRO B O 1
ATOM 4359 N N . LEU B 1 244 ? 8.602 -12.219 -4.324 1 87.38 244 LEU B N 1
ATOM 4360 C CA . LEU B 1 244 ? 7.973 -13.344 -5 1 87.38 244 LEU B CA 1
ATOM 4361 C C . LEU B 1 244 ? 8.188 -13.258 -6.508 1 87.38 244 LEU B C 1
ATOM 4363 O O . LEU B 1 244 ? 8.656 -14.219 -7.129 1 87.38 244 LEU B O 1
ATOM 4367 N N . VAL B 1 245 ? 7.938 -12.141 -7.051 1 83.31 245 VAL B N 1
ATOM 4368 C CA . VAL B 1 245 ? 7.914 -11.992 -8.5 1 83.31 245 VAL B CA 1
ATOM 4369 C C . VAL B 1 245 ? 9.336 -11.789 -9.031 1 83.31 245 VAL B C 1
ATOM 4371 O O . VAL B 1 245 ? 9.695 -12.328 -10.078 1 83.31 245 VAL B O 1
ATOM 4374 N N . MET B 1 246 ? 10.141 -11.117 -8.258 1 87.56 246 MET B N 1
ATOM 4375 C CA . MET B 1 246 ? 11.461 -10.742 -8.773 1 87.56 246 MET B CA 1
ATOM 4376 C C . MET B 1 246 ? 12.453 -11.875 -8.594 1 87.56 246 MET B C 1
ATOM 4378 O O . MET B 1 246 ? 13.312 -12.094 -9.453 1 87.56 246 MET B O 1
ATOM 4382 N N . THR B 1 247 ? 12.336 -12.586 -7.434 1 90.06 247 THR B N 1
ATOM 4383 C CA . THR B 1 247 ? 13.398 -13.539 -7.141 1 90.06 247 THR B CA 1
ATOM 4384 C C . THR B 1 247 ? 12.812 -14.859 -6.652 1 90.06 247 THR B C 1
ATOM 4386 O O . THR B 1 247 ? 13.523 -15.867 -6.57 1 90.06 247 THR B O 1
ATOM 4389 N N . ASN B 1 248 ? 11.578 -14.836 -6.375 1 89.06 248 ASN B N 1
ATOM 4390 C CA . ASN B 1 248 ? 10.953 -15.977 -5.703 1 89.06 248 ASN B CA 1
ATOM 4391 C C . ASN B 1 248 ? 11.75 -16.406 -4.473 1 89.06 248 ASN B C 1
ATOM 4393 O O . ASN B 1 248 ? 11.969 -17.594 -4.254 1 89.06 248 ASN B O 1
ATOM 4397 N N . GLY B 1 249 ? 12.305 -15.406 -3.793 1 90.56 249 GLY B N 1
ATOM 4398 C CA . GLY B 1 249 ? 13.016 -15.633 -2.547 1 90.56 249 GLY B CA 1
ATOM 4399 C C . GLY B 1 249 ? 14.492 -15.914 -2.752 1 90.56 249 GLY B C 1
ATOM 4400 O O . GLY B 1 249 ? 15.25 -16.016 -1.784 1 90.56 249 GLY B O 1
ATOM 4401 N N . GLY B 1 250 ? 14.906 -16 -3.98 1 90.06 250 GLY B N 1
ATOM 4402 C CA . GLY B 1 250 ? 16.281 -16.359 -4.281 1 90.06 250 GLY B CA 1
ATOM 4403 C C . GLY B 1 250 ? 17.219 -15.164 -4.281 1 90.06 250 GLY B C 1
ATOM 4404 O O . GLY B 1 250 ? 16.812 -14.039 -3.982 1 90.06 250 GLY B O 1
ATOM 4405 N N . PRO B 1 251 ? 18.531 -15.445 -4.57 1 89 251 PRO B N 1
ATOM 4406 C CA . PRO B 1 251 ? 19.156 -16.766 -4.688 1 89 251 PRO B CA 1
ATOM 4407 C C . PRO B 1 251 ? 19.344 -17.453 -3.338 1 89 251 PRO B C 1
ATOM 4409 O O . PRO B 1 251 ? 19.656 -16.781 -2.344 1 89 251 PRO B O 1
ATOM 4412 N N . ASN B 1 252 ? 19.203 -18.766 -3.26 1 90.06 252 ASN B N 1
ATOM 4413 C CA . ASN B 1 252 ? 19.406 -19.531 -2.045 1 90.06 252 ASN B CA 1
ATOM 4414 C C . ASN B 1 252 ? 18.688 -18.922 -0.85 1 90.06 252 ASN B C 1
ATOM 4416 O O . ASN B 1 252 ? 19.297 -18.688 0.195 1 90.06 252 ASN B O 1
ATOM 4420 N N . ASN B 1 253 ? 17.531 -18.453 -1.006 1 91.12 253 ASN B N 1
ATOM 4421 C CA . ASN B 1 253 ? 16.656 -17.906 0.028 1 91.12 253 ASN B CA 1
ATOM 4422 C C . ASN B 1 253 ? 17.203 -16.578 0.564 1 91.12 253 ASN B C 1
ATOM 4424 O O . ASN B 1 253 ? 16.859 -16.156 1.67 1 91.12 253 ASN B O 1
ATOM 4428 N N . ALA B 1 254 ? 18 -15.961 -0.278 1 93.56 254 ALA B N 1
ATOM 4429 C CA . ALA B 1 254 ? 18.656 -14.727 0.151 1 93.56 254 ALA B CA 1
ATOM 4430 C C . ALA B 1 254 ? 17.656 -13.578 0.232 1 93.56 254 ALA B C 1
ATOM 4432 O O . ALA B 1 254 ? 17.938 -12.531 0.826 1 93.56 254 ALA B O 1
ATOM 4433 N N . SER B 1 255 ? 16.453 -13.828 -0.299 1 95.38 255 SER B N 1
ATOM 4434 C CA . SER B 1 255 ? 15.492 -12.734 -0.308 1 95.38 255 SER B CA 1
ATOM 4435 C C . SER B 1 255 ? 14.117 -13.203 0.15 1 95.38 255 SER B C 1
ATOM 4437 O O . SER B 1 255 ? 13.117 -12.5 -0.048 1 95.38 255 SER B O 1
ATOM 4439 N N . VAL B 1 256 ? 14.125 -14.352 0.765 1 96.38 256 VAL B N 1
ATOM 4440 C CA . VAL B 1 256 ? 12.844 -14.867 1.238 1 96.38 256 VAL B CA 1
ATOM 4441 C C . VAL B 1 256 ? 12.359 -14.031 2.42 1 96.38 256 VAL B C 1
ATOM 4443 O O . VAL B 1 256 ? 13.094 -13.82 3.385 1 96.38 256 VAL B O 1
ATOM 4446 N N . SER B 1 257 ? 11.164 -13.477 2.299 1 96.19 257 SER B N 1
ATOM 4447 C CA . SER B 1 257 ? 10.539 -12.75 3.402 1 96.19 257 SER B CA 1
ATOM 4448 C C . SER B 1 257 ? 9.602 -13.656 4.199 1 96.19 257 SER B C 1
ATOM 4450 O O . SER B 1 257 ? 9.25 -14.742 3.75 1 96.19 257 SER B O 1
ATOM 4452 N N . LEU B 1 258 ? 9.273 -13.203 5.375 1 95.56 258 LEU B N 1
ATOM 4453 C CA . LEU B 1 258 ? 8.336 -13.961 6.199 1 95.56 258 LEU B CA 1
ATOM 4454 C C . LEU B 1 258 ? 6.996 -14.117 5.492 1 95.56 258 LEU B C 1
ATOM 4456 O O . LEU B 1 258 ? 6.395 -15.195 5.531 1 95.56 258 LEU B O 1
ATOM 4460 N N . MET B 1 259 ? 6.566 -13.109 4.84 1 92.69 259 MET B N 1
ATOM 4461 C CA . MET B 1 259 ? 5.293 -13.188 4.129 1 92.69 259 MET B CA 1
ATOM 4462 C C . MET B 1 259 ? 5.391 -14.133 2.936 1 92.69 259 MET B C 1
ATOM 4464 O O . MET B 1 259 ? 4.414 -14.797 2.582 1 92.69 259 MET B O 1
ATOM 4468 N N . LEU B 1 260 ? 6.523 -14.141 2.309 1 93.06 260 LEU B N 1
ATOM 4469 C CA . LEU B 1 260 ? 6.73 -15.109 1.236 1 93.06 260 LEU B CA 1
ATOM 4470 C C . LEU B 1 260 ? 6.664 -16.531 1.773 1 93.06 260 LEU B C 1
ATOM 4472 O O . LEU B 1 260 ? 6.141 -17.438 1.106 1 93.06 260 LEU B O 1
ATOM 4476 N N . LEU B 1 261 ? 7.242 -16.719 2.932 1 93.5 261 LEU B N 1
ATOM 4477 C CA . LEU B 1 261 ? 7.148 -18.016 3.572 1 93.5 261 LEU B CA 1
ATOM 4478 C C . LEU B 1 261 ? 5.691 -18.391 3.834 1 93.5 261 LEU B C 1
ATOM 4480 O O . LEU B 1 261 ? 5.293 -19.547 3.643 1 93.5 261 LEU B O 1
ATOM 4484 N N . VAL B 1 262 ? 4.898 -17.469 4.316 1 90 262 VAL B N 1
ATOM 4485 C CA . VAL B 1 262 ? 3.469 -17.688 4.508 1 90 262 VAL B CA 1
ATOM 4486 C C . VAL B 1 262 ? 2.826 -18.109 3.188 1 90 262 VAL B C 1
ATOM 4488 O O . VAL B 1 262 ? 2.033 -19.047 3.148 1 90 262 VAL B O 1
ATOM 4491 N N . PHE B 1 263 ? 3.199 -17.422 2.168 1 87.5 263 PHE B N 1
ATOM 4492 C CA . PHE B 1 263 ? 2.666 -17.703 0.84 1 87.5 263 PHE B CA 1
ATOM 4493 C C . PHE B 1 263 ? 3.021 -19.125 0.402 1 87.5 263 PHE B C 1
ATOM 4495 O O . PHE B 1 263 ? 2.178 -19.844 -0.139 1 87.5 263 PHE B O 1
ATOM 4502 N N . ARG B 1 264 ? 4.191 -19.531 0.567 1 90.44 264 ARG B N 1
ATOM 4503 C CA . ARG B 1 264 ? 4.641 -20.859 0.176 1 90.44 264 ARG B CA 1
ATOM 4504 C C . ARG B 1 264 ? 3.879 -21.953 0.938 1 90.44 264 ARG B C 1
ATOM 4506 O O . ARG B 1 264 ? 3.414 -22.922 0.344 1 90.44 264 ARG B O 1
ATOM 4513 N N . TYR B 1 265 ? 3.771 -21.734 2.227 1 89.88 265 TYR B N 1
ATOM 4514 C CA . TYR B 1 265 ? 3.029 -22.719 3.021 1 89.88 265 TYR B CA 1
ATOM 4515 C C . TYR B 1 265 ? 1.567 -22.766 2.594 1 89.88 265 TYR B C 1
ATOM 4517 O O . TYR B 1 265 ? 0.991 -23.844 2.465 1 89.88 265 TYR B O 1
ATOM 4525 N N . ALA B 1 266 ? 0.962 -21.625 2.307 1 83.75 266 ALA B N 1
ATOM 4526 C CA . ALA B 1 266 ? -0.474 -21.547 2.049 1 83.75 266 ALA B CA 1
ATOM 4527 C C . ALA B 1 266 ? -0.802 -21.984 0.627 1 83.75 266 ALA B C 1
ATOM 4529 O O . ALA B 1 266 ? -1.801 -22.688 0.402 1 83.75 266 ALA B O 1
ATOM 4530 N N . PHE B 1 267 ? 0.061 -21.641 -0.371 1 80.94 267 PHE B N 1
ATOM 4531 C CA . PHE B 1 267 ? -0.385 -21.766 -1.753 1 80.94 267 PHE B CA 1
ATOM 4532 C C . PHE B 1 267 ? 0.53 -22.703 -2.531 1 80.94 267 PHE B C 1
ATOM 4534 O O . PHE B 1 267 ? 0.196 -23.125 -3.641 1 80.94 267 PHE B O 1
ATOM 4541 N N . GLU B 1 268 ? 1.642 -23 -2.039 1 83.62 268 GLU B N 1
ATOM 4542 C CA . GLU B 1 268 ? 2.5 -23.984 -2.689 1 83.62 268 GLU B CA 1
ATOM 4543 C C . GLU B 1 268 ? 2.414 -25.344 -1.989 1 83.62 268 GLU B C 1
ATOM 4545 O O . GLU B 1 268 ? 2.203 -26.375 -2.637 1 83.62 268 GLU B O 1
ATOM 4550 N N . LYS B 1 269 ? 2.473 -25.297 -0.672 1 88 269 LYS B N 1
ATOM 4551 C CA . LYS B 1 269 ? 2.455 -26.531 0.109 1 88 269 LYS B CA 1
ATOM 4552 C C . LYS B 1 269 ? 1.048 -26.844 0.604 1 88 269 LYS B C 1
ATOM 4554 O O . LYS B 1 269 ? 0.78 -27.969 1.055 1 88 269 LYS B O 1
ATOM 4559 N N . TYR B 1 270 ? 0.197 -25.906 0.617 1 86.19 270 TYR B N 1
ATOM 4560 C CA . TYR B 1 270 ? -1.181 -26.047 1.076 1 86.19 270 TYR B CA 1
ATOM 4561 C C . TYR B 1 270 ? -1.229 -26.484 2.531 1 86.19 270 TYR B C 1
ATOM 4563 O O . TYR B 1 270 ? -2.025 -27.359 2.893 1 86.19 270 TYR B O 1
ATOM 4571 N N . ASP B 1 271 ? -0.22 -26.109 3.213 1 89.38 271 ASP B N 1
ATOM 4572 C CA . ASP B 1 271 ? -0.147 -26.328 4.656 1 89.38 271 ASP B CA 1
ATOM 4573 C C . ASP B 1 271 ? -0.604 -25.094 5.418 1 89.38 271 ASP B C 1
ATOM 4575 O O . ASP B 1 271 ? 0.217 -24.375 5.992 1 89.38 271 ASP B O 1
ATOM 4579 N N . TYR B 1 272 ? -1.88 -24.984 5.629 1 85.88 272 TYR B N 1
ATOM 4580 C CA . TYR B 1 272 ? -2.49 -23.766 6.156 1 85.88 272 TYR B CA 1
ATOM 4581 C C . TYR B 1 272 ? -2.168 -23.594 7.637 1 85.88 272 TYR B C 1
ATOM 4583 O O . TYR B 1 272 ? -1.959 -22.469 8.102 1 85.88 272 TYR B O 1
ATOM 4591 N N . PRO B 1 273 ? -2.088 -24.672 8.336 1 90.06 273 PRO B N 1
ATOM 4592 C CA . PRO B 1 273 ? -1.734 -24.5 9.742 1 90.06 273 PRO B CA 1
ATOM 4593 C C . PRO B 1 273 ? -0.346 -23.906 9.938 1 90.06 273 PRO B C 1
ATOM 4595 O O . PRO B 1 273 ? -0.167 -23.016 10.773 1 90.06 273 PRO B O 1
ATOM 4598 N N . LYS B 1 274 ? 0.565 -24.328 9.109 1 92 274 LYS B N 1
ATOM 4599 C CA . LYS B 1 274 ? 1.9 -23.75 9.227 1 92 274 LYS B CA 1
ATOM 4600 C C . LYS B 1 274 ? 1.923 -22.312 8.711 1 92 274 LYS B C 1
ATOM 4602 O O . LYS B 1 274 ? 2.66 -21.484 9.227 1 92 274 LYS B O 1
ATOM 4607 N N . ALA B 1 275 ? 1.13 -22.047 7.672 1 89.81 275 ALA B N 1
ATOM 4608 C CA . ALA B 1 275 ? 0.973 -20.672 7.219 1 89.81 275 ALA B CA 1
ATOM 4609 C C . ALA B 1 275 ? 0.399 -19.781 8.328 1 89.81 275 ALA B C 1
ATOM 4611 O O . ALA B 1 275 ? 0.838 -18.656 8.508 1 89.81 275 ALA B O 1
ATOM 4612 N N . GLY B 1 276 ? -0.556 -20.359 8.977 1 88.12 276 GLY B N 1
ATOM 4613 C CA . GLY B 1 276 ? -1.13 -19.656 10.117 1 88.12 276 GLY B CA 1
ATOM 4614 C C . GLY B 1 276 ? -0.129 -19.406 11.227 1 88.12 276 GLY B C 1
ATOM 4615 O O . GLY B 1 276 ? -0.107 -18.328 11.812 1 88.12 276 GLY B O 1
ATOM 4616 N N . ALA B 1 277 ? 0.695 -20.375 11.492 1 91.81 277 ALA B N 1
ATOM 4617 C CA . ALA B 1 277 ? 1.701 -20.25 12.539 1 91.81 277 ALA B CA 1
ATOM 4618 C C . ALA B 1 277 ? 2.674 -19.109 12.227 1 91.81 277 ALA B C 1
ATOM 4620 O O . ALA B 1 277 ? 2.971 -18.281 13.094 1 91.81 277 ALA B O 1
ATOM 4621 N N . VAL B 1 278 ? 3.172 -19.062 11.008 1 92.69 278 VAL B N 1
ATOM 4622 C CA . VAL B 1 278 ? 4.09 -18 10.617 1 92.69 278 VAL B CA 1
ATOM 4623 C C . VAL B 1 278 ? 3.381 -16.656 10.695 1 92.69 278 VAL B C 1
ATOM 4625 O O . VAL B 1 278 ? 3.971 -15.664 11.125 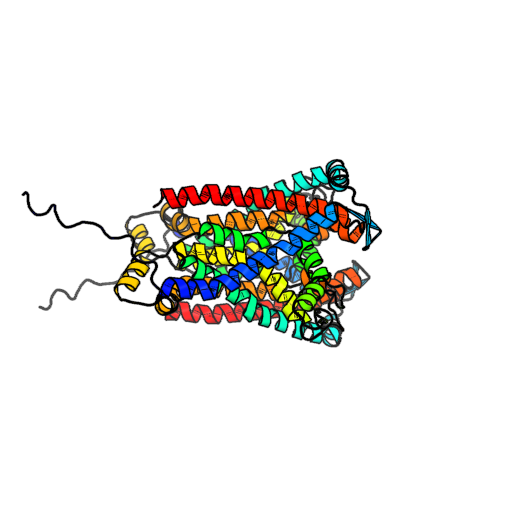1 92.69 278 VAL B O 1
ATOM 4628 N N . SER B 1 279 ? 2.139 -16.578 10.32 1 89.5 279 SER B N 1
ATOM 4629 C CA . SER B 1 279 ? 1.357 -15.352 10.367 1 89.5 279 SER B CA 1
ATOM 4630 C C . SER B 1 279 ? 1.215 -14.844 11.797 1 89.5 279 SER B C 1
ATOM 4632 O O . SER B 1 279 ? 1.281 -13.641 12.039 1 89.5 279 SER B O 1
ATOM 4634 N N . VAL B 1 280 ? 0.999 -15.75 12.664 1 88.75 280 VAL B N 1
ATOM 4635 C CA . VAL B 1 280 ? 0.868 -15.375 14.07 1 88.75 280 VAL B CA 1
ATOM 4636 C C . VAL B 1 280 ? 2.189 -14.797 14.578 1 88.75 280 VAL B C 1
ATOM 4638 O O . VAL B 1 280 ? 2.201 -13.789 15.289 1 88.75 280 VAL B O 1
ATOM 4641 N N . ILE B 1 281 ? 3.236 -15.422 14.219 1 92.31 281 ILE B N 1
ATOM 4642 C CA . ILE B 1 281 ? 4.551 -14.938 14.625 1 92.31 281 ILE B CA 1
ATOM 4643 C C . ILE B 1 281 ? 4.773 -13.523 14.086 1 92.31 281 ILE B C 1
ATOM 4645 O O . ILE B 1 281 ? 5.23 -12.641 14.805 1 92.31 281 ILE B O 1
ATOM 4649 N N . ILE B 1 282 ? 4.461 -13.328 12.781 1 91 282 ILE B N 1
ATOM 4650 C CA . ILE B 1 282 ? 4.582 -12.016 12.156 1 91 282 ILE B CA 1
ATOM 4651 C C . ILE B 1 282 ? 3.754 -10.992 12.938 1 91 282 ILE B C 1
ATOM 4653 O O . ILE B 1 282 ? 4.238 -9.906 13.258 1 91 282 ILE B O 1
ATOM 4657 N N . SER B 1 283 ? 2.557 -11.375 13.258 1 86.31 283 SER B N 1
ATOM 4658 C CA . SER B 1 283 ? 1.655 -10.484 13.977 1 86.31 283 SER B CA 1
ATOM 4659 C C . SER B 1 283 ? 2.219 -10.102 15.336 1 86.31 283 SER B C 1
ATOM 4661 O O . SER B 1 283 ? 2.141 -8.945 15.75 1 86.31 283 SER B O 1
ATOM 4663 N N . LEU B 1 284 ? 2.742 -11.047 16 1 89.12 284 LEU B N 1
ATOM 4664 C CA . LEU B 1 284 ? 3.312 -10.789 17.328 1 89.12 284 LEU B CA 1
ATOM 4665 C C . LEU B 1 284 ? 4.484 -9.82 17.234 1 89.12 284 LEU B C 1
ATOM 4667 O O . LEU B 1 284 ? 4.617 -8.914 18.062 1 89.12 284 LEU B O 1
ATOM 4671 N N . ILE B 1 285 ? 5.305 -9.992 16.234 1 91.06 285 ILE B N 1
ATOM 4672 C CA . ILE B 1 285 ? 6.445 -9.102 16.031 1 91.06 285 ILE B CA 1
ATOM 4673 C C . ILE B 1 285 ? 5.949 -7.688 15.719 1 91.06 285 ILE B C 1
ATOM 4675 O O . ILE B 1 285 ? 6.438 -6.711 16.297 1 91.06 285 ILE B O 1
ATOM 4679 N N . LEU B 1 286 ? 4.957 -7.598 14.898 1 88 286 LEU B N 1
ATOM 4680 C CA . LEU B 1 286 ? 4.441 -6.297 14.492 1 88 286 LEU B CA 1
ATOM 4681 C C . LEU B 1 286 ? 3.725 -5.605 15.641 1 88 286 LEU B C 1
ATOM 4683 O O . LEU B 1 286 ? 3.812 -4.387 15.789 1 88 286 LEU B O 1
ATOM 4687 N N . VAL B 1 287 ? 3.002 -6.383 16.453 1 84.81 287 VAL B N 1
ATOM 4688 C CA . VAL B 1 287 ? 2.35 -5.82 17.625 1 84.81 287 VAL B CA 1
ATOM 4689 C C . VAL B 1 287 ? 3.402 -5.281 18.594 1 84.81 287 VAL B C 1
ATOM 4691 O O . VAL B 1 287 ? 3.234 -4.199 19.156 1 84.81 287 VAL B O 1
ATOM 4694 N N . PHE B 1 288 ? 4.422 -6.016 18.734 1 88.62 288 PHE B N 1
ATOM 4695 C CA . PHE B 1 288 ? 5.504 -5.594 19.625 1 88.62 288 PHE B CA 1
ATOM 4696 C C . PHE B 1 288 ? 6.156 -4.316 19.109 1 88.62 288 PHE B C 1
ATOM 4698 O O . PHE B 1 288 ? 6.387 -3.381 19.875 1 88.62 288 PHE B O 1
ATOM 4705 N N . LEU B 1 289 ? 6.422 -4.297 17.828 1 86 289 LEU B N 1
ATOM 4706 C CA . LEU B 1 289 ? 7.039 -3.111 17.25 1 86 289 LEU B CA 1
ATOM 4707 C C . LEU B 1 289 ? 6.109 -1.908 17.344 1 86 289 LEU B C 1
ATOM 4709 O O . LEU B 1 289 ? 6.562 -0.788 17.594 1 86 289 LEU B O 1
ATOM 4713 N N . THR B 1 290 ? 4.879 -2.139 17.172 1 81.75 290 THR B N 1
ATOM 4714 C CA . THR B 1 290 ? 3.891 -1.07 17.281 1 81.75 290 THR B CA 1
ATOM 4715 C C . THR B 1 290 ? 3.807 -0.564 18.719 1 81.75 290 THR B C 1
ATOM 4717 O O . THR B 1 290 ? 3.742 0.644 18.953 1 81.75 290 THR B O 1
ATOM 4720 N N . TRP B 1 291 ? 3.801 -1.489 19.625 1 82.62 291 TRP B N 1
ATOM 4721 C CA . TRP B 1 291 ? 3.781 -1.137 21.031 1 82.62 291 TRP B CA 1
ATOM 4722 C C . TRP B 1 291 ? 5.008 -0.306 21.406 1 82.62 291 TRP B C 1
ATOM 4724 O O . TRP B 1 291 ? 4.895 0.692 22.125 1 82.62 291 TRP B O 1
ATOM 4734 N N . LEU B 1 292 ? 6.105 -0.721 20.953 1 83.44 292 LEU B N 1
ATOM 4735 C CA . LEU B 1 292 ? 7.344 0.009 21.203 1 83.44 292 LEU B CA 1
ATOM 4736 C C . LEU B 1 292 ? 7.266 1.421 20.625 1 83.44 292 LEU B C 1
ATOM 4738 O O . LEU B 1 292 ? 7.719 2.377 21.266 1 83.44 292 LEU B O 1
ATOM 4742 N N . TYR B 1 293 ? 6.699 1.521 19.484 1 80.75 293 TYR B N 1
ATOM 4743 C CA . TYR B 1 293 ? 6.539 2.812 18.844 1 80.75 293 TYR B CA 1
ATOM 4744 C C . TYR B 1 293 ? 5.652 3.736 19.656 1 80.75 293 TYR B C 1
ATOM 4746 O O . TYR B 1 293 ? 6.004 4.891 19.906 1 80.75 293 TYR B O 1
ATOM 4754 N N . PHE B 1 294 ? 4.562 3.324 20.172 1 76.56 294 PHE B N 1
ATOM 4755 C CA . PHE B 1 294 ? 3.625 4.16 20.906 1 76.56 294 PHE B CA 1
ATOM 4756 C C . PHE B 1 294 ? 4.18 4.516 22.281 1 76.56 294 PHE B C 1
ATOM 4758 O O . PHE B 1 294 ? 3.91 5.598 22.812 1 76.56 294 PHE B O 1
ATOM 4765 N N . LYS B 1 295 ? 4.898 3.641 22.797 1 79.69 295 LYS B N 1
ATOM 4766 C CA . LYS B 1 295 ? 5.531 3.928 24.078 1 79.69 295 LYS B CA 1
ATOM 4767 C C . LYS B 1 295 ? 6.562 5.043 23.953 1 79.69 295 LYS B C 1
ATOM 4769 O O . LYS B 1 295 ? 6.656 5.918 24.812 1 79.69 295 LYS B O 1
ATOM 4774 N N . LEU B 1 296 ? 7.215 5.004 22.859 1 76.56 296 LEU B N 1
ATOM 4775 C CA . LEU B 1 296 ? 8.258 6 22.625 1 76.56 296 LEU B CA 1
ATOM 4776 C C . LEU B 1 296 ? 7.648 7.352 22.266 1 76.56 296 LEU B C 1
ATOM 4778 O O . LEU B 1 296 ? 8.18 8.398 22.656 1 76.56 296 LEU B O 1
ATOM 4782 N N . VAL B 1 297 ? 6.582 7.34 21.562 1 72.62 297 VAL B N 1
ATOM 4783 C CA . VAL B 1 297 ? 5.926 8.57 21.141 1 72.62 297 VAL B CA 1
ATOM 4784 C C . VAL B 1 297 ? 5.199 9.211 22.328 1 72.62 297 VAL B C 1
ATOM 4786 O O . VAL B 1 297 ? 5.215 10.43 22.484 1 72.62 297 VAL B O 1
ATOM 4789 N N . LYS B 1 298 ? 4.336 8.445 23.031 1 65.31 298 LYS B N 1
ATOM 4790 C CA . LYS B 1 298 ? 3.672 8.977 24.219 1 65.31 298 LYS B CA 1
ATOM 4791 C C . LYS B 1 298 ? 4.656 9.719 25.125 1 65.31 298 LYS B C 1
ATOM 4793 O O . LYS B 1 298 ? 4.336 10.781 25.656 1 65.31 298 LYS B O 1
ATOM 4798 N N . GLU B 1 299 ? 5.672 9.234 25.172 1 56.97 299 GLU B N 1
ATOM 4799 C CA . GLU B 1 299 ? 6.66 9.875 26.031 1 56.97 299 GLU B CA 1
ATOM 4800 C C . GLU B 1 299 ? 7.062 11.242 25.5 1 56.97 299 GLU B C 1
ATOM 4802 O O . GLU B 1 299 ? 7.273 12.18 26.266 1 56.97 299 GLU B O 1
ATOM 4807 N N . GLN B 1 300 ? 6.977 11.328 24.266 1 55.31 300 GLN B N 1
ATOM 4808 C CA . GLN B 1 300 ? 7.379 12.602 23.688 1 55.31 300 GLN B CA 1
ATOM 4809 C C . GLN B 1 300 ? 6.23 13.609 23.719 1 55.31 300 GLN B C 1
ATOM 4811 O O . GLN B 1 300 ? 6.461 14.812 23.844 1 55.31 300 GLN B O 1
ATOM 4816 N N . ASP B 1 301 ? 5.008 13.117 23.422 1 55.03 301 ASP B N 1
ATOM 4817 C CA . ASP B 1 301 ? 3.854 14.008 23.484 1 55.03 301 ASP B CA 1
ATOM 4818 C C . ASP B 1 301 ? 3.658 14.547 24.906 1 55.03 301 ASP B C 1
ATOM 4820 O O . ASP B 1 301 ? 3.195 15.672 25.094 1 55.03 301 ASP B O 1
ATOM 4824 N N . THR B 1 302 ? 3.986 13.703 25.875 1 46.91 302 THR B N 1
ATOM 4825 C CA . THR B 1 302 ? 3.928 14.148 27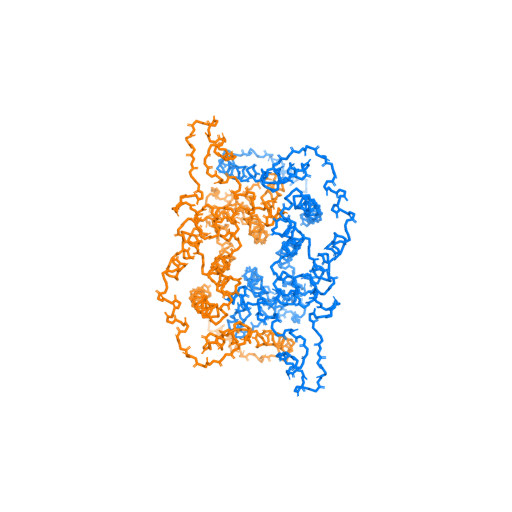.266 1 46.91 302 THR B CA 1
ATOM 4826 C C . THR B 1 302 ? 5.07 15.117 27.578 1 46.91 302 THR B C 1
ATOM 4828 O O . THR B 1 302 ? 4.926 16.016 28.406 1 46.91 302 THR B O 1
ATOM 4831 N N . GLN B 1 303 ? 6.164 14.836 26.938 1 42.75 303 GLN B N 1
ATOM 4832 C CA . GLN B 1 303 ? 7.27 15.727 27.266 1 42.75 303 GLN B CA 1
ATOM 4833 C C . GLN B 1 303 ? 7.125 17.078 26.547 1 42.75 303 GLN B C 1
ATOM 4835 O O . GLN B 1 303 ? 7.629 18.094 27.031 1 42.75 303 GLN B O 1
ATOM 4840 N N . GLY B 1 304 ? 6.68 17.047 25.359 1 40.19 304 GLY B N 1
ATOM 4841 C CA . GLY B 1 304 ? 6.539 18.359 24.734 1 40.19 304 GLY B CA 1
ATOM 4842 C C . GLY B 1 304 ? 5.309 19.109 25.203 1 40.19 304 GLY B C 1
ATOM 4843 O O . GLY B 1 304 ? 5.055 20.234 24.75 1 40.19 304 GLY B O 1
ATOM 4844 N N . ALA B 1 305 ? 4.363 18.531 25.891 1 39.41 305 ALA B N 1
ATOM 4845 C CA . ALA B 1 305 ? 3.426 19.312 26.688 1 39.41 305 ALA B CA 1
ATOM 4846 C C . ALA B 1 305 ? 4.066 19.766 28 1 39.41 305 ALA B C 1
ATOM 4848 O O . ALA B 1 305 ? 4.879 19.047 28.578 1 39.41 305 ALA B O 1
#

Nearest PDB structures (foldseek):
  4tqv-assembly4_M  TM=8.257E-01  e=3.252E-13  Sphingomonas sp.
  4xtc-assembly1_M  TM=8.614E-01  e=2.922E-12  Sphingomonas sp. A1
  4tqu-assembly1_M  TM=8.234E-01  e=3.196E-12  Sphingomonas sp.
  3puy-assembly1_F  TM=8.615E-01  e=7.909E-10  Escherichia coli K-12
  4jbw-assembly2_H  TM=8.935E-01  e=7.773E-09  Escherichia coli K-12

Organism: Winmispira thermophila (strain ATCC 700085 / DSM 6578 / Z-1203) (NCBI:txid869211)

InterPro domains:
  IPR000515 ABC transporter type 1, transmembrane domain MetI-like [PF00528] (94-293)
  IPR000515 ABC transporter type 1, transmembrane domain MetI-like [PS50928] (80-293)
  IPR000515 ABC transporter type 1, transmembrane domain MetI-like [cd06261] (81-285)
  IPR035906 MetI-like superfamily [G3DSA:1.10.3720.10] (60-303)
  IPR035906 MetI-like superfamily [SSF161098] (64-292)
  IPR050809 Bacterial G3P & Sugar ABC Transporter Permeases [PTHR43227] (18-302)

Solvent-accessible surface area (backbone atoms only — not comparable to full-atom values): 31268 Å² total; per-residue (Å²): 139,78,77,86,74,66,82,84,62,79,83,67,87,69,72,81,48,74,67,57,50,50,58,42,58,66,45,42,54,57,50,44,50,52,40,58,68,47,45,48,51,57,51,49,31,51,53,40,14,26,30,38,56,66,59,92,43,75,70,49,82,52,52,63,50,37,46,54,54,47,66,70,33,70,65,41,56,40,8,50,52,30,25,51,47,44,32,51,46,31,51,65,45,41,54,44,48,19,53,54,49,21,54,49,48,68,71,41,88,66,65,44,68,58,51,54,49,45,45,33,47,40,49,43,46,45,64,68,58,47,44,54,34,53,38,50,36,35,30,52,46,73,80,7,58,51,21,43,54,33,42,74,74,70,38,76,63,50,46,48,46,66,31,47,84,43,27,44,56,49,52,41,49,52,51,26,55,35,46,26,22,58,53,14,50,52,48,40,35,60,50,65,72,51,61,62,60,61,56,53,52,36,51,73,71,63,50,50,68,68,51,41,41,63,69,46,52,47,62,69,41,40,56,46,49,53,52,51,47,56,51,48,46,55,53,44,52,50,42,37,66,59,39,49,73,52,45,62,16,27,42,92,45,39,30,21,22,50,41,39,50,27,44,40,25,43,73,72,64,38,34,45,18,48,18,19,29,50,42,46,52,52,26,53,52,42,50,49,51,49,51,52,49,50,56,58,46,51,53,44,60,57,61,75,93,140,81,75,85,75,67,82,82,64,79,82,65,86,68,72,82,47,75,65,58,50,51,59,43,57,65,45,41,54,55,49,43,49,53,40,57,68,48,46,49,50,57,51,48,30,51,54,41,15,26,29,39,56,66,59,93,42,76,69,50,82,52,50,63,50,37,46,53,55,46,65,70,34,71,66,40,57,41,9,51,53,31,25,52,48,44,33,52,45,30,50,66,46,42,54,42,50,19,51,53,51,22,54,50,47,68,68,42,88,65,65,44,67,58,50,54,47,46,46,31,48,38,49,43,47,44,64,66,58,47,43,54,35,52,38,50,35,36,30,51,44,72,80,8,58,49,22,42,53,34,42,76,72,69,40,76,63,49,45,48,46,66,32,48,84,44,26,45,57,51,52,40,51,52,51,27,54,35,45,26,22,58,54,15,49,51,48,40,34,59,52,68,72,51,62,63,61,60,56,50,53,37,50,74,69,63,50,48,68,67,51,41,42,62,69,47,53,46,63,68,41,40,56,44,50,52,50,51,47,58,52,48,46,54,53,45,52,52,43,35,66,58,39,48,74,52,46,62,15,27,42,93,48,40,31,22,22,50,40,39,52,28,45,41,25,44,73,72,63,39,34,44,17,46,18,20,30,50,43,46,53,51,28,52,53,41,49,48,52,50,50,52,49,51,57,57,46,52,51,44,59,57,61,75,92

Sequence (610 aa):
MGMLQRGISGIGKGRASARDVAGWLLMFPTVLLFAFFVWEPLLESIRLSLYSAKGVRLQEFVGFKNYVDVVRHPDFWAAVRNTFLYTFWSLVIGFMVPIVMAVSINEMFALRSFYKIGVYLPNVVPGMATVLLWAFLFRPGETGALNILLGKLGYPAQPWLSNPQWTIPLIVATLTWKSAGATTLIYIAGLQGIPSELYEASIIDGAGIWARVRHITIPQIFNLARTLLILQIIFVFQILYEPLVMTNGGPNNASVSLMLLVFRYAFEKYDYPKAGAVSVIISLILVFLTWLYFKLVKEQDTQGAMGMLQRGISGIGKGRASARDVAGWLLMFPTVLLFAFFVWEPLLESIRLSLYSAKGVRLQEFVGFKNYVDVVRHPDFWAAVRNTFLYTFWSLVIGFMVPIVMAVSINEMFALRSFYKIGVYLPNVVPGMATVLLWAFLFRPGETGALNILLGKLGYPAQPWLSNPQWTIPLIVATLTWKSAGATTLIYIAGLQGIPSELYEASIIDGAGIWARVRHITIPQIFNLARTLLILQIIFVFQILYEPLVMTNGGPNNASVSLMLLVFRYAFEKYDYPKAGAVSVIISLILVFLTWLYFKLVKEQDTQGA

pLDDT: mean 79.46, std 16.4, range [26.02, 97.25]

Secondary structure (DSSP, 8-state):
--GGGS-----------HHHHHHHHHHHHHHHHHHHTTHHHHHHHHHHHTEEEETTEEEEE-TTHHHHHHHHSHHHHHHHHHHHHHHHHIIIIIIHHHHHHHHHHHH-SS-HHHHHHHHHHHHHS-HHHHHHHHHHHT--STTSHHHHHHHHTTPPP--GGGSHHHHHHHHHHHHHHHHHHHHHHHHHHHHTTS-HHHHHHHHHTT--HHHHIIIIIHHHHHHHHHHHHHHHHHHHHT--HHHHHHTTT-STTTT--HHHHHHIIIIIS--HHHHHHHHHHHHHHHHHHHHHHHHHHHHHHHH--/--GGGS-----------HHHHHHHHHHHHHHHHHHHTTHHHHHHHHHHHTEEEETTEEEEE-TTHHHHHHHHSHHHHHHHHHHHHHHHHIIIIIIHHHHHHHHHHHH--S-HHHHHHHHHHHHHS-HHHHHHHHHHHT--STTSHHHHHHHHTTPPP--GGGSHHHHHHHHHHHHHHHHHHHHHHHHHHHHTTS-HHHHHHHHHTT--HHHHIIIIIHHHHHHHHHHHHHHHHHHHHT--HHHHHHTTT-STTTT--HHHHHHIIIIIS--HHHHHHHHHHHHHHHHHHHHHHHHHHHHHHHH--